Protein AF-0000000065856945 (afdb_homodimer)

Foldseek 3Di:
DDAAEEEEEAAEAAPCRVLLVQLSVVVVVLQVVDPRHDYWYWYAYHVGWIATPVGFTWDQDLQQWIGTPPNVDDIGHHQEYEHSYFAPPPQLQVVLVVCVNSVHHYAFWHSQLSNQQQFQVSVVVLCVVLVHAAFDKDKDQDQDPVQLVVLLVVCVVQQKKWKAQGRHPQCVLIDIDRDSVCSNVSVVSSCVVHSMMMITRDADFWKWKWKWFDDPNDIDIFFIKTKAQPPVDDCGNCLVDPPPRPIDIGLHDPPQDPVLRVVQSVSVVSSCVSSVIHGIKMWMWTQHPVGDIHTRGIGRNFRRHPPGNRCSRCVVRPDDPSVSVVRRSVVVSVVVD/DDAAEEEEEAAEAAPCRVLLVQLSVVVVVLQVVDPRHDYWYWYAYHVGWIATPVGFTWDQDLQQWIGTPPNVDDIGHHQEYEHSYFAPPSQLQVVLVVCVNSVRHYAFWHSQLSNQQQFQVSVVVLCVVLVHAAFDKDKDQDQDPVQLVVLLVVCVVQQKKWKAQGRHPQCVLIDIDRDSVCSNVSVVSSCVVHSMMMITRDADFWKWKWKWFDDPNDIDIFFIKTWAQPPVDDCGNCLVDPPPRPIDIGLHDPPQDPVLRVVLSVSVVSSCVSSVIHGIKMWMWTQHPVGDIHTRGIGRNFRRHPPGNRCSRCVVRPDDPSVSVVRRSVVVSVVVD

Nearest PDB structures (foldseek):
  6dgi-assembly1_A-2  TM=9.565E-01  e=1.750E-49  Vibrio cholerae O1 biovar El Tor str. N16961
  6dgi-assembly1_B  TM=9.576E-01  e=7.535E-48  Vibrio cholerae O1 biovar El Tor str. N16961
  6ll9-assembly1_A  TM=9.574E-01  e=1.199E-36  Aeromonas hydrophila
  5d8d-assembly3_D  TM=8.770E-01  e=8.735E-24  Acinetobacter baumannii ACICU
  5nri-assembly1_A  TM=8.905E-01  e=2.043E-23  Burkholderia pseudomallei 1106a

Organism: Shewanella baltica (strain OS223) (NCBI:txid407976)

Structure (mmCIF, N/CA/C/O backbone):
data_AF-0000000065856945-model_v1
#
loop_
_entity.id
_entity.type
_entity.pdbx_description
1 polymer 'D-alanine--D-alanine ligase'
#
loop_
_atom_site.group_PDB
_atom_site.id
_atom_site.type_symbol
_atom_site.label_atom_id
_atom_site.label_alt_id
_atom_site.label_comp_id
_atom_site.label_asym_id
_atom_site.label_entity_id
_atom_site.label_seq_id
_atom_site.pdbx_PDB_ins_code
_atom_site.Cartn_x
_atom_site.Cartn_y
_atom_site.Cartn_z
_atom_site.occupancy
_atom_site.B_iso_or_equiv
_atom_site.auth_seq_id
_atom_site.auth_comp_id
_atom_site.auth_asym_id
_atom_site.auth_atom_id
_atom_site.pdbx_PDB_model_num
ATOM 1 N N . MET A 1 1 ? -17.781 -33.625 8.891 1 59.69 1 MET A N 1
ATOM 2 C CA . MET A 1 1 ? -17.359 -32.281 9.266 1 59.69 1 MET A CA 1
ATOM 3 C C . MET A 1 1 ? -17.938 -31.25 8.305 1 59.69 1 MET A C 1
ATOM 5 O O . MET A 1 1 ? -18.188 -31.562 7.137 1 59.69 1 MET A O 1
ATOM 9 N N . SER A 1 2 ? -18.562 -30.25 8.758 1 84.81 2 SER A N 1
ATOM 10 C CA . SER A 1 2 ? -19.219 -29.281 7.891 1 84.81 2 SER A CA 1
ATOM 11 C C . SER A 1 2 ? -18.25 -28.719 6.855 1 84.81 2 SER A C 1
ATOM 13 O O . SER A 1 2 ? -17.062 -28.578 7.125 1 84.81 2 SER A O 1
ATOM 15 N N . LYS A 1 3 ? -18.641 -28.766 5.613 1 94.5 3 LYS A N 1
ATOM 16 C CA . LYS A 1 3 ? -17.812 -28.281 4.512 1 94.5 3 LYS A CA 1
ATOM 17 C C . LYS A 1 3 ? -17.422 -26.828 4.715 1 94.5 3 LYS A C 1
ATOM 19 O O . LYS A 1 3 ? -18.141 -26.062 5.359 1 94.5 3 LYS A O 1
ATOM 24 N N . ILE A 1 4 ? -16.266 -26.5 4.309 1 96.75 4 ILE A N 1
ATOM 25 C CA . ILE A 1 4 ? -15.797 -25.109 4.293 1 96.75 4 ILE A CA 1
ATOM 26 C C . ILE A 1 4 ? -16.469 -24.359 3.148 1 96.75 4 ILE A C 1
ATOM 28 O O . ILE A 1 4 ? -16.312 -24.719 1.981 1 96.75 4 ILE A O 1
ATOM 32 N N . ASN A 1 5 ? -17.25 -23.344 3.465 1 98.12 5 ASN A N 1
ATOM 33 C CA . ASN A 1 5 ? -17.797 -22.484 2.434 1 98.12 5 ASN A CA 1
ATOM 34 C C . ASN A 1 5 ? -16.734 -21.547 1.856 1 98.12 5 ASN A C 1
ATOM 36 O O . ASN A 1 5 ? -16.344 -20.578 2.506 1 98.12 5 ASN A O 1
ATOM 40 N N . LEU A 1 6 ? -16.344 -21.906 0.624 1 98.44 6 LEU A N 1
ATOM 41 C CA . LEU A 1 6 ? -15.25 -21.188 -0.024 1 98.44 6 LEU A CA 1
ATOM 42 C C . LEU A 1 6 ? -15.773 -20.312 -1.156 1 98.44 6 LEU A C 1
ATOM 44 O O . LEU A 1 6 ? -16.406 -20.812 -2.088 1 98.44 6 LEU A O 1
ATOM 48 N N . LEU A 1 7 ? -15.555 -19.031 -1.029 1 98.75 7 LEU A N 1
ATOM 49 C CA . LEU A 1 7 ? -15.898 -18.094 -2.088 1 98.75 7 LEU A CA 1
ATOM 50 C C . LEU A 1 7 ? -14.766 -17.984 -3.105 1 98.75 7 LEU A C 1
ATOM 52 O O . LEU A 1 7 ? -13.641 -17.609 -2.756 1 98.75 7 LEU A O 1
ATOM 56 N N . LEU A 1 8 ? -15.008 -18.359 -4.312 1 98.62 8 LEU A N 1
ATOM 57 C CA . LEU A 1 8 ? -14.07 -18.156 -5.41 1 98.62 8 LEU A CA 1
ATOM 58 C C . LEU A 1 8 ? -14.391 -16.891 -6.176 1 98.62 8 LEU A C 1
ATOM 60 O O . LEU A 1 8 ? -15.312 -16.859 -6.992 1 98.62 8 LEU A O 1
ATOM 64 N N . LEU A 1 9 ? -13.641 -15.875 -5.883 1 98.44 9 LEU A N 1
ATOM 65 C CA . LEU A 1 9 ? -13.852 -14.57 -6.488 1 98.44 9 LEU A CA 1
ATOM 66 C C . LEU A 1 9 ? -12.992 -14.398 -7.738 1 98.44 9 LEU A C 1
ATOM 68 O O . LEU A 1 9 ? -11.797 -14.711 -7.719 1 98.44 9 LEU A O 1
ATOM 72 N N . CYS A 1 10 ? -13.57 -13.961 -8.852 1 98.06 10 CYS A N 1
ATOM 73 C CA . CYS A 1 10 ? -12.836 -13.766 -10.094 1 98.06 10 CYS A CA 1
ATOM 74 C C . CYS A 1 10 ? -13.297 -12.5 -10.812 1 98.06 10 CYS A C 1
ATOM 76 O O . CYS A 1 10 ? -14.156 -11.773 -10.305 1 98.06 10 CYS A O 1
ATOM 78 N N . GLY A 1 11 ? -12.617 -12.133 -11.883 1 97.19 11 GLY A N 1
ATOM 79 C CA . GLY A 1 11 ? -12.93 -10.945 -12.656 1 97.19 11 GLY A CA 1
ATOM 80 C C . GLY A 1 11 ? -12 -9.781 -12.352 1 97.19 11 GLY A C 1
ATOM 81 O O . GLY A 1 11 ? -10.781 -9.898 -12.469 1 97.19 11 GLY A O 1
ATOM 82 N N . GLY A 1 12 ? -12.711 -8.688 -11.914 1 93.31 12 GLY A N 1
ATOM 83 C CA . GLY A 1 12 ? -11.969 -7.477 -11.617 1 93.31 12 GLY A CA 1
ATOM 84 C C . GLY A 1 12 ? -12.062 -6.434 -12.719 1 93.31 12 GLY A C 1
ATOM 85 O O . GLY A 1 12 ? -12.727 -6.656 -13.734 1 93.31 12 GLY A O 1
ATOM 86 N N . GLY A 1 13 ? -11.453 -5.273 -12.492 1 87.06 13 GLY A N 1
ATOM 87 C CA . GLY A 1 13 ? -11.602 -4.141 -13.391 1 87.06 13 GLY A CA 1
ATOM 88 C C . GLY A 1 13 ? -10.398 -3.936 -14.297 1 87.06 13 GLY A C 1
ATOM 89 O O . GLY A 1 13 ? -10.305 -2.926 -15 1 87.06 13 GLY A O 1
ATOM 90 N N . SER A 1 14 ? -9.523 -4.859 -14.328 1 86.56 14 SER A N 1
ATOM 91 C CA . SER A 1 14 ? -8.312 -4.688 -15.125 1 86.56 14 SER A CA 1
ATOM 92 C C . SER A 1 14 ? -8.484 -5.285 -16.516 1 86.56 14 SER A C 1
ATOM 94 O O . SER A 1 14 ? -9.516 -5.895 -16.812 1 86.56 14 SER A O 1
ATOM 96 N N . ALA A 1 15 ? -7.43 -5.059 -17.344 1 81 15 ALA A N 1
ATOM 97 C CA . ALA A 1 15 ? -7.391 -5.629 -18.688 1 81 15 ALA A CA 1
ATOM 98 C C . ALA A 1 15 ? -7.305 -7.152 -18.625 1 81 15 ALA A C 1
ATOM 100 O O . ALA A 1 15 ? -7.547 -7.828 -19.625 1 81 15 ALA A O 1
ATOM 101 N N . GLU A 1 16 ? -7.078 -7.746 -17.453 1 85.38 16 GLU A N 1
ATOM 102 C CA . GLU A 1 16 ? -6.855 -9.18 -17.312 1 85.38 16 GLU A CA 1
ATOM 103 C C . GLU A 1 16 ? -8.102 -9.883 -16.781 1 85.38 16 GLU A C 1
ATOM 105 O O . GLU A 1 16 ? -8.023 -10.984 -16.234 1 85.38 16 GLU A O 1
ATOM 110 N N . HIS A 1 17 ? -9.227 -9.258 -16.906 1 91.31 17 HIS A N 1
ATOM 111 C CA . HIS A 1 17 ? -10.5 -9.797 -16.453 1 91.31 17 HIS A CA 1
ATOM 112 C C . HIS A 1 17 ? -10.734 -11.195 -17.016 1 91.31 17 HIS A C 1
ATOM 114 O O . HIS A 1 17 ? -11.031 -12.133 -16.266 1 91.31 17 HIS A O 1
ATOM 120 N N . ASP A 1 18 ? -10.508 -11.359 -18.281 1 89.5 18 ASP A N 1
ATOM 121 C CA . ASP A 1 18 ? -10.805 -12.625 -18.938 1 89.5 18 ASP A CA 1
ATOM 122 C C . ASP A 1 18 ? -9.828 -13.711 -18.5 1 89.5 18 ASP A C 1
ATOM 124 O O . ASP A 1 18 ? -10.203 -14.883 -18.359 1 89.5 18 ASP A O 1
ATOM 128 N N . ILE A 1 19 ? -8.602 -13.352 -18.25 1 89.12 19 ILE A N 1
ATOM 129 C CA . ILE A 1 19 ? -7.609 -14.297 -17.766 1 89.12 19 ILE A CA 1
ATOM 130 C C . ILE A 1 19 ? -7.992 -14.766 -16.359 1 89.12 19 ILE A C 1
ATOM 132 O O . ILE A 1 19 ? -7.801 -15.938 -16.016 1 89.12 19 ILE A O 1
ATOM 136 N N . SER A 1 20 ? -8.492 -13.867 -15.602 1 94.38 20 SER A N 1
ATOM 137 C CA . SER A 1 20 ? -8.969 -14.188 -14.258 1 94.38 20 SER A CA 1
ATOM 138 C C . SER A 1 20 ? -10.055 -15.266 -14.297 1 94.38 20 SER A C 1
ATOM 140 O O . SER A 1 20 ? -10.031 -16.203 -13.5 1 94.38 20 SER A O 1
ATOM 142 N N . LEU A 1 21 ? -10.984 -15.133 -15.266 1 94.81 21 LEU A N 1
ATOM 143 C CA . LEU A 1 21 ? -12.062 -16.109 -15.383 1 94.81 21 LEU A CA 1
ATOM 144 C C . LEU A 1 21 ? -11.508 -17.484 -15.742 1 94.81 21 LEU A C 1
ATOM 146 O O . LEU A 1 21 ? -11.969 -18.5 -15.211 1 94.81 21 LEU A O 1
ATOM 150 N N . MET A 1 22 ? -10.492 -17.516 -16.562 1 92.25 22 MET A N 1
ATOM 151 C CA . MET A 1 22 ? -9.852 -18.766 -16.953 1 92.25 22 MET A CA 1
ATOM 152 C C . MET A 1 22 ? -9.133 -19.391 -15.758 1 92.25 22 MET A C 1
ATOM 154 O O . MET A 1 22 ? -9.227 -20.609 -15.531 1 92.25 22 MET A O 1
ATOM 158 N N . SER A 1 23 ? -8.422 -18.547 -15.039 1 94.5 23 SER A N 1
ATOM 159 C CA . SER A 1 23 ? -7.746 -19.031 -13.836 1 94.5 23 SER A CA 1
ATOM 160 C C . SER A 1 23 ? -8.742 -19.578 -12.828 1 94.5 23 SER A C 1
ATOM 162 O O . SER A 1 23 ? -8.492 -20.609 -12.203 1 94.5 23 SER A O 1
ATOM 164 N N . ALA A 1 24 ? -9.898 -18.938 -12.703 1 96.44 24 ALA A N 1
ATOM 165 C CA . ALA A 1 24 ? -10.93 -19.375 -11.766 1 96.44 24 ALA A CA 1
ATOM 166 C C . ALA A 1 24 ? -11.453 -20.75 -12.133 1 96.44 24 ALA A C 1
ATOM 168 O O . ALA A 1 24 ? -11.781 -21.547 -11.25 1 96.44 24 ALA A O 1
ATOM 169 N N . ASN A 1 25 ? -11.547 -21.047 -13.445 1 95.5 25 ASN A N 1
ATOM 170 C CA . ASN A 1 25 ? -11.945 -22.375 -13.883 1 95.5 25 ASN A CA 1
ATOM 171 C C . ASN A 1 25 ? -11.008 -23.453 -13.336 1 95.5 25 ASN A C 1
ATOM 173 O O . ASN A 1 25 ? -11.461 -24.5 -12.883 1 95.5 25 ASN A O 1
ATOM 177 N N . TYR A 1 26 ? -9.797 -23.141 -13.398 1 94.12 26 TYR A N 1
ATOM 178 C CA . TYR A 1 26 ? -8.789 -24.094 -12.938 1 94.12 26 TYR A CA 1
ATOM 179 C C . TYR A 1 26 ? -8.891 -24.312 -11.43 1 94.12 26 TYR A C 1
ATOM 181 O O . TYR A 1 26 ? -8.836 -25.438 -10.945 1 94.12 26 TYR A O 1
ATOM 189 N N . PHE A 1 27 ? -9.031 -23.234 -10.664 1 96.62 27 PHE A N 1
ATOM 190 C CA . PHE A 1 27 ? -9.211 -23.328 -9.219 1 96.62 27 PHE A CA 1
ATOM 191 C C . PHE A 1 27 ? -10.461 -24.125 -8.875 1 96.62 27 PHE A C 1
ATOM 193 O O . PHE A 1 27 ? -10.43 -25 -8.008 1 96.62 27 PHE A O 1
ATOM 200 N N . GLU A 1 28 ? -11.461 -23.781 -9.586 1 96.31 28 GLU A N 1
ATOM 201 C CA . GLU A 1 28 ? -12.742 -24.422 -9.32 1 96.31 28 GLU A CA 1
ATOM 202 C C . GLU A 1 28 ? -12.664 -25.938 -9.539 1 96.31 28 GLU A C 1
ATOM 204 O O . GLU A 1 28 ? -13.125 -26.719 -8.711 1 96.31 28 GLU A O 1
ATOM 209 N N . THR A 1 29 ? -12.055 -26.359 -10.625 1 94.69 29 THR A N 1
ATOM 210 C CA . THR A 1 29 ? -11.93 -27.766 -10.945 1 94.69 29 THR A CA 1
ATOM 211 C C . THR A 1 29 ? -11.023 -28.469 -9.938 1 94.69 29 THR A C 1
ATOM 213 O O . THR A 1 29 ? -11.273 -29.625 -9.562 1 94.69 29 THR A O 1
ATOM 216 N N . SER A 1 30 ? -10 -27.781 -9.516 1 94.5 30 SER A N 1
ATOM 217 C CA . SER A 1 30 ? -9.094 -28.344 -8.516 1 94.5 30 SER A CA 1
ATOM 218 C C . SER A 1 30 ? -9.797 -28.531 -7.172 1 94.5 30 SER A C 1
ATOM 220 O O . SER A 1 30 ? -9.648 -29.578 -6.527 1 94.5 30 SER A O 1
ATOM 222 N N . LEU A 1 31 ? -10.57 -27.531 -6.785 1 96 31 LEU A N 1
ATOM 223 C CA . LEU A 1 31 ? -11.258 -27.547 -5.5 1 96 31 LEU A CA 1
ATOM 224 C C . LEU A 1 31 ? -12.359 -28.609 -5.496 1 96 31 LEU A C 1
ATOM 226 O O . LEU A 1 31 ? -12.688 -29.172 -4.445 1 96 31 LEU A O 1
ATOM 230 N N . ALA A 1 32 ? -12.898 -28.891 -6.629 1 95.44 32 ALA A N 1
ATOM 231 C CA . ALA A 1 32 ? -13.992 -29.844 -6.766 1 95.44 32 ALA A CA 1
ATOM 232 C C . ALA A 1 32 ? -13.516 -31.266 -6.469 1 95.44 32 ALA A C 1
ATOM 234 O O . ALA A 1 32 ? -14.328 -32.156 -6.199 1 95.44 32 ALA A O 1
ATOM 235 N N . LYS A 1 33 ? -12.25 -31.438 -6.543 1 94.31 33 LYS A N 1
ATOM 236 C CA . LYS A 1 33 ? -11.68 -32.75 -6.281 1 94.31 33 LYS A CA 1
ATOM 237 C C . LYS A 1 33 ? -11.703 -33.094 -4.789 1 94.31 33 LYS A C 1
ATOM 239 O O . LYS A 1 33 ? -11.508 -34.219 -4.395 1 94.31 33 LYS A O 1
ATOM 244 N N . SER A 1 34 ? -11.906 -32.125 -4 1 92.19 34 SER A N 1
ATOM 245 C CA . SER A 1 34 ? -11.945 -32.281 -2.551 1 92.19 34 SER A CA 1
ATOM 246 C C . SER A 1 34 ? -13.375 -32.156 -2.023 1 92.19 34 SER A C 1
ATOM 248 O O . SER A 1 34 ? -14.125 -31.281 -2.43 1 92.19 34 SER A O 1
ATOM 250 N N . GLU A 1 35 ? -13.742 -33 -1.08 1 92.5 35 GLU A N 1
ATOM 251 C CA . GLU A 1 35 ? -15.078 -32.938 -0.48 1 92.5 35 GLU A CA 1
ATOM 252 C C . GLU A 1 35 ? -15.133 -31.938 0.665 1 92.5 35 GLU A C 1
ATOM 254 O O . GLU A 1 35 ? -16.188 -31.734 1.264 1 92.5 35 GLU A O 1
ATOM 259 N N . GLN A 1 36 ? -14.07 -31.297 0.866 1 93.75 36 GLN A N 1
ATOM 260 C CA . GLN A 1 36 ? -13.969 -30.406 2.016 1 93.75 36 GLN A CA 1
ATOM 261 C C . GLN A 1 36 ? -14.602 -29.047 1.714 1 93.75 36 GLN A C 1
ATOM 263 O O . GLN A 1 36 ? -14.891 -28.281 2.631 1 93.75 36 GLN A O 1
ATOM 268 N N . PHE A 1 37 ? -14.789 -28.844 0.442 1 96.94 37 PHE A N 1
ATOM 269 C CA . PHE A 1 37 ? -15.117 -27.469 0.082 1 96.94 37 PHE A CA 1
ATOM 270 C C . PHE A 1 37 ? -16.5 -27.391 -0.563 1 96.94 37 PHE A C 1
ATOM 272 O O . PHE A 1 37 ? -16.844 -28.234 -1.392 1 96.94 37 PHE A O 1
ATOM 279 N N . SER A 1 38 ? -17.281 -26.5 -0.134 1 97.44 38 SER A N 1
ATOM 280 C CA . SER A 1 38 ? -18.438 -25.984 -0.843 1 97.44 38 SER A CA 1
ATOM 281 C C . SER A 1 38 ? -18.141 -24.656 -1.522 1 97.44 38 SER A C 1
ATOM 283 O O . SER A 1 38 ? -17.969 -23.625 -0.854 1 97.44 38 SER A O 1
ATOM 285 N N . VAL A 1 39 ? -18.062 -24.672 -2.883 1 98 39 VAL A N 1
ATOM 286 C CA . VAL A 1 39 ? -17.5 -23.531 -3.596 1 98 39 VAL A CA 1
ATOM 287 C C . VAL A 1 39 ? -18.625 -22.688 -4.211 1 98 39 VAL A C 1
ATOM 289 O O . VAL A 1 39 ? -19.531 -23.234 -4.84 1 98 39 VAL A O 1
ATOM 292 N N . LEU A 1 40 ? -18.641 -21.438 -3.975 1 98.31 40 LEU A N 1
ATOM 293 C CA . LEU A 1 40 ? -19.469 -20.469 -4.688 1 98.31 40 LEU A CA 1
ATOM 294 C C . LEU A 1 40 ? -18.609 -19.516 -5.496 1 98.31 40 LEU A C 1
ATOM 296 O O . LEU A 1 40 ? -17.781 -18.781 -4.934 1 98.31 40 LEU A O 1
ATOM 300 N N . ARG A 1 41 ? -18.75 -19.578 -6.793 1 98.25 41 ARG A N 1
ATOM 301 C CA . ARG A 1 41 ? -18.031 -18.672 -7.664 1 98.25 41 ARG A CA 1
ATOM 302 C C . ARG A 1 41 ? -18.781 -17.359 -7.844 1 98.25 41 ARG A C 1
ATOM 304 O O . ARG A 1 41 ? -19.984 -17.359 -8.125 1 98.25 41 ARG A O 1
ATOM 311 N N . VAL A 1 42 ? -18.125 -16.25 -7.66 1 98.5 42 VAL A N 1
ATOM 312 C CA . VAL A 1 42 ? -18.719 -14.93 -7.812 1 98.5 42 VAL A CA 1
ATOM 313 C C . VAL A 1 42 ? -17.797 -14.047 -8.656 1 98.5 42 VAL A C 1
ATOM 315 O O . VAL A 1 42 ? -16.578 -14.039 -8.445 1 98.5 42 VAL A O 1
ATOM 318 N N . GLU A 1 43 ? -18.328 -13.422 -9.633 1 98.25 43 GLU A N 1
ATOM 319 C CA . GLU A 1 43 ? -17.578 -12.539 -10.516 1 98.25 43 GLU A CA 1
ATOM 320 C C . GLU A 1 43 ? -17.719 -11.078 -10.086 1 98.25 43 GLU A C 1
ATOM 322 O O . GLU A 1 43 ? -18.828 -10.602 -9.844 1 98.25 43 GLU A O 1
ATOM 327 N N . LEU A 1 44 ? -16.609 -10.453 -9.906 1 97.81 44 LEU A N 1
ATOM 328 C CA . LEU A 1 44 ? -16.531 -9.031 -9.609 1 97.81 44 LEU A CA 1
ATOM 329 C C . LEU A 1 44 ? -16.297 -8.219 -10.875 1 97.81 44 LEU A C 1
ATOM 331 O O . LEU A 1 44 ? -15.398 -8.539 -11.656 1 97.81 44 LEU A O 1
ATOM 335 N N . ASP A 1 45 ? -17.047 -7.172 -11.125 1 95.31 45 ASP A N 1
ATOM 336 C CA . ASP A 1 45 ? -16.828 -6.363 -12.32 1 95.31 45 ASP A CA 1
ATOM 337 C C . ASP A 1 45 ? -16.078 -5.07 -11.977 1 95.31 45 ASP A C 1
ATOM 339 O O . ASP A 1 45 ? -15.688 -4.863 -10.828 1 95.31 45 ASP A O 1
ATOM 343 N N . LYS A 1 46 ? -15.828 -4.266 -12.984 1 92.56 46 LYS A N 1
ATOM 344 C CA . LYS A 1 46 ? -15.008 -3.07 -12.828 1 92.56 46 LYS A CA 1
ATOM 345 C C . LYS A 1 46 ? -15.719 -2.02 -11.984 1 92.56 46 LYS A C 1
ATOM 347 O O . LYS A 1 46 ? -15.102 -1.043 -11.547 1 92.56 46 LYS A O 1
ATOM 352 N N . PHE A 1 47 ? -17 -2.174 -11.688 1 93 47 PHE A N 1
ATOM 353 C CA . PHE A 1 47 ? -17.781 -1.186 -10.938 1 93 47 PHE A CA 1
ATOM 354 C C . PHE A 1 47 ? -17.984 -1.637 -9.5 1 93 47 PHE A C 1
ATOM 356 O O . PHE A 1 47 ? -18.719 -1.002 -8.742 1 93 47 PHE A O 1
ATOM 363 N N . GLY A 1 48 ? -17.406 -2.779 -9.133 1 93.88 48 GLY A N 1
ATOM 364 C CA . GLY A 1 48 ? -17.5 -3.266 -7.766 1 93.88 48 GLY A CA 1
ATOM 365 C C . GLY A 1 48 ? -18.766 -4.07 -7.504 1 93.88 48 GLY A C 1
ATOM 366 O O . GLY A 1 48 ? -19.188 -4.223 -6.355 1 93.88 48 GLY A O 1
ATOM 367 N N . GLN A 1 49 ? -19.391 -4.508 -8.57 1 96 49 GLN A N 1
ATOM 368 C CA . GLN A 1 49 ? -20.609 -5.316 -8.43 1 96 49 GLN A CA 1
ATOM 369 C C . GLN A 1 49 ? -20.297 -6.801 -8.602 1 96 49 GLN A C 1
ATOM 371 O O . GLN A 1 49 ? -19.406 -7.172 -9.375 1 96 49 GLN A O 1
ATOM 376 N N . TYR A 1 50 ? -21.031 -7.605 -7.867 1 97.62 50 TYR A N 1
ATOM 377 C CA . TYR A 1 50 ? -20.828 -9.047 -7.824 1 97.62 50 TYR A CA 1
ATOM 378 C C . TYR A 1 50 ? -21.969 -9.789 -8.5 1 97.62 50 TYR A C 1
ATOM 380 O O . TYR A 1 50 ? -23.125 -9.414 -8.352 1 97.62 50 TYR A O 1
ATOM 388 N N . ARG A 1 51 ? -21.656 -10.82 -9.211 1 97.81 51 ARG A N 1
ATOM 389 C CA . ARG A 1 51 ? -22.656 -11.695 -9.82 1 97.81 51 ARG A CA 1
ATOM 390 C C . ARG A 1 51 ? -22.219 -13.156 -9.727 1 97.81 51 ARG A C 1
ATOM 392 O O . ARG A 1 51 ? -21.062 -13.484 -9.977 1 97.81 51 ARG A O 1
ATOM 399 N N . THR A 1 52 ? -23.141 -14 -9.344 1 97.88 52 THR A N 1
ATOM 400 C CA . THR A 1 52 ? -22.828 -15.422 -9.312 1 97.88 52 THR A CA 1
ATOM 401 C C . THR A 1 52 ? -22.812 -16 -10.719 1 97.88 52 THR A C 1
ATOM 403 O O . THR A 1 52 ? -23.25 -15.352 -11.672 1 97.88 52 THR A O 1
ATOM 406 N N . ALA A 1 53 ? -22.312 -17.203 -10.805 1 94.12 53 ALA A N 1
ATOM 407 C CA . ALA A 1 53 ? -22.297 -17.906 -12.086 1 94.12 53 ALA A CA 1
ATOM 408 C C . ALA A 1 53 ? -23.719 -18.094 -12.617 1 94.12 53 ALA A C 1
ATOM 410 O O . ALA A 1 53 ? -23.938 -18.109 -13.828 1 94.12 53 ALA A O 1
ATOM 411 N N . ALA A 1 54 ? -24.672 -18.188 -11.734 1 94.12 54 ALA A N 1
ATOM 412 C CA . ALA A 1 54 ? -26.062 -18.391 -12.102 1 94.12 54 ALA A CA 1
ATOM 413 C C . ALA A 1 54 ? -26.719 -17.078 -12.5 1 94.12 54 ALA A C 1
ATOM 415 O O . ALA A 1 54 ? -27.891 -17.047 -12.922 1 94.12 54 ALA A O 1
ATOM 416 N N . GLY A 1 55 ? -25.984 -15.992 -12.328 1 94.81 55 GLY A N 1
ATOM 417 C CA . GLY A 1 55 ? -26.484 -14.703 -12.781 1 94.81 55 GLY A CA 1
ATOM 418 C C . GLY A 1 55 ? -27.125 -13.891 -11.68 1 94.81 55 GLY A C 1
ATOM 419 O O . GLY A 1 55 ? -27.719 -12.836 -11.938 1 94.81 55 GLY A O 1
ATOM 420 N N . ASP A 1 56 ? -27.047 -14.352 -10.43 1 96.94 56 ASP A N 1
ATOM 421 C CA . ASP A 1 56 ? -27.625 -13.609 -9.312 1 96.94 56 ASP A CA 1
ATOM 422 C C . ASP A 1 56 ? -26.734 -12.43 -8.922 1 96.94 56 ASP A C 1
ATOM 424 O O . ASP A 1 56 ? -25.531 -12.586 -8.727 1 96.94 56 ASP A O 1
ATOM 428 N N . ASP A 1 57 ? -27.422 -11.312 -8.836 1 97.25 57 ASP A N 1
ATOM 429 C CA . ASP A 1 57 ? -26.734 -10.188 -8.211 1 97.25 57 ASP A CA 1
ATOM 430 C C . ASP A 1 57 ? -26.562 -10.422 -6.707 1 97.25 57 ASP A C 1
ATOM 432 O O . ASP A 1 57 ? -27.5 -10.859 -6.031 1 97.25 57 ASP A O 1
ATOM 436 N N . CYS A 1 58 ? -25.375 -10.141 -6.258 1 97.75 58 CYS A N 1
ATOM 437 C CA . CYS A 1 58 ? -25.125 -10.391 -4.844 1 97.75 58 CYS A CA 1
ATOM 438 C C . CYS A 1 58 ? -24.047 -9.453 -4.309 1 97.75 58 CYS A C 1
ATOM 440 O O . CYS A 1 58 ? -23.578 -8.57 -5.023 1 97.75 58 CYS A O 1
ATOM 442 N N . GLU A 1 59 ? -23.797 -9.609 -3.012 1 96.75 59 GLU A N 1
ATOM 443 C CA . GLU A 1 59 ? -22.766 -8.789 -2.367 1 96.75 59 GLU A CA 1
ATOM 444 C C . GLU A 1 59 ? -22.094 -9.547 -1.225 1 96.75 59 GLU A C 1
ATOM 446 O O . GLU A 1 59 ? -22.734 -10.344 -0.537 1 96.75 59 GLU A O 1
ATOM 451 N N . LEU A 1 60 ? -20.828 -9.352 -1.129 1 97.56 60 LEU A N 1
ATOM 452 C CA . LEU A 1 60 ? -20.125 -9.805 0.066 1 97.56 60 LEU A CA 1
ATOM 453 C C . LEU A 1 60 ? -20.281 -8.805 1.205 1 97.56 60 LEU A C 1
ATOM 455 O O . LEU A 1 60 ? -19.906 -7.637 1.072 1 97.56 60 LEU A O 1
ATOM 459 N N . THR A 1 61 ? -20.797 -9.227 2.328 1 95.88 61 THR A N 1
ATOM 460 C CA . THR A 1 61 ? -21.125 -8.312 3.408 1 95.88 61 THR A CA 1
ATOM 461 C C . THR A 1 61 ? -20.062 -8.336 4.496 1 95.88 61 THR A C 1
ATOM 463 O O . THR A 1 61 ? -19.203 -9.219 4.508 1 95.88 61 THR A O 1
ATOM 466 N N . ASN A 1 62 ? -20.141 -7.391 5.449 1 94.81 62 ASN A N 1
ATOM 467 C CA . ASN A 1 62 ? -19.172 -7.32 6.543 1 94.81 62 ASN A CA 1
ATOM 468 C C . ASN A 1 62 ? -19.406 -8.438 7.562 1 94.81 62 ASN A C 1
ATOM 470 O O . ASN A 1 62 ? -18.578 -8.633 8.461 1 94.81 62 ASN A O 1
ATOM 474 N N . SER A 1 63 ? -20.484 -9.188 7.395 1 94.75 63 SER A N 1
ATOM 475 C CA . SER A 1 63 ? -20.734 -10.352 8.234 1 94.75 63 SER A CA 1
ATOM 476 C C . SER A 1 63 ? -20.203 -11.625 7.598 1 94.75 63 SER A C 1
ATOM 478 O O . SER A 1 63 ? -20.578 -12.734 7.984 1 94.75 63 SER A O 1
ATOM 480 N N . ARG A 1 64 ? -19.438 -11.492 6.602 1 97.12 64 ARG A N 1
ATOM 481 C CA . ARG A 1 64 ? -18.766 -12.602 5.93 1 97.12 64 ARG A CA 1
ATOM 482 C C . ARG A 1 64 ? -19.781 -13.555 5.312 1 97.12 64 ARG A C 1
ATOM 484 O O . ARG A 1 64 ? -19.703 -14.773 5.516 1 97.12 64 ARG A O 1
ATOM 491 N N . GLU A 1 65 ? -20.672 -12.977 4.566 1 97.81 65 GLU A N 1
ATOM 492 C CA . GLU A 1 65 ? -21.656 -13.758 3.822 1 97.81 65 GLU A CA 1
ATOM 493 C C . GLU A 1 65 ? -21.969 -13.117 2.471 1 97.81 65 GLU A C 1
ATOM 495 O O . GLU A 1 65 ? -21.812 -11.906 2.303 1 97.81 65 GLU A O 1
ATOM 500 N N . ILE A 1 66 ? -22.328 -13.914 1.518 1 98.25 66 ILE A N 1
ATOM 501 C CA . ILE A 1 66 ? -22.891 -13.445 0.259 1 98.25 66 ILE A CA 1
ATOM 502 C C . ILE A 1 66 ? -24.406 -13.242 0.414 1 98.25 66 ILE A C 1
ATOM 504 O O . ILE A 1 66 ? -25.141 -14.188 0.704 1 98.25 66 ILE A O 1
ATOM 508 N N . ARG A 1 67 ? -24.797 -12.039 0.306 1 97.06 67 ARG A N 1
ATOM 509 C CA . ARG A 1 67 ? -26.219 -11.711 0.311 1 97.06 67 ARG A CA 1
ATOM 510 C C . ARG A 1 67 ? -26.734 -11.43 -1.102 1 97.06 67 ARG A C 1
ATOM 512 O O . ARG A 1 67 ? -26.125 -10.656 -1.842 1 97.06 67 ARG A O 1
ATOM 519 N N . PHE A 1 68 ? -27.828 -12.078 -1.457 1 96.88 68 PHE A N 1
ATOM 520 C CA . PHE A 1 68 ? -28.406 -11.93 -2.791 1 96.88 68 PHE A CA 1
ATOM 521 C C . PHE A 1 68 ? -29.391 -10.766 -2.832 1 96.88 68 PHE A C 1
ATOM 523 O O . PHE A 1 68 ? -30.062 -10.484 -1.844 1 96.88 68 PHE A O 1
ATOM 530 N N . ARG A 1 69 ? -29.375 -10.109 -3.959 1 93.88 69 ARG A N 1
ATOM 531 C CA . ARG A 1 69 ? -30.391 -9.07 -4.145 1 93.88 69 ARG A CA 1
ATOM 532 C C . ARG A 1 69 ? -31.797 -9.641 -4.027 1 93.88 69 ARG A C 1
ATOM 534 O O . ARG A 1 69 ? -32.688 -8.992 -3.496 1 93.88 69 ARG A O 1
ATOM 541 N N . ASP A 1 70 ? -31.922 -10.836 -4.648 1 94.75 70 ASP A N 1
ATOM 542 C CA . ASP A 1 70 ? -33.156 -11.578 -4.441 1 94.75 70 ASP A CA 1
ATOM 543 C C . ASP A 1 70 ? -33.281 -12.023 -2.984 1 94.75 70 ASP A C 1
ATOM 545 O O . ASP A 1 70 ? -32.688 -13.023 -2.578 1 94.75 70 ASP A O 1
ATOM 549 N N . GLU A 1 71 ? -34.094 -11.406 -2.234 1 89.5 71 GLU A N 1
ATOM 550 C CA . GLU A 1 71 ? -34.219 -11.602 -0.793 1 89.5 71 GLU A CA 1
ATOM 551 C C . GLU A 1 71 ? -34.844 -12.961 -0.467 1 89.5 71 GLU A C 1
ATOM 553 O O . GLU A 1 71 ? -34.781 -13.406 0.684 1 89.5 71 GLU A O 1
ATOM 558 N N . SER A 1 72 ? -35.375 -13.531 -1.391 1 94.06 72 SER A N 1
ATOM 559 C CA . SER A 1 72 ? -35.938 -14.859 -1.157 1 94.06 72 SER A CA 1
ATOM 560 C C . SER A 1 72 ? -34.812 -15.906 -1.032 1 94.06 72 SER A C 1
ATOM 562 O O . SER A 1 72 ? -35.062 -17.016 -0.555 1 94.06 72 SER A O 1
ATOM 564 N N . LYS A 1 73 ? -33.656 -15.523 -1.446 1 95.94 73 LYS A N 1
ATOM 565 C CA . LYS A 1 73 ? -32.531 -16.438 -1.356 1 95.94 73 LYS A CA 1
ATOM 566 C C . LYS A 1 73 ? -31.812 -16.281 -0.016 1 95.94 73 LYS A C 1
ATOM 568 O O . LYS A 1 73 ? -31.609 -15.172 0.469 1 95.94 73 LYS A O 1
ATOM 573 N N . THR A 1 74 ? -31.5 -17.359 0.531 1 96.12 74 THR A N 1
ATOM 574 C CA . THR A 1 74 ? -30.797 -17.375 1.809 1 96.12 74 THR A CA 1
ATOM 575 C C . THR A 1 74 ? -29.344 -16.938 1.631 1 96.12 74 THR A C 1
ATOM 577 O O . THR A 1 74 ? -28.672 -17.375 0.697 1 96.12 74 THR A O 1
ATOM 580 N N . PRO A 1 75 ? -28.906 -16.062 2.545 1 96.81 75 PRO A N 1
ATOM 581 C CA . PRO A 1 75 ? -27.484 -15.703 2.48 1 96.81 75 PRO A CA 1
ATOM 582 C C . PRO A 1 75 ? -26.547 -16.906 2.6 1 96.81 75 PRO A C 1
ATOM 584 O O . PRO A 1 75 ? -26.906 -17.891 3.254 1 96.81 75 PRO A O 1
ATOM 587 N N . TRP A 1 76 ? -25.453 -16.812 1.99 1 98.06 76 TRP A N 1
ATOM 588 C CA . TRP A 1 76 ? -24.469 -17.891 1.955 1 98.06 76 TRP A CA 1
ATOM 589 C C . TRP A 1 76 ? -23.219 -17.531 2.77 1 98.06 76 TRP A C 1
ATOM 591 O O . TRP A 1 76 ? -22.484 -16.609 2.406 1 98.06 76 TRP A O 1
ATOM 601 N N . PRO A 1 77 ? -23.031 -18.188 3.906 1 98.12 77 PRO A N 1
ATOM 602 C CA . PRO A 1 77 ? -21.859 -17.859 4.73 1 98.12 77 PRO A CA 1
ATOM 603 C C . PRO A 1 77 ? -20.547 -18.125 4.023 1 98.12 77 PRO A C 1
ATOM 605 O O . PRO A 1 77 ? -20.422 -19.109 3.287 1 98.12 77 PRO A O 1
ATOM 608 N N . VAL A 1 78 ? -19.547 -17.297 4.289 1 98.5 78 VAL A N 1
ATOM 609 C CA . VAL A 1 78 ? -18.219 -17.453 3.693 1 98.5 78 VAL A CA 1
ATOM 610 C C . VAL A 1 78 ? -17.188 -17.719 4.785 1 98.5 78 VAL A C 1
ATOM 612 O O . VAL A 1 78 ? -16.969 -16.875 5.664 1 98.5 78 VAL A O 1
ATOM 615 N N . ASP A 1 79 ? -16.516 -18.844 4.668 1 97.94 79 ASP A N 1
ATOM 616 C CA . ASP A 1 79 ? -15.461 -19.203 5.625 1 97.94 79 ASP A CA 1
ATOM 617 C C . ASP A 1 79 ? -14.086 -18.766 5.121 1 97.94 79 ASP A C 1
ATOM 619 O O . ASP A 1 79 ? -13.18 -18.5 5.918 1 97.94 79 ASP A O 1
ATOM 623 N N . TYR A 1 80 ? -13.969 -18.766 3.82 1 98.5 80 TYR A N 1
ATOM 624 C CA . TYR A 1 80 ? -12.672 -18.531 3.186 1 98.5 80 TYR A CA 1
ATOM 625 C C . TYR A 1 80 ? -12.852 -17.984 1.77 1 98.5 80 TYR A C 1
ATOM 627 O O . TYR A 1 80 ? -13.82 -18.328 1.088 1 98.5 80 TYR A O 1
ATOM 635 N N . VAL A 1 81 ? -11.938 -17.156 1.335 1 98.75 81 VAL A N 1
ATOM 636 C CA . VAL A 1 81 ? -12.078 -16.609 -0.012 1 98.75 81 VAL A CA 1
ATOM 637 C C . VAL A 1 81 ? -10.781 -16.812 -0.79 1 98.75 81 VAL A C 1
ATOM 639 O O . VAL A 1 81 ? -9.688 -16.672 -0.234 1 98.75 81 VAL A O 1
ATOM 642 N N . ILE A 1 82 ? -10.828 -17.172 -2.057 1 98.56 82 ILE A N 1
ATOM 643 C CA . ILE A 1 82 ? -9.734 -17.125 -3.027 1 98.56 82 ILE A CA 1
ATOM 644 C C . ILE A 1 82 ? -9.992 -16 -4.035 1 98.56 82 ILE A C 1
ATOM 646 O O . ILE A 1 82 ? -10.867 -16.125 -4.891 1 98.56 82 ILE A O 1
ATOM 650 N N . PRO A 1 83 ? -9.266 -14.945 -3.91 1 98.44 83 PRO A N 1
ATOM 651 C CA . PRO A 1 83 ? -9.414 -13.844 -4.871 1 98.44 83 PRO A CA 1
ATOM 652 C C . PRO A 1 83 ? -8.609 -14.07 -6.148 1 98.44 83 PRO A C 1
ATOM 654 O O . PRO A 1 83 ? -7.559 -13.438 -6.336 1 98.44 83 PRO A O 1
ATOM 657 N N . CYS A 1 84 ? -9.133 -14.891 -7.004 1 97.69 84 CYS A N 1
ATOM 658 C CA . CYS A 1 84 ? -8.477 -15.203 -8.266 1 97.69 84 CYS A CA 1
ATOM 659 C C . CYS A 1 84 ? -8.633 -14.062 -9.266 1 97.69 84 CYS A C 1
ATOM 661 O O . CYS A 1 84 ? -9.328 -14.203 -10.266 1 97.69 84 CYS A O 1
ATOM 663 N N . ILE A 1 85 ? -8.008 -12.977 -9.016 1 96.75 85 ILE A N 1
ATOM 664 C CA . ILE A 1 85 ? -8.102 -11.75 -9.797 1 96.75 85 ILE A CA 1
ATOM 665 C C . ILE A 1 85 ? -6.703 -11.258 -10.164 1 96.75 85 ILE A C 1
ATOM 667 O O . ILE A 1 85 ? -5.836 -11.125 -9.297 1 96.75 85 ILE A O 1
ATOM 671 N N . HIS A 1 86 ? -6.457 -11.008 -11.398 1 94 86 HIS A N 1
ATOM 672 C CA . HIS A 1 86 ? -5.184 -10.484 -11.883 1 94 86 HIS A CA 1
ATOM 673 C C . HIS A 1 86 ? -5.258 -8.977 -12.094 1 94 86 HIS A C 1
ATOM 675 O O . HIS A 1 86 ? -6.266 -8.461 -12.594 1 94 86 HIS A O 1
ATOM 681 N N . GLY A 1 87 ? -4.172 -8.312 -11.703 1 93.56 87 GLY A N 1
ATOM 682 C CA . GLY A 1 87 ? -4.246 -6.859 -11.695 1 93.56 87 GLY A CA 1
ATOM 683 C C . GLY A 1 87 ? -5.172 -6.316 -10.625 1 93.56 87 GLY A C 1
ATOM 684 O O . GLY A 1 87 ? -5.211 -6.84 -9.508 1 93.56 87 GLY A O 1
ATOM 685 N N . TYR A 1 88 ? -5.84 -5.23 -10.914 1 94.12 88 TYR A N 1
ATOM 686 C CA . TYR A 1 88 ? -6.781 -4.621 -9.977 1 94.12 88 TYR A CA 1
ATOM 687 C C . TYR A 1 88 ? -8.078 -5.418 -9.922 1 94.12 88 TYR A C 1
ATOM 689 O O . TYR A 1 88 ? -8.648 -5.773 -10.953 1 94.12 88 TYR A O 1
ATOM 697 N N . PRO A 1 89 ? -8.594 -5.699 -8.75 1 96.75 89 PRO A N 1
ATOM 698 C CA . PRO A 1 89 ? -8.07 -5.289 -7.445 1 96.75 89 PRO A CA 1
ATOM 699 C C . PRO A 1 89 ? -7.324 -6.414 -6.73 1 96.75 89 PRO A C 1
ATOM 701 O O . PRO A 1 89 ? -7.035 -6.305 -5.535 1 96.75 89 PRO A O 1
ATOM 704 N N . GLY A 1 90 ? -7.008 -7.445 -7.414 1 96.56 90 GLY A N 1
ATOM 705 C CA . GLY A 1 90 ? -6.457 -8.633 -6.785 1 96.56 90 GLY A CA 1
ATOM 706 C C . GLY A 1 90 ? -4.969 -8.531 -6.516 1 96.56 90 GLY A C 1
ATOM 707 O O . GLY A 1 90 ? -4.457 -9.148 -5.578 1 96.56 90 GLY A O 1
ATOM 708 N N . GLU A 1 91 ? -4.262 -7.801 -7.32 1 96.69 91 GLU A N 1
ATOM 709 C CA . GLU A 1 91 ? -2.814 -7.68 -7.172 1 96.69 91 GLU A CA 1
ATOM 710 C C . GLU A 1 91 ? -2.424 -6.297 -6.66 1 96.69 91 GLU A C 1
ATOM 712 O O . GLU A 1 91 ? -1.246 -6.031 -6.414 1 96.69 91 GLU A O 1
ATOM 717 N N . THR A 1 92 ? -3.43 -5.469 -6.422 1 96.38 92 THR A N 1
ATOM 718 C CA . THR A 1 92 ? -3.158 -4.117 -5.949 1 96.38 92 THR A CA 1
ATOM 719 C C . THR A 1 92 ? -3.387 -4.016 -4.441 1 96.38 92 THR A C 1
ATOM 721 O O . THR A 1 92 ? -3.16 -2.963 -3.844 1 96.38 92 THR A O 1
ATOM 724 N N . GLY A 1 93 ? -3.859 -5.086 -3.83 1 97.31 93 GLY A N 1
ATOM 725 C CA . GLY A 1 93 ? -4.059 -5.121 -2.391 1 97.31 93 GLY A CA 1
ATOM 726 C C . GLY A 1 93 ? -5.418 -4.609 -1.963 1 97.31 93 GLY A C 1
ATOM 727 O O . GLY A 1 93 ? -5.785 -4.711 -0.79 1 97.31 93 GLY A O 1
ATOM 728 N N . ASP A 1 94 ? -6.25 -4.121 -2.881 1 97.69 94 ASP A N 1
ATOM 729 C CA . ASP A 1 94 ? -7.512 -3.465 -2.549 1 97.69 94 ASP A CA 1
ATOM 730 C C . ASP A 1 94 ? -8.531 -4.473 -2.027 1 97.69 94 ASP A C 1
ATOM 732 O O . ASP A 1 94 ? -9.18 -4.234 -1.004 1 97.69 94 ASP A O 1
ATOM 736 N N . ILE A 1 95 ? -8.648 -5.605 -2.668 1 98 95 ILE A N 1
ATOM 737 C CA . ILE A 1 95 ? -9.656 -6.566 -2.238 1 98 95 ILE A CA 1
ATOM 738 C C . ILE A 1 95 ? -9.219 -7.227 -0.933 1 98 95 ILE A C 1
ATOM 740 O O . ILE A 1 95 ? -10.055 -7.527 -0.075 1 98 95 ILE A O 1
ATOM 744 N N . GLN A 1 96 ? -7.922 -7.457 -0.777 1 98.5 96 GLN A N 1
ATOM 745 C CA . GLN A 1 96 ? -7.391 -7.996 0.47 1 98.5 96 GLN A CA 1
ATOM 746 C C . GLN A 1 96 ? -7.684 -7.062 1.641 1 98.5 96 GLN A C 1
ATOM 748 O O . GLN A 1 96 ? -7.992 -7.516 2.744 1 98.5 96 GLN A O 1
ATOM 753 N N . SER A 1 97 ? -7.523 -5.758 1.379 1 97.94 97 SER A N 1
ATOM 754 C CA . SER A 1 97 ? -7.852 -4.766 2.398 1 97.94 97 SER A CA 1
ATOM 755 C C . SER A 1 97 ? -9.281 -4.949 2.91 1 97.94 97 SER A C 1
ATOM 757 O O . SER A 1 97 ? -9.523 -4.867 4.113 1 97.94 97 SER A O 1
ATOM 759 N N . TYR A 1 98 ? -10.219 -5.195 1.995 1 97.62 98 TYR A N 1
ATOM 760 C CA . TYR A 1 98 ? -11.602 -5.414 2.404 1 97.62 98 TYR A CA 1
ATOM 761 C C . TYR A 1 98 ? -11.734 -6.691 3.227 1 97.62 98 TYR A C 1
ATOM 763 O O . TYR A 1 98 ? -12.414 -6.707 4.254 1 97.62 98 TYR A O 1
ATOM 771 N N . PHE A 1 99 ? -11.07 -7.77 2.791 1 98.38 99 PHE A N 1
ATOM 772 C CA . PHE A 1 99 ? -11.102 -9.016 3.551 1 98.38 99 PHE A CA 1
ATOM 773 C C . PHE A 1 99 ? -10.578 -8.797 4.965 1 98.38 99 PHE A C 1
ATOM 775 O O . PHE A 1 99 ? -11.148 -9.312 5.93 1 98.38 99 PHE A O 1
ATOM 782 N N . ASN A 1 100 ? -9.5 -8.039 5.055 1 97.25 100 ASN A N 1
ATOM 783 C CA . ASN A 1 100 ? -8.93 -7.746 6.363 1 97.25 100 ASN A CA 1
ATOM 784 C C . ASN A 1 100 ? -9.914 -6.98 7.246 1 97.25 100 ASN A C 1
ATOM 786 O O . ASN A 1 100 ? -10.047 -7.277 8.43 1 97.25 100 ASN A O 1
ATOM 790 N N . LEU A 1 101 ? -10.547 -6.027 6.648 1 96.62 101 LEU A N 1
ATOM 791 C CA . LEU A 1 101 ? -11.5 -5.203 7.387 1 96.62 101 LEU A CA 1
ATOM 792 C C . LEU A 1 101 ? -12.578 -6.07 8.031 1 96.62 101 LEU A C 1
ATOM 794 O O . LEU A 1 101 ? -12.992 -5.816 9.164 1 96.62 101 LEU A O 1
ATOM 798 N N . ILE A 1 102 ? -13.039 -7.082 7.352 1 96.62 102 ILE A N 1
ATOM 799 C CA . ILE A 1 102 ? -14.172 -7.859 7.852 1 96.62 102 ILE A CA 1
ATOM 800 C C . ILE A 1 102 ? -13.672 -9.164 8.461 1 96.62 102 ILE A C 1
ATOM 802 O O . ILE A 1 102 ? -14.461 -10.062 8.766 1 96.62 102 ILE A O 1
ATOM 806 N N . GLN A 1 103 ? -12.312 -9.328 8.539 1 96.44 103 GLN A N 1
ATOM 807 C CA . GLN A 1 103 ? -11.648 -10.461 9.172 1 96.44 103 GLN A CA 1
ATOM 808 C C . GLN A 1 103 ? -12 -11.766 8.461 1 96.44 103 GLN A C 1
ATOM 810 O O . GLN A 1 103 ? -12.297 -12.773 9.109 1 96.44 103 GLN A O 1
ATOM 815 N N . LEU A 1 104 ? -12.086 -11.695 7.184 1 97.81 104 LEU A N 1
ATOM 816 C CA . LEU A 1 104 ? -12.305 -12.859 6.332 1 97.81 104 LEU A CA 1
ATOM 817 C C . LEU A 1 104 ? -10.977 -13.43 5.84 1 97.81 104 LEU A C 1
ATOM 819 O O . LEU A 1 104 ? -10.227 -12.75 5.141 1 97.81 104 LEU A O 1
ATOM 823 N N . PRO A 1 105 ? -10.641 -14.719 6.234 1 98 105 PRO A N 1
ATOM 824 C CA . PRO A 1 105 ? -9.383 -15.305 5.75 1 98 105 PRO A CA 1
ATOM 825 C C . PRO A 1 105 ? -9.375 -15.523 4.242 1 98 105 PRO A C 1
ATOM 827 O O . PRO A 1 105 ? -10.422 -15.805 3.65 1 98 105 PRO A O 1
ATOM 830 N N . TYR A 1 106 ? -8.25 -15.445 3.631 1 98.56 106 TYR A N 1
ATOM 831 C CA . TYR A 1 106 ? -8.195 -15.539 2.178 1 98.56 106 TYR A CA 1
ATOM 832 C C . TYR A 1 106 ? -6.867 -16.125 1.711 1 98.56 106 TYR A C 1
ATOM 834 O O . TYR A 1 106 ? -5.891 -16.141 2.465 1 98.56 106 TYR A O 1
ATOM 842 N N . PHE A 1 107 ? -6.875 -16.609 0.473 1 98.31 107 PHE A N 1
ATOM 843 C CA . PHE A 1 107 ? -5.707 -17.172 -0.201 1 98.31 107 PHE A CA 1
ATOM 844 C C . PHE A 1 107 ? -4.887 -16.062 -0.854 1 98.31 107 PHE A C 1
ATOM 846 O O . PHE A 1 107 ? -5.441 -15.133 -1.439 1 98.31 107 PHE A O 1
ATOM 853 N N . GLY A 1 108 ? -3.523 -16.141 -0.714 1 98.06 108 GLY A N 1
ATOM 854 C CA . GLY A 1 108 ? -2.643 -15.242 -1.444 1 98.06 108 GLY A CA 1
ATOM 855 C C . GLY A 1 108 ? -1.989 -14.203 -0.559 1 98.06 108 GLY A C 1
ATOM 856 O O . GLY A 1 108 ? -2.125 -14.242 0.666 1 98.06 108 GLY A O 1
ATOM 857 N N . CYS A 1 109 ? -1.304 -13.281 -1.162 1 98.19 109 CYS A N 1
ATOM 858 C CA . CYS A 1 109 ? -0.516 -12.258 -0.478 1 98.19 109 CYS A CA 1
ATOM 859 C C . CYS A 1 109 ? -1.418 -11.242 0.206 1 98.19 109 CYS A C 1
ATOM 861 O O . CYS A 1 109 ? -2.547 -11.016 -0.231 1 98.19 109 CYS A O 1
ATOM 863 N N . GLU A 1 110 ? -0.918 -10.609 1.22 1 97.12 110 GLU A N 1
ATOM 864 C CA . GLU A 1 110 ? -1.651 -9.586 1.964 1 97.12 110 GLU A CA 1
ATOM 865 C C . GLU A 1 110 ? -1.664 -8.258 1.213 1 97.12 110 GLU A C 1
ATOM 867 O O . GLU A 1 110 ? -0.938 -8.086 0.231 1 97.12 110 GLU A O 1
ATOM 872 N N . SER A 1 111 ? -2.449 -7.344 1.716 1 97.56 111 SER A N 1
ATOM 873 C CA . SER A 1 111 ? -2.723 -6.078 1.043 1 97.56 111 SER A CA 1
ATOM 874 C C . SER A 1 111 ? -1.442 -5.277 0.83 1 97.56 111 SER A C 1
ATOM 876 O O . SER A 1 111 ? -1.161 -4.832 -0.284 1 97.56 111 SER A O 1
ATOM 878 N N . GLU A 1 112 ? -0.628 -5.102 1.82 1 96.62 112 GLU A N 1
ATOM 879 C CA . GLU A 1 112 ? 0.562 -4.262 1.724 1 96.62 112 GLU A CA 1
ATOM 880 C C . GLU A 1 112 ? 1.585 -4.863 0.764 1 96.62 112 GLU A C 1
ATOM 882 O O . GLU A 1 112 ? 2.139 -4.16 -0.083 1 96.62 112 GLU A O 1
ATOM 887 N N . ALA A 1 113 ? 1.859 -6.164 0.919 1 97.5 113 ALA A N 1
ATOM 888 C CA . ALA A 1 113 ? 2.801 -6.828 0.02 1 97.5 113 ALA A CA 1
ATOM 889 C C . ALA A 1 113 ? 2.338 -6.727 -1.431 1 97.5 113 ALA A C 1
ATOM 891 O O . ALA A 1 113 ? 3.148 -6.496 -2.332 1 97.5 113 ALA A O 1
ATOM 892 N N . SER A 1 114 ? 1.021 -6.895 -1.639 1 97.88 114 SER A N 1
ATOM 893 C CA . SER A 1 114 ? 0.452 -6.777 -2.977 1 97.88 114 SER A CA 1
ATOM 894 C C . SER A 1 114 ? 0.656 -5.375 -3.545 1 97.88 114 SER A C 1
ATOM 896 O O . SER A 1 114 ? 1.147 -5.219 -4.664 1 97.88 114 SER A O 1
ATOM 898 N N . SER A 1 115 ? 0.349 -4.398 -2.756 1 96.88 115 SER A N 1
ATOM 899 C CA . SER A 1 115 ? 0.49 -3.016 -3.197 1 96.88 115 SER A CA 1
ATOM 900 C C . SER A 1 115 ? 1.949 -2.67 -3.475 1 96.88 115 SER A C 1
ATOM 902 O O . SER A 1 115 ? 2.26 -2.035 -4.484 1 96.88 115 SER A O 1
ATOM 904 N N . ASN A 1 116 ? 2.867 -3.096 -2.619 1 97.12 116 ASN A N 1
ATOM 905 C CA . ASN A 1 116 ? 4.293 -2.83 -2.783 1 97.12 116 ASN A CA 1
ATOM 906 C C . ASN A 1 116 ? 4.84 -3.471 -4.055 1 97.12 116 ASN A C 1
ATOM 908 O O . ASN A 1 116 ? 5.664 -2.875 -4.75 1 97.12 116 ASN A O 1
ATOM 912 N N . CYS A 1 117 ? 4.344 -4.645 -4.32 1 97.69 117 CYS A N 1
ATOM 913 C CA . CYS A 1 117 ? 4.859 -5.367 -5.48 1 97.69 117 CYS A CA 1
ATOM 914 C C . CYS A 1 117 ? 4.25 -4.828 -6.77 1 97.69 117 CYS A C 1
ATOM 916 O O . CYS A 1 117 ? 4.879 -4.883 -7.828 1 97.69 117 CYS A O 1
ATOM 918 N N . PHE A 1 118 ? 3.039 -4.312 -6.66 1 96.62 118 PHE A N 1
ATOM 919 C CA . PHE A 1 118 ? 2.338 -3.887 -7.867 1 96.62 118 PHE A CA 1
ATOM 920 C C . PHE A 1 118 ? 2.924 -2.588 -8.406 1 96.62 118 PHE A C 1
ATOM 922 O O . PHE A 1 118 ? 2.963 -2.373 -9.617 1 96.62 118 PHE A O 1
ATOM 929 N N . ASN A 1 119 ? 3.34 -1.682 -7.543 1 96.75 119 ASN A N 1
ATOM 930 C CA . ASN A 1 119 ? 4.031 -0.464 -7.953 1 96.75 119 ASN A CA 1
ATOM 931 C C . ASN A 1 119 ? 5.5 -0.731 -8.273 1 96.75 119 ASN A C 1
ATOM 933 O O . ASN A 1 119 ? 6.297 -0.983 -7.367 1 96.75 119 ASN A O 1
ATOM 937 N N . LYS A 1 120 ? 5.887 -0.563 -9.539 1 96.75 120 LYS A N 1
ATOM 938 C CA . LYS A 1 120 ? 7.207 -0.96 -10.031 1 96.75 120 LYS A CA 1
ATOM 939 C C . LYS A 1 120 ? 8.312 -0.195 -9.305 1 96.75 120 LYS A C 1
ATOM 941 O O . LYS A 1 120 ? 9.391 -0.74 -9.055 1 96.75 120 LYS A O 1
ATOM 946 N N . ILE A 1 121 ? 8.047 0.998 -8.914 1 96.88 121 ILE A N 1
ATOM 947 C CA . ILE A 1 121 ? 9.039 1.825 -8.234 1 96.88 121 ILE A CA 1
ATOM 948 C C . ILE A 1 121 ? 9.219 1.351 -6.797 1 96.88 121 ILE A C 1
ATOM 950 O O . ILE A 1 121 ? 10.336 1.056 -6.363 1 96.88 121 ILE A O 1
ATOM 954 N N . THR A 1 122 ? 8.109 1.208 -6.086 1 97.69 122 THR A N 1
ATOM 955 C CA . THR A 1 122 ? 8.164 0.723 -4.711 1 97.69 122 THR A CA 1
ATOM 956 C C . THR A 1 122 ? 8.805 -0.661 -4.652 1 97.69 122 THR A C 1
ATOM 958 O O . THR A 1 122 ? 9.641 -0.927 -3.783 1 97.69 122 THR A O 1
ATOM 961 N N . ALA A 1 123 ? 8.43 -1.493 -5.566 1 98 123 ALA A N 1
ATOM 962 C CA . ALA A 1 123 ? 8.992 -2.838 -5.613 1 98 123 ALA A CA 1
ATOM 963 C C . ALA A 1 123 ? 10.516 -2.789 -5.738 1 98 123 ALA A C 1
ATOM 965 O O . ALA A 1 123 ? 11.227 -3.438 -4.969 1 98 123 ALA A O 1
ATOM 966 N N . LYS A 1 124 ? 11 -2.012 -6.641 1 97.81 124 LYS A N 1
ATOM 967 C CA . LYS A 1 124 ? 12.438 -1.954 -6.898 1 97.81 124 LYS A CA 1
ATOM 968 C C . LYS A 1 124 ? 13.18 -1.346 -5.711 1 97.81 124 LYS A C 1
ATOM 970 O O . LYS A 1 124 ? 14.312 -1.74 -5.414 1 97.81 124 LYS A O 1
ATOM 975 N N . MET A 1 125 ? 12.547 -0.36 -5.039 1 97.56 125 MET A N 1
ATOM 976 C CA . MET A 1 125 ? 13.141 0.17 -3.818 1 97.56 125 MET A CA 1
ATOM 977 C C . MET A 1 125 ? 13.32 -0.931 -2.777 1 97.56 125 MET A C 1
ATOM 979 O O . MET A 1 125 ? 14.367 -1.012 -2.125 1 97.56 125 MET A O 1
ATOM 983 N N . TRP A 1 126 ? 12.344 -1.774 -2.703 1 98.06 126 TRP A N 1
ATOM 984 C CA . TRP A 1 126 ? 12.406 -2.873 -1.746 1 98.06 126 TRP A CA 1
ATOM 985 C C . TRP A 1 126 ? 13.438 -3.91 -2.174 1 98.06 126 TRP A C 1
ATOM 987 O O . TRP A 1 126 ? 14.164 -4.457 -1.339 1 98.06 126 TRP A O 1
ATOM 997 N N . PHE A 1 127 ? 13.516 -4.215 -3.553 1 98.5 127 PHE A N 1
ATOM 998 C CA . PHE A 1 127 ? 14.547 -5.125 -4.031 1 98.5 127 PHE A CA 1
ATOM 999 C C . PHE A 1 127 ? 15.93 -4.656 -3.594 1 98.5 127 PHE A C 1
ATOM 1001 O O . PHE A 1 127 ? 16.719 -5.441 -3.062 1 98.5 127 PHE A O 1
ATOM 1008 N N . SER A 1 128 ? 16.141 -3.381 -3.764 1 97.56 128 SER A N 1
ATOM 1009 C CA . SER A 1 128 ? 17.422 -2.797 -3.412 1 97.56 128 SER A CA 1
ATOM 1010 C C . SER A 1 128 ? 17.656 -2.85 -1.906 1 97.56 128 SER A C 1
ATOM 1012 O O . SER A 1 128 ? 18.766 -3.176 -1.458 1 97.56 128 SER A O 1
ATOM 1014 N N . ALA A 1 129 ? 16.641 -2.549 -1.159 1 96.31 129 ALA A N 1
ATOM 1015 C CA . ALA A 1 129 ? 16.766 -2.574 0.296 1 96.31 129 ALA A CA 1
ATOM 1016 C C . ALA A 1 129 ? 17.094 -3.977 0.795 1 96.31 129 ALA A C 1
ATOM 1018 O O . ALA A 1 129 ? 17.797 -4.133 1.797 1 96.31 129 ALA A O 1
ATOM 1019 N N . LEU A 1 130 ? 16.656 -4.969 0.095 1 97.31 130 LEU A N 1
ATOM 1020 C CA . LEU A 1 130 ? 16.875 -6.359 0.477 1 97.31 130 LEU A CA 1
ATOM 1021 C C . LEU A 1 130 ? 18.203 -6.875 -0.069 1 97.31 130 LEU A C 1
ATOM 1023 O O . LEU A 1 130 ? 18.578 -8.023 0.181 1 97.31 130 LEU A O 1
ATOM 1027 N N . GLY A 1 131 ? 18.922 -6.039 -0.838 1 96.94 131 GLY A N 1
ATOM 1028 C CA . GLY A 1 131 ? 20.203 -6.426 -1.406 1 96.94 131 GLY A CA 1
ATOM 1029 C C . GLY A 1 131 ? 20.062 -7.375 -2.582 1 96.94 131 GLY A C 1
ATOM 1030 O O . GLY A 1 131 ? 20.953 -8.203 -2.822 1 96.94 131 GLY A O 1
ATOM 1031 N N . ILE A 1 132 ? 18.984 -7.383 -3.266 1 98.5 132 ILE A N 1
ATOM 1032 C CA . ILE A 1 132 ? 18.781 -8.219 -4.445 1 98.5 132 ILE A CA 1
ATOM 1033 C C . ILE A 1 132 ? 19.031 -7.395 -5.707 1 98.5 132 ILE A C 1
ATOM 1035 O O . ILE A 1 132 ? 18.359 -6.383 -5.938 1 98.5 132 ILE A O 1
ATOM 1039 N N . PRO A 1 133 ? 19.953 -7.789 -6.555 1 98.56 133 PRO A N 1
ATOM 1040 C CA . PRO A 1 133 ? 20.234 -7.031 -7.781 1 98.56 133 PRO A CA 1
ATOM 1041 C C . PRO A 1 133 ? 19 -6.895 -8.672 1 98.56 133 PRO A C 1
ATOM 1043 O O . PRO A 1 133 ? 18.219 -7.844 -8.812 1 98.56 133 PRO A O 1
ATOM 1046 N N . ASN A 1 134 ? 18.781 -5.711 -9.188 1 98.06 134 ASN A N 1
ATOM 1047 C CA . ASN A 1 134 ? 17.688 -5.434 -10.117 1 98.06 134 ASN A CA 1
ATOM 1048 C C . ASN A 1 134 ? 18.109 -4.414 -11.18 1 98.06 134 ASN A C 1
ATOM 1050 O O . ASN A 1 134 ? 19.234 -3.928 -11.172 1 98.06 134 ASN A O 1
ATOM 1054 N N . THR A 1 135 ? 17.297 -4.148 -12.109 1 96.62 135 THR A N 1
ATOM 1055 C CA . THR A 1 135 ? 17.641 -3.326 -13.266 1 96.62 135 THR A CA 1
ATOM 1056 C C . THR A 1 135 ? 17.875 -1.875 -12.844 1 96.62 135 THR A C 1
ATOM 1058 O O . THR A 1 135 ? 17.078 -1.316 -12.078 1 96.62 135 THR A O 1
ATOM 1061 N N . PRO A 1 136 ? 18.938 -1.276 -13.367 1 96.88 136 PRO A N 1
ATOM 1062 C CA . PRO A 1 136 ? 19.109 0.157 -13.117 1 96.88 136 PRO A CA 1
ATOM 1063 C C . PRO A 1 136 ? 17.922 0.985 -13.609 1 96.88 136 PRO A C 1
ATOM 1065 O O . PRO A 1 136 ? 17.359 0.696 -14.672 1 96.88 136 PRO A O 1
ATOM 1068 N N . TYR A 1 137 ? 17.578 1.996 -12.797 1 97.88 137 TYR A N 1
ATOM 1069 C CA . TYR A 1 137 ? 16.391 2.746 -13.18 1 97.88 137 TYR A CA 1
ATOM 1070 C C . TYR A 1 137 ? 16.438 4.168 -12.641 1 97.88 137 TYR A C 1
ATOM 1072 O O . TYR A 1 137 ? 17.266 4.48 -11.766 1 97.88 137 TYR A O 1
ATOM 1080 N N . ILE A 1 138 ? 15.633 5.035 -13.234 1 97.31 138 ILE A N 1
ATOM 1081 C CA . ILE A 1 138 ? 15.312 6.324 -12.633 1 97.31 138 ILE A CA 1
ATOM 1082 C C . ILE A 1 138 ? 13.812 6.426 -12.391 1 97.31 138 ILE A C 1
ATOM 1084 O O . ILE A 1 138 ? 13.023 5.77 -13.078 1 97.31 138 ILE A O 1
ATOM 1088 N N . PHE A 1 139 ? 13.492 7.262 -11.367 1 95.38 139 PHE A N 1
ATOM 1089 C CA . PHE A 1 139 ? 12.133 7.504 -10.891 1 95.38 139 PHE A CA 1
ATOM 1090 C C . PHE A 1 139 ? 11.648 8.891 -11.305 1 95.38 139 PHE A C 1
ATOM 1092 O O . PHE A 1 139 ? 12.352 9.883 -11.109 1 95.38 139 PHE A O 1
ATOM 1099 N N . LEU A 1 140 ? 10.477 8.906 -11.977 1 97.5 140 LEU A N 1
ATOM 1100 C CA . LEU A 1 140 ? 9.859 10.172 -12.367 1 97.5 140 LEU A CA 1
ATOM 1101 C C . LEU A 1 140 ? 8.484 10.328 -11.727 1 97.5 140 LEU A C 1
ATOM 1103 O O . LEU A 1 140 ? 7.625 9.453 -11.867 1 97.5 140 LEU A O 1
ATOM 1107 N N . ASN A 1 141 ? 8.273 11.5 -11.055 1 96.38 141 ASN A N 1
ATOM 1108 C CA . ASN A 1 141 ? 7.016 11.688 -10.336 1 96.38 141 ASN A CA 1
ATOM 1109 C C . ASN A 1 141 ? 6.125 12.719 -11.023 1 96.38 141 ASN A C 1
ATOM 1111 O O . ASN A 1 141 ? 5.047 13.039 -10.523 1 96.38 141 ASN A O 1
ATOM 1115 N N . GLN A 1 142 ? 6.574 13.297 -12.102 1 96.31 142 GLN A N 1
ATOM 1116 C CA . GLN A 1 142 ? 5.75 14.203 -12.898 1 96.31 142 GLN A CA 1
ATOM 1117 C C . GLN A 1 142 ? 6.309 14.359 -14.312 1 96.31 142 GLN A C 1
ATOM 1119 O O . GLN A 1 142 ? 7.504 14.148 -14.539 1 96.31 142 GLN A O 1
ATOM 1124 N N . PHE A 1 143 ? 5.398 14.727 -15.188 1 97.38 143 PHE A N 1
ATOM 1125 C CA . PHE A 1 143 ? 5.797 15 -16.562 1 97.38 143 PHE A CA 1
ATOM 1126 C C . PHE A 1 143 ? 6.156 16.469 -16.75 1 97.38 143 PHE A C 1
ATOM 1128 O O . PHE A 1 143 ? 5.273 17.328 -16.766 1 97.38 143 PHE A O 1
ATOM 1135 N N . ASP A 1 144 ? 7.383 16.75 -16.844 1 97.56 144 ASP A N 1
ATOM 1136 C CA . ASP A 1 144 ? 7.875 18.109 -17.094 1 97.56 144 ASP A CA 1
ATOM 1137 C C . ASP A 1 144 ? 9.227 18.078 -17.812 1 97.56 144 ASP A C 1
ATOM 1139 O O . ASP A 1 144 ? 9.703 17.016 -18.203 1 97.56 144 ASP A O 1
ATOM 1143 N N . ASP A 1 145 ? 9.82 19.219 -17.953 1 98.12 145 ASP A N 1
ATOM 1144 C CA . ASP A 1 145 ? 11.07 19.328 -18.688 1 98.12 145 ASP A CA 1
ATOM 1145 C C . ASP A 1 145 ? 12.203 18.594 -17.969 1 98.12 145 ASP A C 1
ATOM 1147 O O . ASP A 1 145 ? 13.078 18.016 -18.625 1 98.12 145 ASP A O 1
ATOM 1151 N N . ALA A 1 146 ? 12.18 18.656 -16.719 1 97.19 146 ALA A N 1
ATOM 1152 C CA . ALA A 1 146 ? 13.211 17.969 -15.953 1 97.19 146 ALA A CA 1
ATOM 1153 C C . ALA A 1 146 ? 13.148 16.453 -16.188 1 97.19 146 ALA A C 1
ATOM 1155 O O . ALA A 1 146 ? 14.18 15.797 -16.312 1 97.19 146 ALA A O 1
ATOM 1156 N N . ALA A 1 147 ? 11.953 15.938 -16.172 1 97.88 147 ALA A N 1
ATOM 1157 C CA . ALA A 1 147 ? 11.766 14.516 -16.438 1 97.88 147 ALA A CA 1
ATOM 1158 C C . ALA A 1 147 ? 12.281 14.133 -17.828 1 97.88 147 ALA A C 1
ATOM 1160 O O . ALA A 1 147 ? 12.922 13.094 -17.984 1 97.88 147 ALA A O 1
ATOM 1161 N N . ILE A 1 148 ? 11.945 14.953 -18.781 1 98.44 148 ILE A N 1
ATOM 1162 C CA . ILE A 1 148 ? 12.391 14.719 -20.156 1 98.44 148 ILE A CA 1
ATOM 1163 C C . ILE A 1 148 ? 13.922 14.711 -20.203 1 98.44 148 ILE A C 1
ATOM 1165 O O . ILE A 1 148 ? 14.523 13.797 -20.75 1 98.44 148 ILE A O 1
ATOM 1169 N N . GLU A 1 149 ? 14.523 15.656 -19.578 1 98.5 149 GLU A N 1
ATOM 1170 C CA . GLU A 1 149 ? 15.984 15.773 -19.562 1 98.5 149 GLU A CA 1
ATOM 1171 C C . GLU A 1 149 ? 16.625 14.578 -18.859 1 98.5 149 GLU A C 1
ATOM 1173 O O . GLU A 1 149 ? 17.625 14.031 -19.328 1 98.5 149 GLU A O 1
ATOM 1178 N N . GLN A 1 150 ? 16.125 14.219 -17.734 1 98.31 150 GLN A N 1
ATOM 1179 C CA . GLN A 1 150 ? 16.641 13.07 -17 1 98.31 150 GLN A CA 1
ATOM 1180 C C . GLN A 1 150 ? 16.562 11.797 -17.844 1 98.31 150 GLN A C 1
ATOM 1182 O O . GLN A 1 150 ? 17.484 10.984 -17.844 1 98.31 150 GLN A O 1
ATOM 1187 N N . THR A 1 151 ? 15.461 11.664 -18.5 1 98.69 151 THR A N 1
ATOM 1188 C CA . THR A 1 151 ? 15.258 10.469 -19.312 1 98.69 151 THR A CA 1
ATOM 1189 C C . THR A 1 151 ? 16.219 10.461 -20.5 1 98.69 151 THR A C 1
ATOM 1191 O O . THR A 1 151 ? 16.781 9.414 -20.844 1 98.69 151 THR A O 1
ATOM 1194 N N . GLN A 1 152 ? 16.328 11.562 -21.109 1 98.69 152 GLN A N 1
ATOM 1195 C CA . GLN A 1 152 ? 17.266 11.672 -22.234 1 98.69 152 GLN A CA 1
ATOM 1196 C C . GLN A 1 152 ? 18.688 11.383 -21.766 1 98.69 152 GLN A C 1
ATOM 1198 O O . GLN A 1 152 ? 19.469 10.75 -22.484 1 98.69 152 GLN A O 1
ATOM 1203 N N . THR A 1 153 ? 19.062 11.875 -20.625 1 98.56 153 THR A N 1
ATOM 1204 C CA . THR A 1 153 ? 20.375 11.594 -20.047 1 98.56 153 THR A CA 1
ATOM 1205 C C . THR A 1 153 ? 20.547 10.102 -19.812 1 98.56 153 THR A C 1
ATOM 1207 O O . THR A 1 153 ? 21.594 9.531 -20.125 1 98.56 153 THR A O 1
ATOM 1210 N N . ALA A 1 154 ? 19.531 9.5 -19.234 1 98.38 154 ALA A N 1
ATOM 1211 C CA . ALA A 1 154 ? 19.562 8.055 -19 1 98.38 154 ALA A CA 1
ATOM 1212 C C . ALA A 1 154 ? 19.719 7.293 -20.312 1 98.38 154 ALA A C 1
ATOM 1214 O O . ALA A 1 154 ? 20.5 6.34 -20.391 1 98.38 154 ALA A O 1
ATOM 1215 N N . LEU A 1 155 ? 18.938 7.699 -21.297 1 98.5 155 LEU A N 1
ATOM 1216 C CA . LEU A 1 155 ? 19.016 7.07 -22.609 1 98.5 155 LEU A CA 1
ATOM 1217 C C . LEU A 1 155 ? 20.438 7.184 -23.188 1 98.5 155 LEU A C 1
ATOM 1219 O O . LEU A 1 155 ? 20.969 6.215 -23.734 1 98.5 155 LEU A O 1
ATOM 1223 N N . ALA A 1 156 ? 20.984 8.32 -23.078 1 98.31 156 ALA A N 1
ATOM 1224 C CA . ALA A 1 156 ? 22.344 8.539 -23.578 1 98.31 156 ALA A CA 1
ATOM 1225 C C . ALA A 1 156 ? 23.328 7.645 -22.844 1 98.31 156 ALA A C 1
ATOM 1227 O O . ALA A 1 156 ? 24.266 7.113 -23.453 1 98.31 156 ALA A O 1
ATOM 1228 N N . GLN A 1 157 ? 23.172 7.516 -21.609 1 98.19 157 GLN A N 1
ATOM 1229 C CA . GLN A 1 157 ? 24.078 6.738 -20.781 1 98.19 157 GLN A CA 1
ATOM 1230 C C . GLN A 1 157 ? 23.922 5.242 -21.031 1 98.19 157 GLN A C 1
ATOM 1232 O O . GLN A 1 157 ? 24.906 4.508 -21.094 1 98.19 157 GLN A O 1
ATOM 1237 N N . TRP A 1 158 ? 22.656 4.785 -21.188 1 97.5 158 TRP A N 1
ATOM 1238 C CA . TRP A 1 158 ? 22.391 3.352 -21.203 1 97.5 158 TRP A CA 1
ATOM 1239 C C . TRP A 1 158 ? 22.219 2.84 -22.625 1 97.5 158 TRP A C 1
ATOM 1241 O O . TRP A 1 158 ? 22.25 1.631 -22.875 1 97.5 158 TRP A O 1
ATOM 1251 N N . GLY A 1 159 ? 22 3.732 -23.609 1 97 159 GLY A N 1
ATOM 1252 C CA . GLY A 1 159 ? 21.875 3.371 -25.016 1 97 159 GLY A CA 1
ATOM 1253 C C . GLY A 1 159 ? 20.453 3.012 -25.406 1 97 159 GLY A C 1
ATOM 1254 O O . GLY A 1 159 ? 20.016 3.312 -26.516 1 97 159 GLY A O 1
ATOM 1255 N N . SER A 1 160 ? 19.781 2.326 -24.547 1 97.12 160 SER A N 1
ATOM 1256 C CA . SER A 1 160 ? 18.391 1.924 -24.719 1 97.12 160 SER A CA 1
ATOM 1257 C C . SER A 1 160 ? 17.656 1.861 -23.375 1 97.12 160 SER A C 1
ATOM 1259 O O . SER A 1 160 ? 18.25 1.479 -22.359 1 97.12 160 SER A O 1
ATOM 1261 N N . ILE A 1 161 ? 16.359 2.309 -23.438 1 97.81 161 ILE A N 1
ATOM 1262 C CA . ILE A 1 161 ? 15.633 2.342 -22.172 1 97.81 161 ILE A CA 1
ATOM 1263 C C . ILE A 1 161 ? 14.211 1.812 -22.359 1 97.81 161 ILE A C 1
ATOM 1265 O O . ILE A 1 161 ? 13.703 1.795 -23.484 1 97.81 161 ILE A O 1
ATOM 1269 N N . PHE A 1 162 ? 13.664 1.329 -21.297 1 96.19 162 PHE A N 1
ATOM 1270 C CA . PHE A 1 162 ? 12.227 1.082 -21.188 1 96.19 162 PHE A CA 1
ATOM 1271 C C . PHE A 1 162 ? 11.562 2.133 -20.312 1 96.19 162 PHE A C 1
ATOM 1273 O O . PHE A 1 162 ? 12.047 2.436 -19.219 1 96.19 162 PHE A O 1
ATOM 1280 N N . VAL A 1 163 ? 10.539 2.686 -20.828 1 97.38 163 VAL A N 1
ATOM 1281 C CA . VAL A 1 163 ? 9.68 3.584 -20.062 1 97.38 163 VAL A CA 1
ATOM 1282 C C . VAL A 1 163 ? 8.398 2.857 -19.672 1 97.38 163 VAL A C 1
ATOM 1284 O O . VAL A 1 163 ? 7.672 2.35 -20.516 1 97.38 163 VAL A O 1
ATOM 1287 N N . LYS A 1 164 ? 8.156 2.797 -18.375 1 95.88 164 LYS A N 1
ATOM 1288 C CA . LYS A 1 164 ? 7.031 2.006 -17.891 1 95.88 164 LYS A CA 1
ATOM 1289 C C . LYS A 1 164 ? 6.164 2.818 -16.922 1 95.88 164 LYS A C 1
ATOM 1291 O O . LYS A 1 164 ? 6.68 3.471 -16.016 1 95.88 164 LYS A O 1
ATOM 1296 N N . ALA A 1 165 ? 4.812 2.756 -17.172 1 94.88 165 ALA A N 1
ATOM 1297 C CA . ALA A 1 165 ? 3.896 3.225 -16.141 1 94.88 165 ALA A CA 1
ATOM 1298 C C . ALA A 1 165 ? 4.035 2.391 -14.867 1 94.88 165 ALA A C 1
ATOM 1300 O O . ALA A 1 165 ? 4.051 1.158 -14.93 1 94.88 165 ALA A O 1
ATOM 1301 N N . ALA A 1 166 ? 4.117 2.994 -13.703 1 93.5 166 ALA A N 1
ATOM 1302 C CA . ALA A 1 166 ? 4.566 2.336 -12.484 1 93.5 166 ALA A CA 1
ATOM 1303 C C . ALA A 1 166 ? 3.529 1.334 -11.984 1 93.5 166 ALA A C 1
ATOM 1305 O O . ALA A 1 166 ? 3.877 0.329 -11.359 1 93.5 166 ALA A O 1
ATOM 1306 N N . SER A 1 167 ? 2.24 1.631 -12.172 1 89.75 167 SER A N 1
ATOM 1307 C CA . SER A 1 167 ? 1.201 0.805 -11.562 1 89.75 167 SER A CA 1
ATOM 1308 C C . SER A 1 167 ? 0.254 0.246 -12.617 1 89.75 167 SER A C 1
ATOM 1310 O O . SER A 1 167 ? -0.964 0.406 -12.516 1 89.75 167 SER A O 1
ATOM 1312 N N . GLN A 1 168 ? 0.767 -0.394 -13.547 1 83.44 168 GLN A N 1
ATOM 1313 C CA . GLN A 1 168 ? -0 -1.099 -14.57 1 83.44 168 GLN A CA 1
ATOM 1314 C C . GLN A 1 168 ? 0.478 -2.541 -14.719 1 83.44 168 GLN A C 1
ATOM 1316 O O . GLN A 1 168 ? 1.609 -2.865 -14.359 1 83.44 168 GLN A O 1
ATOM 1321 N N . GLY A 1 169 ? -0.417 -3.369 -15.086 1 77.69 169 GLY A N 1
ATOM 1322 C CA . GLY A 1 169 ? -0.086 -4.758 -15.367 1 77.69 169 GLY A CA 1
ATOM 1323 C C . GLY A 1 169 ? -0.076 -5.074 -16.859 1 77.69 169 GLY A C 1
ATOM 1324 O O . GLY A 1 169 ? -0.412 -4.223 -17.672 1 77.69 169 GLY A O 1
ATOM 1325 N N . SER A 1 170 ? 0.539 -6.129 -17.156 1 72.19 170 SER A N 1
ATOM 1326 C CA . SER A 1 170 ? 0.472 -6.746 -18.469 1 72.19 170 SER A CA 1
ATOM 1327 C C . SER A 1 170 ? 1.092 -5.844 -19.531 1 72.19 170 SER A C 1
ATOM 1329 O O . SER A 1 170 ? 0.568 -5.734 -20.641 1 72.19 170 SER A O 1
ATOM 1331 N N . SER A 1 171 ? 2.055 -5.191 -19.234 1 75.06 171 SER A N 1
ATOM 1332 C CA . SER A 1 171 ? 2.869 -4.398 -20.141 1 75.06 171 SER A CA 1
ATOM 1333 C C . SER A 1 171 ? 2.076 -3.227 -20.719 1 75.06 171 SER A C 1
ATOM 1335 O O . SER A 1 171 ? 2.451 -2.662 -21.75 1 75.06 171 SER A O 1
ATOM 1337 N N . VAL A 1 172 ? 0.99 -2.955 -20.094 1 77.56 172 VAL A N 1
ATOM 1338 C CA . VAL A 1 172 ? 0.272 -1.738 -20.453 1 77.56 172 VAL A CA 1
ATOM 1339 C C . VAL A 1 172 ? 1.073 -0.514 -20.016 1 77.56 172 VAL A C 1
ATOM 1341 O O . VAL A 1 172 ? 1.596 -0.472 -18.906 1 77.56 172 VAL A O 1
ATOM 1344 N N . GLY A 1 173 ? 1.317 0.398 -20.938 1 86.19 173 GLY A N 1
ATOM 1345 C CA . GLY A 1 173 ? 2.09 1.589 -20.625 1 86.19 173 GLY A CA 1
ATOM 1346 C C . GLY A 1 173 ? 3.586 1.334 -20.578 1 86.19 173 GLY A C 1
ATOM 1347 O O . GLY A 1 173 ? 4.293 1.912 -19.75 1 86.19 173 GLY A O 1
ATOM 1348 N N . CYS A 1 174 ? 3.998 0.359 -21.219 1 90.31 174 CYS A N 1
ATOM 1349 C CA . CYS A 1 174 ? 5.41 0.005 -21.328 1 90.31 174 CYS A CA 1
ATOM 1350 C C . CYS A 1 174 ? 5.941 0.277 -22.719 1 90.31 174 CYS A C 1
ATOM 1352 O O . CYS A 1 174 ? 5.379 -0.201 -23.703 1 90.31 174 CYS A O 1
ATOM 1354 N N . TYR A 1 175 ? 7.082 1.012 -22.844 1 93.31 175 TYR A N 1
ATOM 1355 C CA . TYR A 1 175 ? 7.613 1.436 -24.125 1 93.31 175 TYR A CA 1
ATOM 1356 C C . TYR A 1 175 ? 9.125 1.264 -24.188 1 93.31 175 TYR A C 1
ATOM 1358 O O . TYR A 1 175 ? 9.836 1.713 -23.281 1 93.31 175 TYR A O 1
ATOM 1366 N N . LYS A 1 176 ? 9.562 0.624 -25.203 1 94 176 LYS A N 1
ATOM 1367 C CA . LYS A 1 176 ? 10.992 0.661 -25.484 1 94 176 LYS A CA 1
ATOM 1368 C C . LYS A 1 176 ? 11.367 1.922 -26.25 1 94 176 LYS A C 1
ATOM 1370 O O . LYS A 1 176 ? 10.664 2.318 -27.188 1 94 176 LYS A O 1
ATOM 1375 N N . VAL A 1 177 ? 12.414 2.596 -25.844 1 96.62 177 VAL A N 1
ATOM 1376 C CA . VAL A 1 177 ? 12.82 3.84 -26.484 1 96.62 177 VAL A CA 1
ATOM 1377 C C . VAL A 1 177 ? 14.312 3.787 -26.812 1 96.62 177 VAL A C 1
ATOM 1379 O O . VAL A 1 177 ? 15.141 3.564 -25.938 1 96.62 177 VAL A O 1
ATOM 1382 N N . ASP A 1 178 ? 14.602 4.047 -28.094 1 96.75 178 ASP A N 1
ATOM 1383 C CA . ASP A 1 178 ? 15.984 4.039 -28.547 1 96.75 178 ASP A CA 1
ATOM 1384 C C . ASP A 1 178 ? 16.344 5.371 -29.203 1 96.75 178 ASP A C 1
ATOM 1386 O O . ASP A 1 178 ? 17.469 5.543 -29.688 1 96.75 178 ASP A O 1
ATOM 1390 N N . ASP A 1 179 ? 15.398 6.234 -29.266 1 96.94 179 ASP A N 1
ATOM 1391 C CA . ASP A 1 179 ? 15.555 7.527 -29.922 1 96.94 179 ASP A CA 1
ATOM 1392 C C . ASP A 1 179 ? 15.164 8.672 -28.984 1 96.94 179 ASP A C 1
ATOM 1394 O O . ASP A 1 179 ? 14.008 8.773 -28.578 1 96.94 179 ASP A O 1
ATOM 1398 N N . SER A 1 180 ? 16.078 9.555 -28.844 1 97.44 180 SER A N 1
ATOM 1399 C CA . SER A 1 180 ? 15.883 10.664 -27.906 1 97.44 180 SER A CA 1
ATOM 1400 C C . SER A 1 180 ? 14.703 11.539 -28.328 1 97.44 180 SER A C 1
ATOM 1402 O O . SER A 1 180 ? 14.016 12.109 -27.469 1 97.44 180 SER A O 1
ATOM 1404 N N . ALA A 1 181 ? 14.383 11.602 -29.516 1 97.56 181 ALA A N 1
ATOM 1405 C CA . ALA A 1 181 ? 13.305 12.438 -30.031 1 97.56 181 ALA A CA 1
ATOM 1406 C C . ALA A 1 181 ? 11.945 11.906 -29.594 1 97.56 181 ALA A C 1
ATOM 1408 O O . ALA A 1 181 ? 10.953 12.641 -29.594 1 97.56 181 ALA A O 1
ATOM 1409 N N . LYS A 1 182 ? 11.914 10.68 -29.219 1 97.88 182 LYS A N 1
ATOM 1410 C CA . LYS A 1 182 ? 10.648 10.047 -28.859 1 97.88 182 LYS A CA 1
ATOM 1411 C C . LYS A 1 182 ? 10.383 10.164 -27.359 1 97.88 182 LYS A C 1
ATOM 1413 O O . LYS A 1 182 ? 9.273 9.875 -26.906 1 97.88 182 LYS A O 1
ATOM 1418 N N . VAL A 1 183 ? 11.328 10.625 -26.641 1 98.38 183 VAL A N 1
ATOM 1419 C CA . VAL A 1 183 ? 11.289 10.578 -25.188 1 98.38 183 VAL A CA 1
ATOM 1420 C C . VAL A 1 183 ? 10.086 11.375 -24.672 1 98.38 183 VAL A C 1
ATOM 1422 O O . VAL A 1 183 ? 9.281 10.867 -23.891 1 98.38 183 VAL A O 1
ATOM 1425 N N . ALA A 1 184 ? 9.93 12.547 -25.109 1 98.38 184 ALA A N 1
ATOM 1426 C CA . ALA A 1 184 ? 8.859 13.406 -24.609 1 98.38 184 ALA A CA 1
ATOM 1427 C C . ALA A 1 184 ? 7.492 12.781 -24.859 1 98.38 184 ALA A C 1
ATOM 1429 O O . ALA A 1 184 ? 6.641 12.75 -23.969 1 98.38 184 ALA A O 1
ATOM 1430 N N . GLY A 1 185 ? 7.297 12.336 -26.078 1 98.12 185 GLY A N 1
ATOM 1431 C CA . GLY A 1 185 ? 6.027 11.719 -26.422 1 98.12 185 GLY A CA 1
ATOM 1432 C C . GLY A 1 185 ? 5.723 10.469 -25.609 1 98.12 185 GLY A C 1
ATOM 1433 O O . GLY A 1 185 ? 4.598 10.289 -25.141 1 98.12 185 GLY A O 1
ATOM 1434 N N . VAL A 1 186 ? 6.695 9.648 -25.422 1 97.69 186 VAL A N 1
ATOM 1435 C CA . VAL A 1 186 ? 6.543 8.398 -24.688 1 97.69 186 VAL A CA 1
ATOM 1436 C C . VAL A 1 186 ? 6.258 8.688 -23.219 1 97.69 186 VAL A C 1
ATOM 1438 O O . VAL A 1 186 ? 5.422 8.023 -22.594 1 97.69 186 VAL A O 1
ATOM 1441 N N . LEU A 1 187 ? 6.98 9.641 -22.672 1 98.19 187 LEU A N 1
ATOM 1442 C CA . LEU A 1 187 ? 6.727 10.023 -21.281 1 98.19 187 LEU A CA 1
ATOM 1443 C C . LEU A 1 187 ? 5.297 10.523 -21.109 1 98.19 187 LEU A C 1
ATOM 1445 O O . LEU A 1 187 ? 4.633 10.18 -20.125 1 98.19 187 LEU A O 1
ATOM 1449 N N . LYS A 1 188 ? 4.902 11.305 -22.047 1 97.94 188 LYS A N 1
ATOM 1450 C CA . LYS A 1 188 ? 3.527 11.797 -22 1 97.94 188 LYS A CA 1
ATOM 1451 C C . LYS A 1 188 ? 2.529 10.641 -21.969 1 97.94 188 LYS A C 1
ATOM 1453 O O . LYS A 1 188 ? 1.6 10.633 -21.172 1 97.94 188 LYS A O 1
ATOM 1458 N N . ASP A 1 189 ? 2.76 9.68 -22.828 1 96.62 189 ASP A N 1
ATOM 1459 C CA . ASP A 1 189 ? 1.89 8.508 -22.891 1 96.62 189 ASP A CA 1
ATOM 1460 C C . ASP A 1 189 ? 1.929 7.719 -21.578 1 96.62 189 ASP A C 1
ATOM 1462 O O . ASP A 1 189 ? 0.883 7.352 -21.047 1 96.62 189 ASP A O 1
ATOM 1466 N N . ALA A 1 190 ? 3.107 7.469 -21.078 1 96.06 190 ALA A N 1
ATOM 1467 C CA . ALA A 1 190 ? 3.268 6.672 -19.859 1 96.06 190 ALA A CA 1
ATOM 1468 C C . ALA A 1 190 ? 2.58 7.34 -18.672 1 96.06 190 ALA A C 1
ATOM 1470 O O . ALA A 1 190 ? 1.886 6.68 -17.891 1 96.06 190 ALA A O 1
ATOM 1471 N N . PHE A 1 191 ? 2.73 8.648 -18.578 1 96.56 191 PHE A N 1
ATOM 1472 C CA . PHE A 1 191 ? 2.117 9.391 -17.469 1 96.56 191 PHE A CA 1
ATOM 1473 C C . PHE A 1 191 ? 0.601 9.43 -17.625 1 96.56 191 PHE A C 1
ATOM 1475 O O . PHE A 1 191 ? -0.119 9.711 -16.672 1 96.56 191 PHE A O 1
ATOM 1482 N N . GLY A 1 192 ? 0.115 9.156 -18.812 1 94.75 192 GLY A N 1
ATOM 1483 C CA . GLY A 1 192 ? -1.316 9.016 -19.031 1 94.75 192 GLY A CA 1
ATOM 1484 C C . GLY A 1 192 ? -1.904 7.785 -18.359 1 94.75 192 GLY A C 1
ATOM 1485 O O . GLY A 1 192 ? -3.109 7.727 -18.109 1 94.75 192 GLY A O 1
ATOM 1486 N N . TYR A 1 193 ? -1.024 6.836 -18.031 1 91.62 193 TYR A N 1
ATOM 1487 C CA . TYR A 1 193 ? -1.491 5.562 -17.5 1 91.62 193 TYR A CA 1
ATOM 1488 C C . TYR A 1 193 ? -1.286 5.492 -15.992 1 91.62 193 TYR A C 1
ATOM 1490 O O . TYR A 1 193 ? -1.934 4.695 -15.305 1 91.62 193 TYR A O 1
ATOM 1498 N N . ALA A 1 194 ? -0.38 6.27 -15.469 1 92.81 194 ALA A N 1
ATOM 1499 C CA . ALA A 1 194 ? -0.045 6.207 -14.047 1 92.81 194 ALA A CA 1
ATOM 1500 C C . ALA A 1 194 ? 0.555 7.527 -13.57 1 92.81 194 ALA A C 1
ATOM 1502 O O . ALA A 1 194 ? 1.156 8.266 -14.352 1 92.81 194 ALA A O 1
ATOM 1503 N N . PRO A 1 195 ? 0.425 7.723 -12.289 1 94 195 PRO A N 1
ATOM 1504 C CA . PRO A 1 195 ? 0.966 8.984 -11.766 1 94 195 PRO A CA 1
ATOM 1505 C C . PRO A 1 195 ? 2.488 8.961 -11.641 1 94 195 PRO A C 1
ATOM 1507 O O . PRO A 1 195 ? 3.107 10.008 -11.445 1 94 195 PRO A O 1
ATOM 1510 N N . TYR A 1 196 ? 3.105 7.793 -11.68 1 95.94 196 TYR A N 1
ATOM 1511 C CA . TYR A 1 196 ? 4.555 7.621 -11.648 1 95.94 196 TYR A CA 1
ATOM 1512 C C . TYR A 1 196 ? 5.031 6.852 -12.875 1 95.94 196 TYR A C 1
ATOM 1514 O O . TYR A 1 196 ? 4.305 6.008 -13.406 1 95.94 196 TYR A O 1
ATOM 1522 N N . VAL A 1 197 ? 6.215 7.242 -13.266 1 97.56 197 VAL A N 1
ATOM 1523 C CA . VAL A 1 197 ? 6.844 6.539 -14.375 1 97.56 197 VAL A CA 1
ATOM 1524 C C . VAL A 1 197 ? 8.25 6.09 -13.977 1 97.56 197 VAL A C 1
ATOM 1526 O O . VAL A 1 197 ? 8.969 6.82 -13.289 1 97.56 197 VAL A O 1
ATOM 1529 N N . ILE A 1 198 ? 8.578 4.887 -14.359 1 97.62 198 ILE A N 1
ATOM 1530 C CA . ILE A 1 1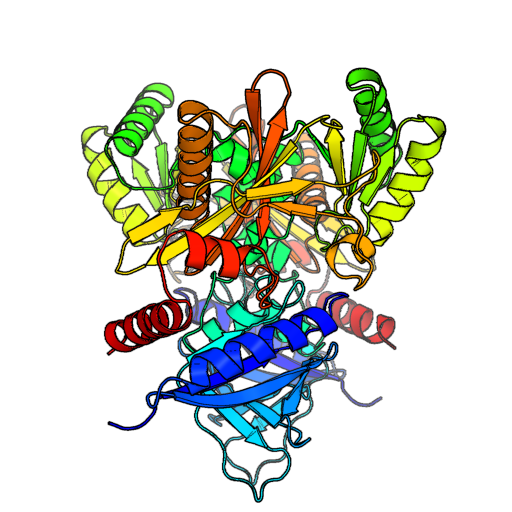98 ? 9.93 4.367 -14.156 1 97.62 198 ILE A CA 1
ATOM 1531 C C . ILE A 1 198 ? 10.633 4.211 -15.5 1 97.62 198 ILE A C 1
ATOM 1533 O O . ILE A 1 198 ? 10.016 3.791 -16.484 1 97.62 198 ILE A O 1
ATOM 1537 N N . VAL A 1 199 ? 11.859 4.664 -15.57 1 98.19 199 VAL A N 1
ATOM 1538 C CA . VAL A 1 199 ? 12.719 4.492 -16.734 1 98.19 199 VAL A CA 1
ATOM 1539 C C . VAL A 1 199 ? 13.852 3.518 -16.406 1 98.19 199 VAL A C 1
ATOM 1541 O O . VAL A 1 199 ? 14.633 3.754 -15.469 1 98.19 199 VAL A O 1
ATOM 1544 N N . GLU A 1 200 ? 13.906 2.416 -17.172 1 97.5 200 GLU A N 1
ATOM 1545 C CA . GLU A 1 200 ? 14.875 1.369 -16.875 1 97.5 200 GLU A CA 1
ATOM 1546 C C . GLU A 1 200 ? 15.828 1.149 -18.047 1 97.5 200 GLU A C 1
ATOM 1548 O O . GLU A 1 200 ? 15.438 1.293 -19.203 1 97.5 200 GLU A O 1
ATOM 1553 N N . LYS A 1 201 ? 17.016 0.766 -17.656 1 97.12 201 LYS A N 1
ATOM 1554 C CA . LYS A 1 201 ? 17.953 0.303 -18.672 1 97.12 201 LYS A CA 1
ATOM 1555 C C . LYS A 1 201 ? 17.422 -0.945 -19.375 1 97.12 201 LYS A C 1
ATOM 1557 O O . LYS A 1 201 ? 16.938 -1.867 -18.734 1 97.12 201 LYS A O 1
ATOM 1562 N N . THR A 1 202 ? 17.5 -0.911 -20.703 1 94.94 202 THR A N 1
ATOM 1563 C CA . THR A 1 202 ? 17.172 -2.133 -21.422 1 94.94 202 THR A CA 1
ATOM 1564 C C . THR A 1 202 ? 18.234 -3.205 -21.188 1 94.94 202 THR A C 1
ATOM 1566 O O . THR A 1 202 ? 19.422 -2.955 -21.375 1 94.94 202 THR A O 1
ATOM 1569 N N . ILE A 1 203 ? 17.734 -4.328 -20.828 1 92.62 203 ILE A N 1
ATOM 1570 C CA . ILE A 1 203 ? 18.641 -5.438 -20.562 1 92.62 203 ILE A CA 1
ATOM 1571 C C . ILE A 1 203 ? 18.453 -6.527 -21.609 1 92.62 203 ILE A C 1
ATOM 1573 O O . ILE A 1 203 ? 17.328 -6.988 -21.844 1 92.62 203 ILE A O 1
ATOM 1577 N N . LYS A 1 204 ? 19.484 -6.844 -22.297 1 91.5 204 LYS A N 1
ATOM 1578 C CA . LYS A 1 204 ? 19.453 -8.047 -23.109 1 91.5 204 LYS A CA 1
ATOM 1579 C C . LYS A 1 204 ? 19.703 -9.297 -22.266 1 91.5 204 LYS A C 1
ATOM 1581 O O . LYS A 1 204 ? 20.828 -9.523 -21.812 1 91.5 204 LYS A O 1
ATOM 1586 N N . ALA A 1 205 ? 18.625 -10.023 -22.109 1 93.69 205 ALA A N 1
ATOM 1587 C CA . ALA A 1 205 ? 18.75 -11.125 -21.156 1 93.69 205 ALA A CA 1
ATOM 1588 C C . ALA A 1 205 ? 17.672 -12.18 -21.391 1 93.69 205 ALA A C 1
ATOM 1590 O O . ALA A 1 205 ? 16.703 -11.93 -22.109 1 93.69 205 ALA A O 1
ATOM 1591 N N . ARG A 1 206 ? 17.922 -13.344 -20.875 1 94.25 206 ARG A N 1
ATOM 1592 C CA . ARG A 1 206 ? 16.875 -14.367 -20.75 1 94.25 206 ARG A CA 1
ATOM 1593 C C . ARG A 1 206 ? 15.875 -14 -19.672 1 94.25 206 ARG A C 1
ATOM 1595 O O . ARG A 1 206 ? 16.234 -13.438 -18.641 1 94.25 206 ARG A O 1
ATOM 1602 N N . GLU A 1 207 ? 14.656 -14.281 -19.922 1 94.31 207 GLU A N 1
ATOM 1603 C CA . GLU A 1 207 ? 13.617 -14.086 -18.922 1 94.31 207 GLU A CA 1
ATOM 1604 C C . GLU A 1 207 ? 13.289 -15.398 -18.203 1 94.31 207 GLU A C 1
ATOM 1606 O O . GLU A 1 207 ? 12.773 -16.328 -18.812 1 94.31 207 GLU A O 1
ATOM 1611 N N . LEU A 1 208 ? 13.602 -15.391 -16.953 1 97.25 208 LEU A N 1
ATOM 1612 C CA . LEU A 1 208 ? 13.391 -16.594 -16.141 1 97.25 208 LEU A CA 1
ATOM 1613 C C . LEU A 1 208 ? 12.32 -16.359 -15.086 1 97.25 208 LEU A C 1
ATOM 1615 O O . LEU A 1 208 ? 12.211 -15.258 -14.531 1 97.25 208 LEU A O 1
ATOM 1619 N N . GLU A 1 209 ? 11.57 -17.375 -14.805 1 97.44 209 GLU A N 1
ATOM 1620 C CA . GLU A 1 209 ? 10.484 -17.297 -13.828 1 97.44 209 GLU A CA 1
ATOM 1621 C C . GLU A 1 209 ? 10.664 -18.359 -12.734 1 97.44 209 GLU A C 1
ATOM 1623 O O . GLU A 1 209 ? 11.094 -19.469 -13.008 1 97.44 209 GLU A O 1
ATOM 1628 N N . VAL A 1 210 ? 10.391 -18 -11.547 1 98.62 210 VAL A N 1
ATOM 1629 C CA . VAL A 1 210 ? 10.43 -18.922 -10.414 1 98.62 210 VAL A CA 1
ATOM 1630 C C . VAL A 1 210 ? 9.094 -18.891 -9.672 1 98.62 210 VAL A C 1
ATOM 1632 O O . VAL A 1 210 ? 8.602 -17.812 -9.32 1 98.62 210 VAL A O 1
ATOM 1635 N N . ALA A 1 211 ? 8.453 -20.047 -9.516 1 98.38 211 ALA A N 1
ATOM 1636 C CA . ALA A 1 211 ? 7.316 -20.156 -8.602 1 98.38 211 ALA A CA 1
ATOM 1637 C C . ALA A 1 211 ? 7.777 -20.266 -7.156 1 98.38 211 ALA A C 1
ATOM 1639 O O . ALA A 1 211 ? 8.609 -21.125 -6.832 1 98.38 211 ALA A O 1
ATOM 1640 N N . VAL A 1 212 ? 7.348 -19.438 -6.363 1 98.81 212 VAL A N 1
ATOM 1641 C CA . VAL A 1 212 ? 7.625 -19.5 -4.93 1 98.81 212 VAL A CA 1
ATOM 1642 C C . VAL A 1 212 ? 6.316 -19.625 -4.156 1 98.81 212 VAL A C 1
ATOM 1644 O O . VAL A 1 212 ? 5.375 -18.859 -4.387 1 98.81 212 VAL A O 1
ATOM 1647 N N . TYR A 1 213 ? 6.199 -20.547 -3.234 1 98.56 213 TYR A N 1
ATOM 1648 C CA . TYR A 1 213 ? 4.957 -20.797 -2.514 1 98.56 213 TYR A CA 1
ATOM 1649 C C . TYR A 1 213 ? 5.227 -21.469 -1.172 1 98.56 213 TYR A C 1
ATOM 1651 O O . TYR A 1 213 ? 6.34 -21.938 -0.92 1 98.56 213 TYR A O 1
ATOM 1659 N N . GLU A 1 214 ? 4.27 -21.344 -0.314 1 97.69 214 GLU A N 1
ATOM 1660 C CA . GLU A 1 214 ? 4.348 -22 0.988 1 97.69 214 GLU A CA 1
ATOM 1661 C C . GLU A 1 214 ? 3.74 -23.391 0.938 1 97.69 214 GLU A C 1
ATOM 1663 O O . GLU A 1 214 ? 2.633 -23.578 0.432 1 97.69 214 GLU A O 1
ATOM 1668 N N . TYR A 1 215 ? 4.469 -24.344 1.406 1 96.31 215 TYR A N 1
ATOM 1669 C CA . TYR A 1 215 ? 4.047 -25.734 1.417 1 96.31 215 TYR A CA 1
ATOM 1670 C C . TYR A 1 215 ? 4.473 -26.438 2.707 1 96.31 215 TYR A C 1
ATOM 1672 O O . TYR A 1 215 ? 5.668 -26.562 2.98 1 96.31 215 TYR A O 1
ATOM 1680 N N . ASN A 1 216 ? 3.494 -26.844 3.531 1 91.81 216 ASN A N 1
ATOM 1681 C CA . ASN A 1 216 ? 3.734 -27.531 4.797 1 91.81 216 ASN A CA 1
ATOM 1682 C C . ASN A 1 216 ? 4.656 -26.719 5.707 1 91.81 216 ASN A C 1
ATOM 1684 O O . ASN A 1 216 ? 5.645 -27.25 6.219 1 91.81 216 ASN A O 1
ATOM 1688 N N . GLY A 1 217 ? 4.469 -25.484 5.723 1 88.94 217 GLY A N 1
ATOM 1689 C CA . GLY A 1 217 ? 5.152 -24.594 6.656 1 88.94 217 GLY A CA 1
ATOM 1690 C C . GLY A 1 217 ? 6.496 -24.109 6.141 1 88.94 217 GLY A C 1
ATOM 1691 O O . GLY A 1 217 ? 7.195 -23.359 6.824 1 88.94 217 GLY A O 1
ATOM 1692 N N . GLU A 1 218 ? 6.797 -24.484 4.93 1 95.44 218 GLU A N 1
ATOM 1693 C CA . GLU A 1 218 ? 8.07 -24.078 4.336 1 95.44 218 GLU A CA 1
ATOM 1694 C C . GLU A 1 218 ? 7.844 -23.234 3.084 1 95.44 218 GLU A C 1
ATOM 1696 O O . GLU A 1 218 ? 6.828 -23.375 2.4 1 95.44 218 GLU A O 1
ATOM 1701 N N . VAL A 1 219 ? 8.836 -22.391 2.816 1 98.12 219 VAL A N 1
ATOM 1702 C CA . VAL A 1 219 ? 8.828 -21.641 1.563 1 98.12 219 VAL A CA 1
ATOM 1703 C C . VAL A 1 219 ? 9.602 -22.406 0.496 1 98.12 219 VAL A C 1
ATOM 1705 O O . VAL A 1 219 ? 10.781 -22.719 0.678 1 98.12 219 VAL A O 1
ATOM 1708 N N . VAL A 1 220 ? 8.945 -22.703 -0.578 1 98.44 220 VAL A N 1
ATOM 1709 C CA . VAL A 1 220 ? 9.516 -23.484 -1.677 1 98.44 220 VAL A CA 1
ATOM 1710 C C . VAL A 1 220 ? 9.766 -22.562 -2.875 1 98.44 220 VAL A C 1
ATOM 1712 O O . VAL A 1 220 ? 8.93 -21.719 -3.201 1 98.44 220 VAL A O 1
ATOM 1715 N N . ALA A 1 221 ? 10.906 -22.672 -3.494 1 98.75 221 ALA A N 1
ATOM 1716 C CA . ALA A 1 221 ? 11.211 -22.062 -4.785 1 98.75 221 ALA A CA 1
ATOM 1717 C C . ALA A 1 221 ? 11.523 -23.125 -5.836 1 98.75 221 ALA A C 1
ATOM 1719 O O . ALA A 1 221 ? 12.43 -23.938 -5.652 1 98.75 221 ALA A O 1
ATOM 1720 N N . THR A 1 222 ? 10.82 -23.125 -6.895 1 98.62 222 THR A N 1
ATOM 1721 C CA . THR A 1 222 ? 11.078 -24.078 -7.965 1 98.62 222 THR A CA 1
ATOM 1722 C C . THR A 1 222 ? 12.352 -23.719 -8.727 1 98.62 222 THR A C 1
ATOM 1724 O O . THR A 1 222 ? 12.859 -22.594 -8.586 1 98.62 222 THR A O 1
ATOM 1727 N N . VAL A 1 223 ? 12.844 -24.688 -9.531 1 98.19 223 VAL A N 1
ATOM 1728 C CA . VAL A 1 223 ? 13.883 -24.312 -10.484 1 98.19 223 VAL A CA 1
ATOM 1729 C C . VAL A 1 223 ? 13.328 -23.328 -11.5 1 98.19 223 VAL A C 1
ATOM 1731 O O . VAL A 1 223 ? 12.125 -23.312 -11.773 1 98.19 223 VAL A O 1
ATOM 1734 N N . PRO A 1 224 ? 14.219 -22.453 -11.992 1 98.56 224 PRO A N 1
ATOM 1735 C CA . PRO A 1 224 ? 13.727 -21.438 -12.914 1 98.56 224 PRO A CA 1
ATOM 1736 C C . PRO A 1 224 ? 13.148 -22.031 -14.203 1 98.56 224 PRO A C 1
ATOM 1738 O O . PRO A 1 224 ? 13.711 -22.969 -14.75 1 98.56 224 PRO A O 1
ATOM 1741 N N . GLY A 1 225 ? 11.945 -21.531 -14.547 1 97.56 225 GLY A N 1
ATOM 1742 C CA . GLY A 1 225 ? 11.445 -21.688 -15.906 1 97.56 225 GLY A CA 1
ATOM 1743 C C . GLY A 1 225 ? 11.828 -20.531 -16.812 1 97.56 225 GLY A C 1
ATOM 1744 O O . GLY A 1 225 ? 12.445 -19.562 -16.359 1 97.56 225 GLY A O 1
ATOM 1745 N N . GLU A 1 226 ? 11.492 -20.688 -18.109 1 95.56 226 GLU A N 1
ATOM 1746 C CA . GLU A 1 226 ? 11.914 -19.641 -19.031 1 95.56 226 GLU A CA 1
ATOM 1747 C C . GLU A 1 226 ? 10.812 -19.312 -20.047 1 95.56 226 GLU A C 1
ATOM 1749 O O . GLU A 1 226 ? 10.141 -20.219 -20.547 1 95.56 226 GLU A O 1
ATOM 1754 N N . ILE A 1 227 ? 10.602 -18.031 -20.203 1 87.12 227 ILE A N 1
ATOM 1755 C CA . ILE A 1 227 ? 9.781 -17.531 -21.297 1 87.12 227 ILE A CA 1
ATOM 1756 C C . ILE A 1 227 ? 10.664 -17.188 -22.5 1 87.12 227 ILE A C 1
ATOM 1758 O O . ILE A 1 227 ? 11.578 -16.375 -22.391 1 87.12 227 ILE A O 1
ATOM 1762 N N . ILE A 1 228 ? 10.469 -17.859 -23.578 1 85.38 228 ILE A N 1
ATOM 1763 C CA . ILE A 1 228 ? 11.266 -17.641 -24.781 1 85.38 228 ILE A CA 1
ATOM 1764 C C . ILE A 1 228 ? 10.43 -16.938 -25.844 1 85.38 228 ILE A C 1
ATOM 1766 O O . ILE A 1 228 ? 9.422 -17.484 -26.312 1 85.38 228 ILE A O 1
ATOM 1770 N N . CYS A 1 229 ? 10.711 -15.766 -25.953 1 73.5 229 CYS A N 1
ATOM 1771 C CA . CYS A 1 229 ? 9.992 -15.008 -26.953 1 73.5 229 CYS A CA 1
ATOM 1772 C C . CYS A 1 229 ? 10.742 -15.016 -28.281 1 73.5 229 CYS A C 1
ATOM 1774 O O . CYS A 1 229 ? 11.977 -15.086 -28.312 1 73.5 229 CYS A O 1
ATOM 1776 N N . ASP A 1 230 ? 10.055 -15.578 -29.344 1 65.69 230 ASP A N 1
ATOM 1777 C CA . ASP A 1 230 ? 10.734 -15.57 -30.625 1 65.69 230 ASP A CA 1
ATOM 1778 C C . ASP A 1 230 ? 11.547 -14.289 -30.812 1 65.69 230 ASP A C 1
ATOM 1780 O O . ASP A 1 230 ? 11.773 -13.547 -29.859 1 65.69 230 ASP A O 1
ATOM 1784 N N . THR A 1 231 ? 11.203 -13.508 -31.875 1 57.09 231 THR A N 1
ATOM 1785 C CA . THR A 1 231 ? 12.008 -12.359 -32.281 1 57.09 231 THR A CA 1
ATOM 1786 C C . THR A 1 231 ? 12.031 -11.312 -31.156 1 57.09 231 THR A C 1
ATOM 1788 O O . THR A 1 231 ? 11.18 -11.32 -30.266 1 57.09 231 THR A O 1
ATOM 1791 N N . ASN A 1 232 ? 13.117 -10.469 -31 1 54.81 232 ASN A N 1
ATOM 1792 C CA . ASN A 1 232 ? 13.477 -9.352 -30.125 1 54.81 232 ASN A CA 1
ATOM 1793 C C . ASN A 1 232 ? 12.242 -8.586 -29.672 1 54.81 232 ASN A C 1
ATOM 1795 O O . ASN A 1 232 ? 12.258 -7.352 -29.609 1 54.81 232 ASN A O 1
ATOM 1799 N N . THR A 1 233 ? 11.148 -9.516 -29.516 1 55.81 233 THR A N 1
ATOM 1800 C CA . THR A 1 233 ? 9.961 -8.719 -29.266 1 55.81 233 THR A CA 1
ATOM 1801 C C . THR A 1 233 ? 9.594 -8.742 -27.797 1 55.81 233 THR A C 1
ATOM 1803 O O . THR A 1 233 ? 9.922 -9.695 -27.078 1 55.81 233 THR A O 1
ATOM 1806 N N . PHE A 1 234 ? 9.188 -7.656 -27.297 1 62.22 234 PHE A N 1
ATOM 1807 C CA . PHE A 1 234 ? 8.633 -7.414 -25.984 1 62.22 234 PHE A CA 1
ATOM 1808 C C . PHE A 1 234 ? 7.438 -8.328 -25.719 1 62.22 234 PHE A C 1
ATOM 1810 O O . PHE A 1 234 ? 6.664 -8.625 -26.641 1 62.22 234 PHE A O 1
ATOM 1817 N N . TYR A 1 235 ? 7.488 -9.102 -24.578 1 65.94 235 TYR A N 1
ATOM 1818 C CA . TYR A 1 235 ? 6.426 -9.984 -24.125 1 65.94 235 TYR A CA 1
ATOM 1819 C C . TYR A 1 235 ? 5.156 -9.203 -23.812 1 65.94 235 TYR A C 1
ATOM 1821 O O . TYR A 1 235 ? 4.883 -8.891 -22.656 1 65.94 235 TYR A O 1
ATOM 1829 N N . THR A 1 236 ? 4.332 -8.875 -24.797 1 69.25 236 THR A N 1
ATOM 1830 C CA . THR A 1 236 ? 3.135 -8.055 -24.688 1 69.25 236 THR A CA 1
ATOM 1831 C C . THR A 1 236 ? 1.968 -8.859 -24.125 1 69.25 236 THR A C 1
ATOM 1833 O O . THR A 1 236 ? 2.061 -10.086 -24 1 69.25 236 THR A O 1
ATOM 1836 N N . PHE A 1 237 ? 0.973 -8.195 -23.812 1 72.81 237 PHE A N 1
ATOM 1837 C CA . PHE A 1 237 ? -0.251 -8.82 -23.328 1 72.81 237 PHE A CA 1
ATOM 1838 C C . PHE A 1 237 ? -0.768 -9.852 -24.328 1 72.81 237 PHE A C 1
ATOM 1840 O O . PHE A 1 237 ? -1.132 -10.969 -23.938 1 72.81 237 PHE A O 1
ATOM 1847 N N . ASP A 1 238 ? -0.752 -9.453 -25.469 1 68.94 238 ASP A N 1
ATOM 1848 C CA . ASP A 1 238 ? -1.233 -10.352 -26.516 1 68.94 238 ASP A CA 1
ATOM 1849 C C . ASP A 1 238 ? -0.352 -11.594 -26.625 1 68.94 238 ASP A C 1
ATOM 1851 O O . ASP A 1 238 ? -0.857 -12.711 -26.766 1 68.94 238 ASP A O 1
ATOM 1855 N N . GLU A 1 239 ? 0.92 -11.453 -26.453 1 70.75 239 GLU A N 1
ATOM 1856 C CA . GLU A 1 239 ? 1.839 -12.586 -26.516 1 70.75 239 GLU A CA 1
ATOM 1857 C C . GLU A 1 239 ? 1.664 -13.508 -25.312 1 70.75 239 GLU A C 1
ATOM 1859 O O . GLU A 1 239 ? 1.815 -14.719 -25.438 1 70.75 239 GLU A O 1
ATOM 1864 N N . LYS A 1 240 ? 1.309 -12.914 -24.266 1 67.25 240 LYS A N 1
ATOM 1865 C CA . LYS A 1 240 ? 1.159 -13.664 -23.016 1 67.25 240 LYS A CA 1
ATOM 1866 C C . LYS A 1 240 ? -0.081 -14.555 -23.062 1 67.25 240 LYS A C 1
ATOM 1868 O O . LYS A 1 240 ? -0.056 -15.688 -22.578 1 67.25 240 LYS A O 1
ATOM 1873 N N . TYR A 1 241 ? -1.11 -14.102 -23.766 1 67.88 241 TYR A N 1
ATOM 1874 C CA . TYR A 1 241 ? -2.383 -14.758 -23.484 1 67.88 241 TYR A CA 1
ATOM 1875 C C . TYR A 1 241 ? -3.119 -15.078 -24.781 1 67.88 241 TYR A C 1
ATOM 1877 O O . TYR A 1 241 ? -4.16 -15.734 -24.766 1 67.88 241 TYR A O 1
ATOM 1885 N N . ALA A 1 242 ? -2.525 -14.664 -25.859 1 65.62 242 ALA A N 1
ATOM 1886 C CA . ALA A 1 242 ? -3.188 -14.961 -27.125 1 65.62 242 ALA A CA 1
ATOM 1887 C C . ALA A 1 242 ? -3.045 -16.438 -27.484 1 65.62 242 ALA A C 1
ATOM 1889 O O . ALA A 1 242 ? -2.006 -17.047 -27.219 1 65.62 242 ALA A O 1
ATOM 1890 N N . LYS A 1 243 ? -4.051 -17.141 -27.953 1 63.19 243 LYS A N 1
ATOM 1891 C CA . LYS A 1 243 ? -4.074 -18.531 -28.391 1 63.19 243 LYS A CA 1
ATOM 1892 C C . LYS A 1 243 ? -2.973 -18.812 -29.406 1 63.19 243 LYS A C 1
ATOM 1894 O O . LYS A 1 243 ? -2.42 -19.922 -29.438 1 63.19 243 LYS A O 1
ATOM 1899 N N . ASN A 1 244 ? -2.631 -17.719 -30.078 1 64.06 244 ASN A N 1
ATOM 1900 C CA . ASN A 1 244 ? -1.63 -17.859 -31.125 1 64.06 244 ASN A CA 1
ATOM 1901 C C . ASN A 1 244 ? -0.281 -17.281 -30.703 1 64.06 244 ASN A C 1
ATOM 1903 O O . ASN A 1 244 ? 0.52 -16.875 -31.547 1 64.06 244 ASN A O 1
ATOM 1907 N N . SER A 1 245 ? -0.228 -17.312 -29.328 1 64.19 245 SER A N 1
ATOM 1908 C CA . SER A 1 245 ? 1.03 -16.781 -28.812 1 64.19 245 SER A CA 1
ATOM 1909 C C . SER A 1 245 ? 2.225 -17.547 -29.375 1 64.19 245 SER A C 1
ATOM 1911 O O . SER A 1 245 ? 2.162 -18.766 -29.562 1 64.19 245 SER A O 1
ATOM 1913 N N . LYS A 1 246 ? 3.311 -16.828 -29.938 1 67.44 246 LYS A N 1
ATOM 1914 C CA . LYS A 1 246 ? 4.539 -17.422 -30.453 1 67.44 246 LYS A CA 1
ATOM 1915 C C . LYS A 1 246 ? 5.555 -17.641 -29.328 1 67.44 246 LYS A C 1
ATOM 1917 O O . LYS A 1 246 ? 6.641 -18.172 -29.578 1 67.44 246 LYS A O 1
ATOM 1922 N N . ALA A 1 247 ? 5.16 -17.219 -28.141 1 70.44 247 ALA A N 1
ATOM 1923 C CA . ALA A 1 247 ? 6.082 -17.406 -27.031 1 70.44 247 ALA A CA 1
ATOM 1924 C C . ALA A 1 247 ? 6.07 -18.859 -26.547 1 70.44 247 ALA A C 1
ATOM 1926 O O . ALA A 1 247 ? 5.008 -19.484 -26.469 1 70.44 247 ALA A O 1
ATOM 1927 N N . ARG A 1 248 ? 7.305 -19.375 -26.516 1 79.69 248 ARG A N 1
ATOM 1928 C CA . ARG A 1 248 ? 7.465 -20.703 -25.938 1 79.69 248 ARG A CA 1
ATOM 1929 C C . ARG A 1 248 ? 7.871 -20.641 -24.484 1 79.69 248 ARG A C 1
ATOM 1931 O O . ARG A 1 248 ? 8.633 -19.75 -24.078 1 79.69 248 ARG A O 1
ATOM 1938 N N . THR A 1 249 ? 7.246 -21.516 -23.672 1 84.06 249 THR A N 1
ATOM 1939 C CA . THR A 1 249 ? 7.594 -21.547 -22.266 1 84.06 249 THR A CA 1
ATOM 1940 C C . THR A 1 249 ? 8.195 -22.891 -21.891 1 84.06 249 THR A C 1
ATOM 1942 O O . THR A 1 249 ? 7.727 -23.938 -22.344 1 84.06 249 THR A O 1
ATOM 1945 N N . ASP A 1 250 ? 9.344 -22.828 -21.266 1 92.44 250 ASP A N 1
ATOM 1946 C CA . ASP A 1 250 ? 9.961 -24 -20.672 1 92.44 250 ASP A CA 1
ATOM 1947 C C . ASP A 1 250 ? 9.75 -24.031 -19.156 1 92.44 250 ASP A C 1
ATOM 1949 O O . ASP A 1 250 ? 10.125 -23.094 -18.453 1 92.44 250 ASP A O 1
ATOM 1953 N N . VAL A 1 251 ? 9.234 -25.109 -18.688 1 94.44 251 VAL A N 1
ATOM 1954 C CA . VAL A 1 251 ? 8.977 -25.25 -17.25 1 94.44 251 VAL A CA 1
ATOM 1955 C C . VAL A 1 251 ? 10.297 -25.281 -16.5 1 94.44 251 VAL A C 1
ATOM 1957 O O . VAL A 1 251 ? 10.383 -24.812 -15.359 1 94.44 251 VAL A O 1
ATOM 1960 N N . VAL A 1 252 ? 11.266 -25.844 -17.203 1 96.5 252 VAL A N 1
ATOM 1961 C CA . VAL A 1 252 ? 12.633 -25.812 -16.703 1 96.5 252 VAL A CA 1
ATOM 1962 C C . VAL A 1 252 ? 13.547 -25.141 -17.719 1 96.5 252 VAL A C 1
ATOM 1964 O O . VAL A 1 252 ? 13.688 -25.625 -18.844 1 96.5 252 VAL A O 1
ATOM 1967 N N . ALA A 1 253 ? 14.117 -24.094 -17.281 1 96.88 253 ALA A N 1
ATOM 1968 C CA . ALA A 1 253 ? 15.016 -23.375 -18.188 1 96.88 253 ALA A CA 1
ATOM 1969 C C . ALA A 1 253 ? 16.188 -24.266 -18.609 1 96.88 253 ALA A C 1
ATOM 1971 O O . ALA A 1 253 ? 16.812 -24.922 -17.766 1 96.88 253 ALA A O 1
ATOM 1972 N N . GLN A 1 254 ? 16.484 -24.203 -19.859 1 95.62 254 GLN A N 1
ATOM 1973 C CA . GLN A 1 254 ? 17.594 -24.984 -20.375 1 95.62 254 GLN A CA 1
ATOM 1974 C C . GLN A 1 254 ? 18.906 -24.203 -20.281 1 95.62 254 GLN A C 1
ATOM 1976 O O . GLN A 1 254 ? 18.906 -22.969 -20.281 1 95.62 254 GLN A O 1
ATOM 1981 N N . HIS A 1 255 ? 20.016 -24.922 -20.109 1 95.25 255 HIS A N 1
ATOM 1982 C CA . HIS A 1 255 ? 21.359 -24.375 -20.141 1 95.25 255 HIS A CA 1
ATOM 1983 C C . HIS A 1 255 ? 21.562 -23.344 -19.031 1 95.25 255 HIS A C 1
ATOM 1985 O O . HIS A 1 255 ? 22.156 -22.297 -19.25 1 95.25 255 HIS A O 1
ATOM 1991 N N . VAL A 1 256 ? 20.906 -23.484 -17.922 1 97.12 256 VAL A N 1
ATOM 1992 C CA . VAL A 1 256 ? 21.188 -22.75 -16.703 1 97.12 256 VAL A CA 1
ATOM 1993 C C . VAL A 1 256 ? 21.953 -23.656 -15.719 1 97.12 256 VAL A C 1
ATOM 1995 O O . VAL A 1 256 ? 21.469 -24.734 -15.359 1 97.12 256 VAL A O 1
ATOM 1998 N N . SER A 1 257 ? 23.156 -23.25 -15.352 1 97.56 257 SER A N 1
ATOM 1999 C CA . SER A 1 257 ? 23.953 -24.078 -14.453 1 97.56 257 SER A CA 1
ATOM 2000 C C . SER A 1 257 ? 23.266 -24.25 -13.102 1 97.56 257 SER A C 1
ATOM 2002 O O . SER A 1 257 ? 22.438 -23.422 -12.711 1 97.56 257 SER A O 1
ATOM 2004 N N . ALA A 1 258 ? 23.609 -25.281 -12.391 1 97.69 258 ALA A N 1
ATOM 2005 C CA . ALA A 1 258 ? 23.062 -25.562 -11.07 1 97.69 258 ALA A CA 1
ATOM 2006 C C . ALA A 1 258 ? 23.359 -24.406 -10.109 1 97.69 258 ALA A C 1
ATOM 2008 O O . ALA A 1 258 ? 22.516 -24.047 -9.289 1 97.69 258 ALA A O 1
ATOM 2009 N N . GLU A 1 259 ? 24.531 -23.875 -10.297 1 98.12 259 GLU A N 1
ATOM 2010 C CA . GLU A 1 259 ? 24.953 -22.781 -9.422 1 98.12 259 GLU A CA 1
ATOM 2011 C C . GLU A 1 259 ? 24.078 -21.547 -9.633 1 98.12 259 GLU A C 1
ATOM 2013 O O . GLU A 1 259 ? 23.609 -20.938 -8.672 1 98.12 259 GLU A O 1
ATOM 2018 N N . ILE A 1 260 ? 23.844 -21.188 -10.859 1 98.31 260 ILE A N 1
ATOM 2019 C CA . ILE A 1 260 ? 23.031 -20.031 -11.195 1 98.31 260 ILE A CA 1
ATOM 2020 C C . ILE A 1 260 ? 21.578 -20.266 -10.773 1 98.31 260 ILE A C 1
ATOM 2022 O O . ILE A 1 260 ? 20.938 -19.375 -10.211 1 98.31 260 ILE A O 1
ATOM 2026 N N . SER A 1 261 ? 21.125 -21.453 -11.047 1 98.5 261 SER A N 1
ATOM 2027 C CA . SER A 1 261 ? 19.766 -21.812 -10.656 1 98.5 261 SER A CA 1
ATOM 2028 C C . SER A 1 261 ? 19.578 -21.672 -9.148 1 98.5 261 SER A C 1
ATOM 2030 O O . SER A 1 261 ? 18.578 -21.109 -8.695 1 98.5 261 SER A O 1
ATOM 2032 N N . GLU A 1 262 ? 20.531 -22.156 -8.406 1 98.56 262 GLU A N 1
ATOM 2033 C CA . GLU A 1 262 ? 20.453 -22.078 -6.953 1 98.56 262 GLU A CA 1
ATOM 2034 C C . GLU A 1 262 ? 20.484 -20.641 -6.473 1 98.56 262 GLU A C 1
ATOM 2036 O O . GLU A 1 262 ? 19.781 -20.281 -5.52 1 98.56 262 GLU A O 1
ATOM 2041 N N . GLN A 1 263 ? 21.281 -19.859 -7.113 1 98.62 263 GLN A N 1
ATOM 2042 C CA . GLN A 1 263 ? 21.359 -18.453 -6.742 1 98.62 263 GLN A CA 1
ATOM 2043 C C . GLN A 1 263 ? 20.047 -17.734 -7.031 1 98.62 263 GLN A C 1
ATOM 2045 O O . GLN A 1 263 ? 19.594 -16.906 -6.23 1 98.62 263 GLN A O 1
ATOM 2050 N N . ILE A 1 264 ? 19.453 -18.016 -8.148 1 98.81 264 ILE A N 1
ATOM 2051 C CA . ILE A 1 264 ? 18.172 -17.422 -8.508 1 98.81 264 ILE A CA 1
ATOM 2052 C C . ILE A 1 264 ? 17.109 -17.844 -7.496 1 98.81 264 ILE A C 1
ATOM 2054 O O . ILE A 1 264 ? 16.328 -17 -7.039 1 98.81 264 ILE A O 1
ATOM 2058 N N . ARG A 1 265 ? 17.109 -19.078 -7.125 1 98.81 265 ARG A N 1
ATOM 2059 C CA . ARG A 1 265 ? 16.156 -19.594 -6.137 1 98.81 265 ARG A CA 1
ATOM 2060 C C . ARG A 1 265 ? 16.359 -18.906 -4.789 1 98.81 265 ARG A C 1
ATOM 2062 O O . ARG A 1 265 ? 15.391 -18.578 -4.102 1 98.81 265 ARG A O 1
ATOM 2069 N N . ALA A 1 266 ? 17.594 -18.703 -4.445 1 98.75 266 ALA A N 1
ATOM 2070 C CA . ALA A 1 266 ? 17.906 -18.016 -3.188 1 98.75 266 ALA A CA 1
ATOM 2071 C C . ALA A 1 266 ? 17.375 -16.578 -3.195 1 98.75 266 ALA A C 1
ATOM 2073 O O . ALA A 1 266 ? 16.812 -16.125 -2.203 1 98.75 266 ALA A O 1
ATOM 2074 N N . TYR A 1 267 ? 17.547 -15.867 -4.32 1 98.81 267 TYR A N 1
ATOM 2075 C CA . TYR A 1 267 ? 17.016 -14.516 -4.457 1 98.81 267 TYR A CA 1
ATOM 2076 C C . TYR A 1 267 ? 15.5 -14.516 -4.387 1 98.81 267 TYR A C 1
ATOM 2078 O O . TYR A 1 267 ? 14.898 -13.625 -3.783 1 98.81 267 TYR A O 1
ATOM 2086 N N . ALA A 1 268 ? 14.922 -15.516 -5.004 1 98.88 268 ALA A N 1
ATOM 2087 C CA . ALA A 1 268 ? 13.469 -15.617 -5.012 1 98.88 268 ALA A CA 1
ATOM 2088 C C . ALA A 1 268 ? 12.922 -15.789 -3.6 1 98.88 268 ALA A C 1
ATOM 2090 O O . ALA A 1 268 ? 11.961 -15.125 -3.211 1 98.88 268 ALA A O 1
ATOM 2091 N N . ILE A 1 269 ? 13.531 -16.672 -2.832 1 98.75 269 ILE A N 1
ATOM 2092 C CA . ILE A 1 269 ? 13.109 -16.906 -1.455 1 98.75 269 ILE A CA 1
ATOM 2093 C C . ILE A 1 269 ? 13.344 -15.656 -0.618 1 98.75 269 ILE A C 1
ATOM 2095 O O . ILE A 1 269 ? 12.484 -15.273 0.183 1 98.75 269 ILE A O 1
ATOM 2099 N N . LYS A 1 270 ? 14.508 -15.023 -0.84 1 98.38 270 LYS A N 1
ATOM 2100 C CA . LYS A 1 270 ? 14.82 -13.789 -0.128 1 98.38 270 LYS A CA 1
ATOM 2101 C C . LYS A 1 270 ? 13.773 -12.711 -0.406 1 98.38 270 LYS A C 1
ATOM 2103 O O . LYS A 1 270 ? 13.312 -12.031 0.513 1 98.38 270 LYS A O 1
ATOM 2108 N N . ALA A 1 271 ? 13.391 -12.578 -1.645 1 98.69 271 ALA A N 1
ATOM 2109 C CA . ALA A 1 271 ? 12.367 -11.602 -2.018 1 98.69 271 ALA A CA 1
ATOM 2110 C C . ALA A 1 271 ? 11.016 -11.969 -1.404 1 98.69 271 ALA A C 1
ATOM 2112 O O . ALA A 1 271 ? 10.32 -11.102 -0.863 1 98.69 271 ALA A O 1
ATOM 2113 N N . PHE A 1 272 ? 10.656 -13.25 -1.48 1 98.75 272 PHE A N 1
ATOM 2114 C CA . PHE A 1 272 ? 9.383 -13.734 -0.947 1 98.75 272 PHE A CA 1
ATOM 2115 C C . PHE A 1 272 ? 9.273 -13.438 0.543 1 98.75 272 PHE A C 1
ATOM 2117 O O . PHE A 1 272 ? 8.289 -12.844 0.992 1 98.75 272 PHE A O 1
ATOM 2124 N N . LYS A 1 273 ? 10.305 -13.773 1.276 1 98 273 LYS A N 1
ATOM 2125 C CA . LYS A 1 273 ? 10.312 -13.555 2.721 1 98 273 LYS A CA 1
ATOM 2126 C C . LYS A 1 273 ? 10.477 -12.078 3.053 1 98 273 LYS A C 1
ATOM 2128 O O . LYS A 1 273 ? 9.773 -11.547 3.922 1 98 273 LYS A O 1
ATOM 2133 N N . GLY A 1 274 ? 11.344 -11.445 2.318 1 97.56 274 GLY A N 1
ATOM 2134 C CA . GLY A 1 274 ? 11.672 -10.055 2.6 1 97.56 274 GLY A CA 1
ATOM 2135 C C . GLY A 1 274 ? 10.516 -9.109 2.34 1 97.56 274 GLY A C 1
ATOM 2136 O O . GLY A 1 274 ? 10.359 -8.109 3.045 1 97.56 274 GLY A O 1
ATOM 2137 N N . MET A 1 275 ? 9.773 -9.398 1.331 1 97.75 275 MET A N 1
ATOM 2138 C CA . MET A 1 275 ? 8.641 -8.547 0.987 1 97.75 275 MET A CA 1
ATOM 2139 C C . MET A 1 275 ? 7.371 -9.023 1.681 1 97.75 275 MET A C 1
ATOM 2141 O O . MET A 1 275 ? 6.297 -8.445 1.481 1 97.75 275 MET A O 1
ATOM 2145 N N . LYS A 1 276 ? 7.492 -10.023 2.535 1 97.5 276 LYS A N 1
ATOM 2146 C CA . LYS A 1 276 ? 6.418 -10.594 3.34 1 97.5 276 LYS A CA 1
ATOM 2147 C C . LYS A 1 276 ? 5.277 -11.094 2.457 1 97.5 276 LYS A C 1
ATOM 2149 O O . LYS A 1 276 ? 4.105 -10.828 2.738 1 97.5 276 LYS A O 1
ATOM 2154 N N . LEU A 1 277 ? 5.633 -11.727 1.344 1 98.31 277 LEU A N 1
ATOM 2155 C CA . LEU A 1 277 ? 4.621 -12.414 0.55 1 98.31 277 LEU A CA 1
ATOM 2156 C C . LEU A 1 277 ? 4.055 -13.609 1.31 1 98.31 277 LEU A C 1
ATOM 2158 O O . LEU A 1 277 ? 4.531 -13.938 2.398 1 98.31 277 LEU A O 1
ATOM 2162 N N . ARG A 1 278 ? 2.936 -14.109 0.734 1 96.88 278 ARG A N 1
ATOM 2163 C CA . ARG A 1 278 ? 2.232 -15.18 1.431 1 96.88 278 ARG A CA 1
ATOM 2164 C C . ARG A 1 278 ? 1.53 -16.109 0.443 1 96.88 278 ARG A C 1
ATOM 2166 O O . ARG A 1 278 ? 0.868 -15.648 -0.487 1 96.88 278 ARG A O 1
ATOM 2173 N N . HIS A 1 279 ? 1.667 -17.438 0.569 1 97.94 279 HIS A N 1
ATOM 2174 C CA . HIS A 1 279 ? 0.957 -18.531 -0.09 1 97.94 279 HIS A CA 1
ATOM 2175 C C . HIS A 1 279 ? 1.496 -18.766 -1.497 1 97.94 279 HIS A C 1
ATOM 2177 O O . HIS A 1 279 ? 1.882 -19.891 -1.836 1 97.94 279 HIS A O 1
ATOM 2183 N N . LEU A 1 280 ? 1.569 -17.781 -2.371 1 97.75 280 LEU A N 1
ATOM 2184 C CA . LEU A 1 280 ? 2.029 -18.016 -3.734 1 97.75 280 LEU A CA 1
ATOM 2185 C C . LEU A 1 280 ? 2.582 -16.734 -4.348 1 97.75 280 LEU A C 1
ATOM 2187 O O . LEU A 1 280 ? 2.154 -15.641 -3.988 1 97.75 280 LEU A O 1
ATOM 2191 N N . SER A 1 281 ? 3.48 -16.875 -5.254 1 98.44 281 SER A N 1
ATOM 2192 C CA . SER A 1 281 ? 3.992 -15.805 -6.102 1 98.44 281 SER A CA 1
ATOM 2193 C C . SER A 1 281 ? 4.793 -16.359 -7.273 1 98.44 281 SER A C 1
ATOM 2195 O O . SER A 1 281 ? 5.234 -17.516 -7.238 1 98.44 281 SER A O 1
ATOM 2197 N N . ARG A 1 282 ? 4.828 -15.68 -8.273 1 98 282 ARG A N 1
ATOM 2198 C CA . ARG A 1 282 ? 5.805 -15.898 -9.336 1 98 282 ARG A CA 1
ATOM 2199 C C . ARG A 1 282 ? 6.801 -14.75 -9.414 1 98 282 ARG A C 1
ATOM 2201 O O . ARG A 1 282 ? 6.406 -13.586 -9.547 1 98 282 ARG A O 1
ATOM 2208 N N . ILE A 1 283 ? 8.031 -15.039 -9.328 1 98.56 283 ILE A N 1
ATOM 2209 C CA . ILE A 1 283 ? 9.102 -14.047 -9.281 1 98.56 283 ILE A CA 1
ATOM 2210 C C . ILE A 1 283 ? 9.961 -14.156 -10.539 1 98.56 283 ILE A C 1
ATOM 2212 O O . ILE A 1 283 ? 10.578 -15.195 -10.789 1 98.56 283 ILE A O 1
ATOM 2216 N N . ASP A 1 284 ? 9.984 -13.086 -11.281 1 97.06 284 ASP A N 1
ATOM 2217 C CA . ASP A 1 284 ? 10.609 -13.078 -12.602 1 97.06 284 ASP A CA 1
ATOM 2218 C C . ASP A 1 284 ? 11.984 -12.422 -12.547 1 97.06 284 ASP A C 1
ATOM 2220 O O . ASP A 1 284 ? 12.156 -11.367 -11.93 1 97.06 284 ASP A O 1
ATOM 2224 N N . PHE A 1 285 ? 12.898 -13.078 -13.297 1 98.12 285 PHE A N 1
ATOM 2225 C CA . PHE A 1 285 ? 14.281 -12.609 -13.32 1 98.12 285 PHE A CA 1
ATOM 2226 C C . PHE A 1 285 ? 14.766 -12.414 -14.75 1 98.12 285 PHE A C 1
ATOM 2228 O O . PHE A 1 285 ? 14.227 -13.023 -15.68 1 98.12 285 PHE A O 1
ATOM 2235 N N . PHE A 1 286 ? 15.781 -11.602 -14.844 1 97.06 286 PHE A N 1
ATOM 2236 C CA . PHE A 1 286 ? 16.625 -11.555 -16.031 1 97.06 286 PHE A CA 1
ATOM 2237 C C . PHE A 1 286 ? 17.969 -12.234 -15.766 1 97.06 286 PHE A C 1
ATOM 2239 O O . PHE A 1 286 ? 18.562 -12.07 -14.703 1 97.06 286 PHE A O 1
ATOM 2246 N N . LEU A 1 287 ? 18.359 -13.008 -16.672 1 97.94 287 LEU A N 1
ATOM 2247 C CA . LEU A 1 287 ? 19.703 -13.586 -16.672 1 97.94 287 LEU A CA 1
ATOM 2248 C C . LEU A 1 287 ? 20.484 -13.125 -17.906 1 97.94 287 LEU A C 1
ATOM 2250 O O . LEU A 1 287 ? 20.172 -13.516 -19.031 1 97.94 287 LEU A O 1
ATOM 2254 N N . THR A 1 288 ? 21.531 -12.359 -17.641 1 96.94 288 THR A N 1
ATOM 2255 C CA . THR A 1 288 ? 22.297 -11.805 -18.75 1 96.94 288 THR A CA 1
ATOM 2256 C C . THR A 1 288 ? 23.312 -12.828 -19.266 1 96.94 288 THR A C 1
ATOM 2258 O O . THR A 1 288 ? 23.531 -13.867 -18.641 1 96.94 288 THR A O 1
ATOM 2261 N N . ALA A 1 289 ? 23.953 -12.477 -20.359 1 95.75 289 ALA A N 1
ATOM 2262 C CA . ALA A 1 289 ? 24.953 -13.359 -20.969 1 95.75 289 ALA A CA 1
ATOM 2263 C C . ALA A 1 289 ? 26.156 -13.547 -20.047 1 95.75 289 ALA A C 1
ATOM 2265 O O . ALA A 1 289 ? 26.797 -14.594 -20.062 1 95.75 289 ALA A O 1
ATOM 2266 N N . ASP A 1 290 ? 26.453 -12.594 -19.234 1 96.06 290 ASP A N 1
ATOM 2267 C CA . ASP A 1 290 ? 27.578 -12.664 -18.297 1 96.06 290 ASP A CA 1
ATOM 2268 C C . ASP A 1 290 ? 27.141 -13.227 -16.953 1 96.06 290 ASP A C 1
ATOM 2270 O O . ASP A 1 290 ? 27.828 -13.062 -15.945 1 96.06 290 ASP A O 1
ATOM 2274 N N . ASN A 1 291 ? 25.906 -13.758 -16.859 1 96.75 291 ASN A N 1
ATOM 2275 C CA . ASN A 1 291 ? 25.344 -14.469 -15.719 1 96.75 291 ASN A CA 1
ATOM 2276 C C . ASN A 1 291 ? 25 -13.516 -14.578 1 96.75 291 ASN A C 1
ATOM 2278 O O . ASN A 1 291 ? 25.094 -13.883 -13.406 1 96.75 291 ASN A O 1
ATOM 2282 N N . GLU A 1 292 ? 24.75 -12.312 -15.008 1 97.5 292 GLU A N 1
ATOM 2283 C CA . GLU A 1 292 ? 24.156 -11.43 -14.008 1 97.5 292 GLU A CA 1
ATOM 2284 C C . GLU A 1 292 ? 22.672 -11.742 -13.797 1 97.5 292 GLU A C 1
ATOM 2286 O O . GLU A 1 292 ? 21.922 -11.883 -14.766 1 97.5 292 GLU A O 1
ATOM 2291 N N . ILE A 1 293 ? 22.297 -11.906 -12.555 1 98.62 293 ILE A N 1
ATOM 2292 C CA . ILE A 1 293 ? 20.922 -12.172 -12.18 1 98.62 293 ILE A CA 1
ATOM 2293 C C . ILE A 1 293 ? 20.25 -10.883 -11.695 1 98.62 293 ILE A C 1
ATOM 2295 O O . ILE A 1 293 ? 20.734 -10.242 -10.758 1 98.62 293 ILE A O 1
ATOM 2299 N N . LEU A 1 294 ? 19.156 -10.445 -12.352 1 98.62 294 LEU A N 1
ATOM 2300 C CA . LEU A 1 294 ? 18.422 -9.234 -11.984 1 98.62 294 LEU A CA 1
ATOM 2301 C C . LEU A 1 294 ? 16.953 -9.547 -11.719 1 98.62 294 LEU A C 1
ATOM 2303 O O . LEU A 1 294 ? 16.281 -10.125 -12.57 1 98.62 294 LEU A O 1
ATOM 2307 N N . LEU A 1 295 ? 16.484 -9.25 -10.508 1 98.62 295 LEU A N 1
ATOM 2308 C CA . LEU A 1 295 ? 15.062 -9.375 -10.234 1 98.62 295 LEU A CA 1
ATOM 2309 C C . LEU A 1 295 ? 14.258 -8.375 -11.055 1 98.62 295 LEU A C 1
ATOM 2311 O O . LEU A 1 295 ? 14.555 -7.176 -11.039 1 98.62 295 LEU A O 1
ATOM 2315 N N . ASN A 1 296 ? 13.281 -8.836 -11.773 1 95.75 296 ASN A N 1
ATOM 2316 C CA . ASN A 1 296 ? 12.5 -7.992 -12.672 1 95.75 296 ASN A CA 1
ATOM 2317 C C . ASN A 1 296 ? 11.172 -7.582 -12.047 1 95.75 296 ASN A C 1
ATOM 2319 O O . ASN A 1 296 ? 10.906 -6.395 -11.859 1 95.75 296 ASN A O 1
ATOM 2323 N N . GLU A 1 297 ? 10.414 -8.547 -11.672 1 95.38 297 GLU A N 1
ATOM 2324 C CA . GLU A 1 297 ? 9.086 -8.258 -11.141 1 95.38 297 GLU A CA 1
ATOM 2325 C C . GLU A 1 297 ? 8.562 -9.414 -10.297 1 95.38 297 GLU A C 1
ATOM 2327 O O . GLU A 1 297 ? 9.047 -10.547 -10.414 1 95.38 297 GLU A O 1
ATOM 2332 N N . ILE A 1 298 ? 7.68 -9.133 -9.414 1 97.75 298 ILE A N 1
ATOM 2333 C CA . ILE A 1 298 ? 6.992 -10.133 -8.602 1 97.75 298 ILE A CA 1
ATOM 2334 C C . ILE A 1 298 ? 5.496 -10.102 -8.906 1 97.75 298 ILE A C 1
ATOM 2336 O O . ILE A 1 298 ? 4.867 -9.039 -8.859 1 97.75 298 ILE A O 1
ATOM 2340 N N . ASN A 1 299 ? 4.941 -11.18 -9.281 1 96.56 299 ASN A N 1
ATOM 2341 C CA . ASN A 1 299 ? 3.502 -11.359 -9.43 1 96.56 299 ASN A CA 1
ATOM 2342 C C . ASN A 1 299 ? 2.895 -12.047 -8.203 1 96.56 299 ASN A C 1
ATOM 2344 O O . ASN A 1 299 ? 3.152 -13.219 -7.953 1 96.56 299 ASN A O 1
ATOM 2348 N N . THR A 1 300 ? 2.051 -11.305 -7.492 1 98.06 300 THR A N 1
ATOM 2349 C CA . THR A 1 300 ? 1.583 -11.766 -6.188 1 98.06 300 THR A CA 1
ATOM 2350 C C . THR A 1 300 ? 0.406 -12.727 -6.344 1 98.06 300 THR A C 1
ATOM 2352 O O . THR A 1 300 ? 0.043 -13.43 -5.398 1 98.06 300 THR A O 1
ATOM 2355 N N . PHE A 1 301 ? -0.229 -12.734 -7.465 1 97.12 301 PHE A N 1
ATOM 2356 C CA . PHE A 1 301 ? -1.239 -1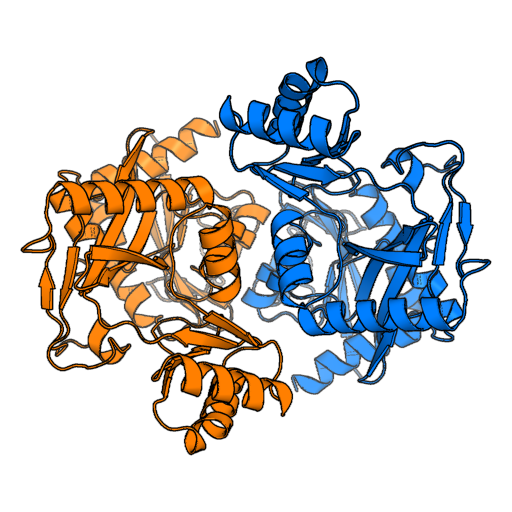3.719 -7.836 1 97.12 301 PHE A CA 1
ATOM 2357 C C . PHE A 1 301 ? -1.109 -14.102 -9.305 1 97.12 301 PHE A C 1
ATOM 2359 O O . PHE A 1 301 ? -1.94 -13.711 -10.133 1 97.12 301 PHE A O 1
ATOM 2366 N N . PRO A 1 302 ? -0.109 -14.875 -9.625 1 94.06 302 PRO A N 1
ATOM 2367 C CA . PRO A 1 302 ? 0.193 -15.18 -11.023 1 94.06 302 PRO A CA 1
ATOM 2368 C C . PRO A 1 302 ? -0.932 -15.953 -11.711 1 94.06 302 PRO A C 1
ATOM 2370 O O . PRO A 1 302 ? -1.729 -16.609 -11.047 1 94.06 302 PRO A O 1
ATOM 2373 N N . GLY A 1 303 ? -0.933 -15.773 -13 1 87.38 303 GLY A N 1
ATOM 2374 C CA . GLY A 1 303 ? -1.873 -16.562 -13.773 1 87.38 303 GLY A CA 1
ATOM 2375 C C . GLY A 1 303 ? -1.844 -18.047 -13.414 1 87.38 303 GLY A C 1
ATOM 2376 O O . GLY A 1 303 ? -0.773 -18.609 -13.188 1 87.38 303 GLY A O 1
ATOM 2377 N N . SER A 1 304 ? -3.027 -18.547 -13.281 1 86.38 304 SER A N 1
ATOM 2378 C CA . SER A 1 304 ? -3.166 -19.922 -12.836 1 86.38 304 SER A CA 1
ATOM 2379 C C . SER A 1 304 ? -4.121 -20.703 -13.734 1 86.38 304 SER A C 1
ATOM 2381 O O . SER A 1 304 ? -5.133 -21.234 -13.266 1 86.38 304 SER A O 1
ATOM 2383 N N . THR A 1 305 ? -3.75 -20.688 -14.953 1 81.5 305 THR A N 1
ATOM 2384 C CA . THR A 1 305 ? -4.398 -21.594 -15.898 1 81.5 305 THR A CA 1
ATOM 2385 C C . THR A 1 305 ? -3.6 -22.875 -16.047 1 81.5 305 THR A C 1
ATOM 2387 O O . THR A 1 305 ? -2.461 -22.969 -15.578 1 81.5 305 THR A O 1
ATOM 2390 N N . PRO A 1 306 ? -4.258 -23.844 -16.625 1 73.88 306 PRO A N 1
ATOM 2391 C CA . PRO A 1 306 ? -3.514 -25.094 -16.766 1 73.88 306 PRO A CA 1
ATOM 2392 C C . PRO A 1 306 ? -2.219 -24.938 -17.562 1 73.88 306 PRO A C 1
ATOM 2394 O O . PRO A 1 306 ? -1.293 -25.734 -17.406 1 73.88 306 PRO A O 1
ATOM 2397 N N . ILE A 1 307 ? -2.115 -23.875 -18.344 1 77.88 307 ILE A N 1
ATOM 2398 C CA . ILE A 1 307 ? -0.934 -23.703 -19.188 1 77.88 307 ILE A CA 1
ATOM 2399 C C . ILE A 1 307 ? -0.055 -22.594 -18.609 1 77.88 307 ILE A C 1
ATOM 2401 O O . ILE A 1 307 ? 0.993 -22.266 -19.172 1 77.88 307 ILE A O 1
ATOM 2405 N N . SER A 1 308 ? -0.5 -22.109 -17.453 1 85.81 308 SER A N 1
ATOM 2406 C CA . SER A 1 308 ? 0.286 -21.047 -16.828 1 85.81 308 SER A CA 1
ATOM 2407 C C . SER A 1 308 ? 1.54 -21.609 -16.172 1 85.81 308 SER A C 1
ATOM 2409 O O . SER A 1 308 ? 1.57 -22.781 -15.773 1 85.81 308 SER A O 1
ATOM 2411 N N . MET A 1 309 ? 2.449 -20.797 -16.062 1 89.75 309 MET A N 1
ATOM 2412 C CA . MET A 1 309 ? 3.762 -21.188 -15.562 1 89.75 309 MET A CA 1
ATOM 2413 C C . MET A 1 309 ? 3.676 -21.625 -14.109 1 89.75 309 MET A C 1
ATOM 2415 O O . MET A 1 309 ? 4.246 -22.656 -13.734 1 89.75 309 MET A O 1
ATOM 2419 N N . PHE A 1 310 ? 2.906 -21.031 -13.273 1 94.94 310 PHE A N 1
ATOM 2420 C CA . PHE A 1 310 ? 2.951 -21.297 -11.844 1 94.94 310 PHE A CA 1
ATOM 2421 C C . PHE A 1 310 ? 2.48 -22.719 -11.547 1 94.94 310 PHE A C 1
ATOM 2423 O O . PHE A 1 310 ? 3.219 -23.516 -10.961 1 94.94 310 PHE A O 1
ATOM 2430 N N . PRO A 1 311 ? 1.27 -23.109 -11.984 1 93.69 311 PRO A N 1
ATOM 2431 C CA . PRO A 1 311 ? 0.846 -24.484 -11.711 1 93.69 311 PRO A CA 1
ATOM 2432 C C . PRO A 1 311 ? 1.783 -25.516 -12.32 1 93.69 311 PRO A C 1
ATOM 2434 O O . PRO A 1 311 ? 2.035 -26.562 -11.719 1 93.69 311 PRO A O 1
ATOM 2437 N N . LYS A 1 312 ? 2.326 -25.219 -13.508 1 94.06 312 LYS A N 1
ATOM 2438 C CA . LYS A 1 312 ? 3.229 -26.156 -14.172 1 94.06 312 LYS A CA 1
ATOM 2439 C C . LYS A 1 312 ? 4.527 -26.328 -13.391 1 94.06 312 LYS A C 1
ATOM 2441 O O . LYS A 1 312 ? 5.039 -27.438 -13.25 1 94.06 312 LYS A O 1
ATOM 2446 N N . MET A 1 313 ? 4.996 -25.234 -12.898 1 97 313 MET A N 1
ATOM 2447 C CA . MET A 1 313 ? 6.238 -25.266 -12.133 1 97 313 MET A CA 1
ATOM 2448 C C . MET A 1 313 ? 6.035 -25.969 -10.789 1 97 313 MET A C 1
ATOM 2450 O O . MET A 1 313 ? 6.898 -26.719 -10.336 1 97 313 MET A O 1
ATOM 2454 N N . LEU A 1 314 ? 4.922 -25.719 -10.141 1 96.44 314 LEU A N 1
ATOM 2455 C CA . LEU A 1 314 ? 4.574 -26.391 -8.891 1 96.44 314 LEU A CA 1
ATOM 2456 C C . LEU A 1 314 ? 4.496 -27.906 -9.094 1 96.44 314 LEU A C 1
ATOM 2458 O O . LEU A 1 314 ? 5.078 -28.656 -8.32 1 96.44 314 LEU A O 1
ATOM 2462 N N . GLN A 1 315 ? 3.82 -28.328 -10.18 1 95.12 315 GLN A N 1
ATOM 2463 C CA . GLN A 1 315 ? 3.693 -29.734 -10.508 1 95.12 315 GLN A CA 1
ATOM 2464 C C . GLN A 1 315 ? 5.055 -30.359 -10.812 1 95.12 315 GLN A C 1
ATOM 2466 O O . GLN A 1 315 ? 5.367 -31.453 -10.344 1 95.12 315 GLN A O 1
ATOM 2471 N N . ASN A 1 316 ? 5.809 -29.656 -11.586 1 96.56 316 ASN A N 1
ATOM 2472 C CA . ASN A 1 316 ? 7.137 -30.156 -11.938 1 96.56 316 ASN A CA 1
ATOM 2473 C C . ASN A 1 316 ? 8.016 -30.312 -10.703 1 96.56 316 ASN A C 1
ATOM 2475 O O . ASN A 1 316 ? 8.914 -31.156 -10.688 1 96.56 316 ASN A O 1
ATOM 2479 N N . HIS A 1 317 ? 7.82 -29.438 -9.719 1 97.31 317 HIS A N 1
ATOM 2480 C CA . HIS A 1 317 ? 8.57 -29.531 -8.469 1 97.31 317 HIS A CA 1
ATOM 2481 C C . HIS A 1 317 ? 8.148 -30.75 -7.66 1 97.31 317 HIS A C 1
ATOM 2483 O O . HIS A 1 317 ? 8.844 -31.141 -6.723 1 97.31 317 HIS A O 1
ATOM 2489 N N . GLY A 1 318 ? 6.965 -31.328 -8.016 1 97.06 318 GLY A N 1
ATOM 2490 C CA . GLY A 1 318 ? 6.535 -32.562 -7.379 1 97.06 318 GLY A CA 1
ATOM 2491 C C . GLY A 1 318 ? 5.34 -32.375 -6.465 1 97.06 318 GLY A C 1
ATOM 2492 O O . GLY A 1 318 ? 4.996 -33.281 -5.699 1 97.06 318 GLY A O 1
ATOM 2493 N N . HIS A 1 319 ? 4.727 -31.219 -6.504 1 96.62 319 HIS A N 1
ATOM 2494 C CA . HIS A 1 319 ? 3.584 -30.953 -5.641 1 96.62 319 HIS A CA 1
ATOM 2495 C C . HIS A 1 319 ? 2.281 -30.938 -6.434 1 96.62 319 HIS A C 1
ATOM 2497 O O . HIS A 1 319 ? 2.283 -30.609 -7.625 1 96.62 319 HIS A O 1
ATOM 2503 N N . ASP A 1 320 ? 1.252 -31.344 -5.82 1 94.5 320 ASP A N 1
ATOM 2504 C CA . ASP A 1 320 ? -0.08 -31.344 -6.418 1 94.5 320 ASP A CA 1
ATOM 2505 C C . ASP A 1 320 ? -0.835 -30.062 -6.062 1 94.5 320 ASP A C 1
ATOM 2507 O O . ASP A 1 320 ? -0.925 -29.688 -4.891 1 94.5 320 ASP A O 1
ATOM 2511 N N . PHE A 1 321 ? -1.374 -29.453 -7.043 1 93.81 321 PHE A N 1
ATOM 2512 C CA . PHE A 1 321 ? -2.002 -28.156 -6.855 1 93.81 321 PHE A CA 1
ATOM 2513 C C . PHE A 1 321 ? -3.201 -28.266 -5.926 1 93.81 321 PHE A C 1
ATOM 2515 O O . PHE A 1 321 ? -3.41 -27.391 -5.07 1 93.81 321 PHE A O 1
ATOM 2522 N N . THR A 1 322 ? -3.988 -29.297 -6.09 1 93.81 322 THR A N 1
ATOM 2523 C CA . THR A 1 322 ? -5.152 -29.5 -5.234 1 93.81 322 THR A CA 1
ATOM 2524 C C . THR A 1 322 ? -4.73 -29.688 -3.781 1 93.81 322 THR A C 1
ATOM 2526 O O . THR A 1 322 ? -5.316 -29.094 -2.879 1 93.81 322 THR A O 1
ATOM 2529 N N . GLU A 1 323 ? -3.809 -30.516 -3.648 1 95 323 GLU A N 1
ATOM 2530 C CA . GLU A 1 323 ? -3.275 -30.75 -2.309 1 95 323 GLU A CA 1
ATOM 2531 C C . GLU A 1 323 ? -2.709 -29.469 -1.714 1 95 323 GLU A C 1
ATOM 2533 O O . GLU A 1 323 ? -2.945 -29.156 -0.543 1 95 323 GLU A O 1
ATOM 2538 N N . TYR A 1 324 ? -1.973 -28.797 -2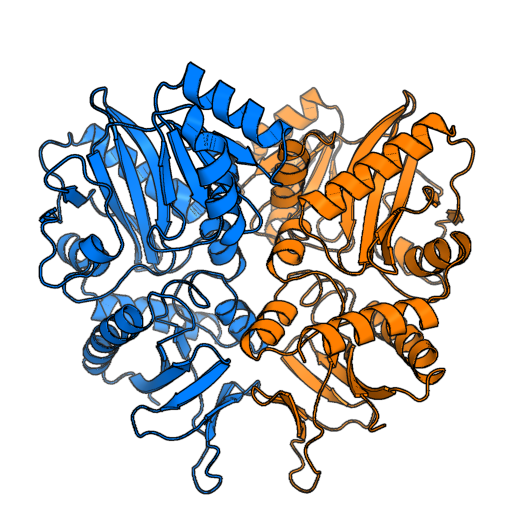.531 1 96.12 324 TYR A N 1
ATOM 2539 C CA . TYR A 1 324 ? -1.388 -27.516 -2.135 1 96.12 324 TYR A CA 1
ATOM 2540 C C . TYR A 1 324 ? -2.459 -26.562 -1.624 1 96.12 324 TYR A C 1
ATOM 2542 O O . TYR A 1 324 ? -2.33 -26 -0.536 1 96.12 324 TYR A O 1
ATOM 2550 N N . LEU A 1 325 ? -3.545 -26.375 -2.312 1 95.5 325 LEU A N 1
ATOM 2551 C CA . LEU A 1 325 ? -4.645 -25.484 -1.927 1 95.5 325 LEU A CA 1
ATOM 2552 C C . LEU A 1 325 ? -5.238 -25.906 -0.59 1 95.5 325 LEU A C 1
ATOM 2554 O O . LEU A 1 325 ? -5.449 -25.078 0.295 1 95.5 325 LEU A O 1
ATOM 2558 N N . SER A 1 326 ? -5.465 -27.188 -0.469 1 94.75 326 SER A N 1
ATOM 2559 C CA . SER A 1 326 ? -6.059 -27.719 0.752 1 94.75 326 SER A CA 1
ATOM 2560 C C . SER A 1 326 ? -5.172 -27.438 1.963 1 94.75 326 SER A C 1
ATOM 2562 O O . SER A 1 326 ? -5.664 -27.062 3.025 1 94.75 326 SER A O 1
ATOM 2564 N N . LEU A 1 327 ? -3.9 -27.672 1.758 1 94.81 327 LEU A N 1
ATOM 2565 C CA . LEU A 1 327 ? -2.947 -27.453 2.842 1 94.81 327 LEU A CA 1
ATOM 2566 C C . LEU A 1 327 ? -2.959 -26 3.301 1 94.81 327 LEU A C 1
ATOM 2568 O O . LEU A 1 327 ? -3.002 -25.719 4.5 1 94.81 327 LEU A O 1
ATOM 2572 N N . VAL A 1 328 ? -2.939 -25.078 2.361 1 96.12 328 VAL A N 1
ATOM 2573 C CA . VAL A 1 328 ? -2.885 -23.656 2.68 1 96.12 328 VAL A CA 1
ATOM 2574 C C . VAL A 1 328 ? -4.176 -23.234 3.375 1 96.12 328 VAL A C 1
ATOM 2576 O O . VAL A 1 328 ? -4.141 -22.578 4.418 1 96.12 328 VAL A O 1
ATOM 2579 N N . ILE A 1 329 ? -5.316 -23.625 2.846 1 95.81 329 ILE A N 1
ATOM 2580 C CA . ILE A 1 329 ? -6.621 -23.219 3.357 1 95.81 329 ILE A CA 1
ATOM 2581 C C . ILE A 1 329 ? -6.816 -23.781 4.766 1 95.81 329 ILE A C 1
ATOM 2583 O O . ILE A 1 329 ? -7.164 -23.031 5.691 1 95.81 329 ILE A O 1
ATOM 2587 N N . ASN A 1 330 ? -6.531 -25.016 4.945 1 94.5 330 ASN A N 1
ATOM 2588 C CA . ASN A 1 330 ? -6.699 -25.656 6.25 1 94.5 330 ASN A CA 1
ATOM 2589 C C . ASN A 1 330 ? -5.738 -25.062 7.281 1 94.5 330 ASN A C 1
ATOM 2591 O O . ASN A 1 330 ? -6.082 -24.938 8.461 1 94.5 330 ASN A O 1
ATOM 2595 N N . GLY A 1 331 ? -4.57 -24.828 6.836 1 93.12 331 GLY A N 1
ATOM 2596 C CA . GLY A 1 331 ? -3.604 -24.219 7.734 1 93.12 331 GLY A CA 1
ATOM 2597 C C . GLY A 1 331 ? -4.078 -22.891 8.312 1 93.12 331 GLY A C 1
ATOM 2598 O O . GLY A 1 331 ? -3.854 -22.609 9.492 1 93.12 331 GLY A O 1
ATOM 2599 N N . GLN A 1 332 ? -4.727 -22.047 7.551 1 92.5 332 GLN A N 1
ATOM 2600 C CA . GLN A 1 332 ? -5.211 -20.75 7.992 1 92.5 332 GLN A CA 1
ATOM 2601 C C . GLN A 1 332 ? -6.434 -20.891 8.891 1 92.5 332 GLN A C 1
ATOM 2603 O O . GLN A 1 332 ? -6.637 -20.078 9.805 1 92.5 332 GLN A O 1
ATOM 2608 N N . LEU A 1 333 ? -7.273 -21.844 8.586 1 92.19 333 LEU A N 1
ATOM 2609 C CA . LEU A 1 333 ? -8.523 -22 9.32 1 92.19 333 LEU A CA 1
ATOM 2610 C C . LEU A 1 333 ? -8.289 -22.703 10.648 1 92.19 333 LEU A C 1
ATOM 2612 O O . LEU A 1 333 ? -9.055 -22.516 11.602 1 92.19 333 LEU A O 1
ATOM 2616 N N . THR A 1 334 ? -7.312 -23.562 10.766 1 81.5 334 THR A N 1
ATOM 2617 C CA . THR A 1 334 ? -6.973 -24.188 12.039 1 81.5 334 THR A CA 1
ATOM 2618 C C . THR A 1 334 ? -6.234 -23.219 12.945 1 81.5 334 THR A C 1
ATOM 2620 O O . THR A 1 334 ? -6.398 -23.25 14.172 1 81.5 334 THR A O 1
ATOM 2623 N N . ALA A 1 335 ? -5.43 -22.438 12.414 1 63.03 335 ALA A N 1
ATOM 2624 C CA . ALA A 1 335 ? -4.672 -21.453 13.195 1 63.03 335 ALA A CA 1
ATOM 2625 C C . ALA A 1 335 ? -5.602 -20.438 13.859 1 63.03 335 ALA A C 1
ATOM 2627 O O . ALA A 1 335 ? -5.312 -19.938 14.945 1 63.03 335 ALA A O 1
ATOM 2628 N N . LYS A 1 336 ? -6.555 -19.984 13.289 1 58.78 336 LYS A N 1
ATOM 2629 C CA . LYS A 1 336 ? -7.469 -19 13.852 1 58.78 336 LYS A CA 1
ATOM 2630 C C . LYS A 1 336 ? -8.406 -19.641 14.875 1 58.78 336 LYS A C 1
ATOM 2632 O O . LYS A 1 336 ? -9.094 -18.938 15.617 1 58.78 336 LYS A O 1
ATOM 2637 N N . SER A 1 337 ? -8.656 -20.906 14.984 1 41.25 337 SER A N 1
ATOM 2638 C CA . SER A 1 337 ? -9.484 -21.531 16.016 1 41.25 337 SER A CA 1
ATOM 2639 C C . SER A 1 337 ? -8.703 -21.734 17.312 1 41.25 337 SER A C 1
ATOM 2641 O O . SER A 1 337 ? -7.504 -22.016 17.281 1 41.25 337 SER A O 1
ATOM 2643 N N . MET B 1 1 ? -31.734 22.188 -3.936 1 59.75 1 MET B N 1
ATOM 2644 C CA . MET B 1 1 ? -30.859 21.141 -4.441 1 59.75 1 MET B CA 1
ATOM 2645 C C . MET B 1 1 ? -30.75 20 -3.43 1 59.75 1 MET B C 1
ATOM 2647 O O . MET B 1 1 ? -30.859 20.219 -2.223 1 59.75 1 MET B O 1
ATOM 2651 N N . SER B 1 2 ? -30.969 18.812 -3.795 1 84.75 2 SER B N 1
ATOM 2652 C CA . SER B 1 2 ? -30.969 17.688 -2.857 1 84.75 2 SER B CA 1
ATOM 2653 C C . SER B 1 2 ? -29.656 17.641 -2.059 1 84.75 2 SER B C 1
ATOM 2655 O O . SER B 1 2 ? -28.609 18.016 -2.566 1 84.75 2 SER B O 1
ATOM 2657 N N . LYS B 1 3 ? -29.781 17.578 -0.766 1 94.38 3 LYS B N 1
ATOM 2658 C CA . LYS B 1 3 ? -28.625 17.531 0.128 1 94.38 3 LYS B CA 1
ATOM 2659 C C . LYS B 1 3 ? -27.688 16.375 -0.223 1 94.38 3 LYS B C 1
ATOM 2661 O O . LYS B 1 3 ? -28.141 15.352 -0.745 1 94.38 3 LYS B O 1
ATOM 2666 N N . ILE B 1 4 ? -26.453 16.594 -0.072 1 96.75 4 ILE B N 1
ATOM 2667 C CA . ILE B 1 4 ? -25.453 15.539 -0.215 1 96.75 4 ILE B CA 1
ATOM 2668 C C . ILE B 1 4 ? -25.484 14.625 1.006 1 96.75 4 ILE B C 1
ATOM 2670 O O . ILE B 1 4 ? -25.266 15.07 2.133 1 96.75 4 ILE B O 1
ATOM 2674 N N . ASN B 1 5 ? -25.812 13.375 0.814 1 98.12 5 ASN B N 1
ATOM 2675 C CA . ASN B 1 5 ? -25.719 12.398 1.895 1 98.12 5 ASN B CA 1
ATOM 2676 C C . ASN B 1 5 ? -24.266 12.031 2.199 1 98.12 5 ASN B C 1
ATOM 2678 O O . ASN B 1 5 ? -23.641 11.297 1.44 1 98.12 5 ASN B O 1
ATOM 2682 N N . LEU B 1 6 ? -23.812 12.594 3.33 1 98.44 6 LEU B N 1
ATOM 2683 C CA . LEU B 1 6 ? -22.422 12.438 3.707 1 98.44 6 LEU B CA 1
ATOM 2684 C C . LEU B 1 6 ? -22.266 11.469 4.879 1 98.44 6 LEU B C 1
ATOM 2686 O O . LEU B 1 6 ? -22.844 11.695 5.945 1 98.44 6 LEU B O 1
ATOM 2690 N N . LEU B 1 7 ? -21.562 10.398 4.652 1 98.75 7 LEU B N 1
ATOM 2691 C CA . LEU B 1 7 ? -21.25 9.445 5.711 1 98.75 7 LEU B CA 1
ATOM 2692 C C . LEU B 1 7 ? -20 9.875 6.473 1 98.75 7 LEU B C 1
ATOM 2694 O O . LEU B 1 7 ? -18.922 10.008 5.883 1 98.75 7 LEU B O 1
ATOM 2698 N N . LEU B 1 8 ? -20.125 10.18 7.715 1 98.62 8 LEU B N 1
ATOM 2699 C CA . LEU B 1 8 ? -18.984 10.445 8.586 1 98.62 8 LEU B CA 1
ATOM 2700 C C . LEU B 1 8 ? -18.578 9.188 9.344 1 98.62 8 LEU B C 1
ATOM 2702 O O . LEU B 1 8 ? -19.219 8.812 10.328 1 98.62 8 LEU B O 1
ATOM 2706 N N . LEU B 1 9 ? -17.547 8.578 8.859 1 98.44 9 LEU B N 1
ATOM 2707 C CA . LEU B 1 9 ? -17.047 7.336 9.438 1 98.44 9 LEU B CA 1
ATOM 2708 C C . LEU B 1 9 ? -15.969 7.613 10.477 1 98.44 9 LEU B C 1
ATOM 2710 O O . LEU B 1 9 ? -15.055 8.406 10.234 1 98.44 9 LEU B O 1
ATOM 2714 N N . CYS B 1 10 ? -16.062 7.023 11.664 1 98.06 10 CYS B N 1
ATOM 2715 C CA . CYS B 1 10 ? -15.078 7.219 12.727 1 98.06 10 CYS B CA 1
ATOM 2716 C C . CYS B 1 10 ? -14.797 5.91 13.461 1 98.06 10 CYS B C 1
ATOM 2718 O O . CYS B 1 10 ? -15.344 4.867 13.102 1 98.06 10 CYS B O 1
ATOM 2720 N N . GLY B 1 11 ? -13.82 5.914 14.352 1 97.19 11 GLY B N 1
ATOM 2721 C CA . GLY B 1 11 ? -13.43 4.742 15.117 1 97.19 11 GLY B CA 1
ATOM 2722 C C . GLY B 1 11 ? -12.18 4.07 14.586 1 97.19 11 GLY B C 1
ATOM 2723 O O . GLY B 1 11 ? -11.133 4.703 14.477 1 97.19 11 GLY B O 1
ATOM 2724 N N . GLY B 1 12 ? -12.422 2.762 14.234 1 93.31 12 GLY B N 1
ATOM 2725 C CA . GLY B 1 12 ? -11.297 1.973 13.75 1 93.31 12 GLY B CA 1
ATOM 2726 C C . GLY B 1 12 ? -10.719 1.057 14.805 1 93.31 12 GLY B C 1
ATOM 2727 O O . GLY B 1 12 ? -11.156 1.069 15.961 1 93.31 12 GLY B O 1
ATOM 2728 N N . GLY B 1 13 ? -9.766 0.229 14.398 1 87.5 13 GLY B N 1
ATOM 2729 C CA . GLY B 1 13 ? -9.227 -0.808 15.273 1 87.5 13 GLY B CA 1
ATOM 2730 C C . GLY B 1 13 ? -7.898 -0.436 15.891 1 87.5 13 GLY B C 1
ATOM 2731 O O . GLY B 1 13 ? -7.246 -1.273 16.516 1 87.5 13 GLY B O 1
ATOM 2732 N N . SER B 1 14 ? -7.496 0.759 15.766 1 86.69 14 SER B N 1
ATOM 2733 C CA . SER B 1 14 ? -6.191 1.16 16.281 1 86.69 14 SER B CA 1
ATOM 2734 C C . SER B 1 14 ? -6.309 1.691 17.719 1 86.69 14 SER B C 1
ATOM 2736 O O . SER B 1 14 ? -7.414 1.823 18.25 1 86.69 14 SER B O 1
ATOM 2738 N N . ALA B 1 15 ? -5.113 1.977 18.281 1 81.25 15 ALA B N 1
ATOM 2739 C CA . ALA B 1 15 ? -5.047 2.572 19.625 1 81.25 15 ALA B CA 1
ATOM 2740 C C . ALA B 1 15 ? -5.633 3.982 19.625 1 81.25 15 ALA B C 1
ATOM 2742 O O . ALA B 1 15 ? -5.93 4.535 20.688 1 81.25 15 ALA B O 1
ATOM 2743 N N . GLU B 1 16 ? -5.93 4.559 18.453 1 85.44 16 GLU B N 1
ATOM 2744 C CA . GLU B 1 16 ? -6.375 5.945 18.344 1 85.44 16 GLU B CA 1
ATOM 2745 C C . GLU B 1 16 ? -7.883 6.023 18.109 1 85.44 16 GLU B C 1
ATOM 2747 O O . GLU B 1 16 ? -8.391 7.031 17.625 1 85.44 16 GLU B O 1
ATOM 2752 N N . HIS B 1 17 ? -8.578 4.984 18.438 1 91.38 17 HIS B N 1
ATOM 2753 C CA . HIS B 1 17 ? -10.023 4.91 18.266 1 91.38 17 HIS B CA 1
ATOM 2754 C C . HIS B 1 17 ? -10.711 6.102 18.938 1 91.38 17 HIS B C 1
ATOM 2756 O O . HIS B 1 17 ? -11.523 6.785 18.297 1 91.38 17 HIS B O 1
ATOM 2762 N N . ASP B 1 18 ? -10.328 6.402 20.141 1 89.5 18 ASP B N 1
ATOM 2763 C CA . ASP B 1 18 ? -11 7.457 20.891 1 89.5 18 ASP B CA 1
ATOM 2764 C C . ASP B 1 18 ? -10.68 8.836 20.312 1 89.5 18 ASP B C 1
ATOM 2766 O O . ASP B 1 18 ? -11.539 9.727 20.312 1 89.5 18 ASP B O 1
ATOM 2770 N N . ILE B 1 19 ? -9.492 9.016 19.797 1 89.06 19 ILE B N 1
ATOM 2771 C CA . ILE B 1 19 ? -9.117 10.266 19.156 1 89.06 19 ILE B CA 1
ATOM 2772 C C . ILE B 1 19 ? -9.938 10.469 17.891 1 89.06 19 ILE B C 1
ATOM 2774 O O . ILE B 1 19 ? -10.344 11.594 17.578 1 89.06 19 ILE B O 1
ATOM 2778 N N . SER B 1 20 ? -10.156 9.391 17.219 1 94.38 20 SER B N 1
ATOM 2779 C CA . SER B 1 20 ? -10.984 9.422 16.016 1 94.38 20 SER B CA 1
ATOM 2780 C C . SER B 1 20 ? -12.391 9.938 16.328 1 94.38 20 SER B C 1
ATOM 2782 O O . SER B 1 20 ? -12.93 10.758 15.578 1 94.38 20 SER B O 1
ATOM 2784 N N . LEU B 1 21 ? -12.961 9.484 17.453 1 94.81 21 LEU B N 1
ATOM 2785 C CA . LEU B 1 21 ? -14.297 9.914 17.828 1 94.81 21 LEU B CA 1
ATOM 2786 C C . LEU B 1 21 ? -14.32 11.414 18.125 1 94.81 21 LEU B C 1
ATOM 2788 O O . LEU B 1 21 ? -15.266 12.109 17.75 1 94.81 21 LEU B O 1
ATOM 2792 N N . MET B 1 22 ? -13.266 11.898 18.734 1 92.12 22 MET B N 1
ATOM 2793 C CA . MET B 1 22 ? -13.164 13.328 19.031 1 92.12 22 MET B CA 1
ATOM 2794 C C . MET B 1 22 ? -13.031 14.141 17.75 1 92.12 22 MET B C 1
ATOM 2796 O O . MET B 1 22 ? -13.672 15.188 17.609 1 92.12 22 MET B O 1
ATOM 2800 N N . SER B 1 23 ? -12.195 13.656 16.859 1 94.44 23 SER B N 1
ATOM 2801 C CA . SER B 1 23 ? -12.047 14.312 15.57 1 94.44 23 SER B CA 1
ATOM 2802 C C . SER B 1 23 ? -13.375 14.352 14.82 1 94.44 23 SER B C 1
ATOM 2804 O O . SER B 1 23 ? -13.719 15.359 14.203 1 94.44 23 SER B O 1
ATOM 2806 N N . ALA B 1 24 ? -14.141 13.258 14.898 1 96.38 24 ALA B N 1
ATOM 2807 C CA . ALA B 1 24 ? -15.422 13.172 14.211 1 96.38 24 ALA B CA 1
ATOM 2808 C C . ALA B 1 24 ? -16.406 14.219 14.734 1 96.38 24 ALA B C 1
ATOM 2810 O O . ALA B 1 24 ? -17.203 14.758 13.977 1 96.38 24 ALA B O 1
ATOM 2811 N N . ASN B 1 25 ? -16.344 14.5 16.047 1 95.38 25 ASN B N 1
ATOM 2812 C CA . ASN B 1 25 ? -17.172 15.555 16.625 1 95.38 25 ASN B CA 1
ATOM 2813 C C . ASN B 1 25 ? -16.906 16.906 15.953 1 95.38 25 ASN B C 1
ATOM 2815 O O . ASN B 1 25 ? -17.844 17.641 15.648 1 95.38 25 ASN B O 1
ATOM 2819 N N . TYR B 1 26 ? -15.695 17.156 15.75 1 94 26 TYR B N 1
ATOM 2820 C CA . TYR B 1 26 ? -15.312 18.422 15.141 1 94 26 TYR B CA 1
ATOM 2821 C C . TYR B 1 26 ? -15.797 18.5 13.695 1 94 26 TYR B C 1
ATOM 2823 O O . TYR B 1 26 ? -16.328 19.516 13.266 1 94 26 TYR B O 1
ATOM 2831 N N . PHE B 1 27 ? -15.625 17.422 12.93 1 96.56 27 PHE B N 1
ATOM 2832 C CA . PHE B 1 27 ? -16.109 17.359 11.555 1 96.56 27 PHE B CA 1
ATOM 2833 C C . PHE B 1 27 ? -17.625 17.531 11.516 1 96.56 27 PHE B C 1
ATOM 2835 O O . PHE B 1 27 ? -18.156 18.297 10.695 1 96.56 27 PHE B O 1
ATOM 2842 N N . GLU B 1 28 ? -18.219 16.828 12.391 1 96.25 28 GLU B N 1
ATOM 2843 C CA . GLU B 1 28 ? -19.672 16.859 12.422 1 96.25 28 GLU B CA 1
ATOM 2844 C C . GLU B 1 28 ? -20.203 18.266 12.695 1 96.25 28 GLU B C 1
ATOM 2846 O O . GLU B 1 28 ? -21.109 18.734 12.016 1 96.25 28 GLU B O 1
ATOM 2851 N N . THR B 1 29 ? -19.609 18.953 13.648 1 94.62 29 THR B N 1
ATOM 2852 C CA . THR B 1 29 ? -20.031 20.297 14.008 1 94.62 29 THR B CA 1
ATOM 2853 C C . THR B 1 29 ? -19.75 21.266 12.867 1 94.62 29 THR B C 1
ATOM 2855 O O . THR B 1 29 ? -20.531 22.188 12.609 1 94.62 29 THR B O 1
ATOM 2858 N N . SER B 1 30 ? -18.656 21.062 12.219 1 94.44 30 SER B N 1
ATOM 2859 C CA . SER B 1 30 ? -18.297 21.906 11.078 1 94.44 30 SER B CA 1
ATOM 2860 C C . SER B 1 30 ? -19.266 21.719 9.922 1 94.44 30 SER B C 1
ATOM 2862 O O . SER B 1 30 ? -19.719 22.688 9.312 1 94.44 30 SER B O 1
ATOM 2864 N N . LEU B 1 31 ? -19.594 20.469 9.656 1 95.94 31 LEU B N 1
ATOM 2865 C CA . LEU B 1 31 ? -20.484 20.141 8.547 1 95.94 31 LEU B CA 1
ATOM 2866 C C . LEU B 1 31 ? -21.906 20.625 8.82 1 95.94 31 LEU B C 1
ATOM 2868 O O . LEU B 1 31 ? -22.656 20.938 7.891 1 95.94 31 LEU B O 1
ATOM 2872 N N . ALA B 1 32 ? -22.266 20.688 10.062 1 95.31 32 ALA B N 1
ATOM 2873 C CA . ALA B 1 32 ? -23.609 21.094 10.469 1 95.31 32 ALA B CA 1
ATOM 2874 C C . ALA B 1 32 ? -23.844 22.578 10.148 1 95.31 32 ALA B C 1
ATOM 2876 O O . ALA B 1 32 ? -25 23.016 10.094 1 95.31 32 ALA B O 1
ATOM 2877 N N . LYS B 1 33 ? -22.797 23.266 9.961 1 94.25 33 LYS B N 1
ATOM 2878 C CA . LYS B 1 33 ? -22.906 24.688 9.648 1 94.25 33 LYS B CA 1
ATOM 2879 C C . LYS B 1 33 ? -23.375 24.906 8.211 1 94.25 33 LYS B C 1
ATOM 2881 O O . LYS B 1 33 ? -23.766 26.016 7.84 1 94.25 33 LYS B O 1
ATOM 2886 N N . SER B 1 34 ? -23.312 23.906 7.434 1 91.94 34 SER B N 1
ATOM 2887 C CA . SER B 1 34 ? -23.719 23.969 6.035 1 91.94 34 SER B CA 1
ATOM 2888 C C . SER B 1 34 ? -25.031 23.234 5.805 1 91.94 34 SER B C 1
ATOM 2890 O O . SER B 1 34 ? -25.219 22.141 6.312 1 91.94 34 SER B O 1
ATOM 2892 N N . GLU B 1 35 ? -25.906 23.781 4.988 1 92.31 35 GLU B N 1
ATOM 2893 C CA . GLU B 1 35 ? -27.172 23.141 4.668 1 92.31 35 GLU B CA 1
ATOM 2894 C C . GLU B 1 35 ? -27.031 22.156 3.514 1 92.31 35 GLU B C 1
ATOM 2896 O O . GLU B 1 35 ? -27.984 21.484 3.129 1 92.31 35 GLU B O 1
ATOM 2901 N N . GLN B 1 36 ? -25.875 22.031 3.076 1 93.62 36 GLN B N 1
ATOM 2902 C CA . GLN B 1 36 ? -25.625 21.219 1.889 1 93.62 36 GLN B CA 1
ATOM 2903 C C . GLN B 1 36 ? -25.547 19.734 2.246 1 93.62 36 GLN B C 1
ATOM 2905 O O . GLN B 1 36 ? -25.656 18.875 1.373 1 93.62 36 GLN B O 1
ATOM 2910 N N . PHE B 1 37 ? -25.359 19.516 3.52 1 96.88 37 PHE B N 1
ATOM 2911 C CA . PHE B 1 37 ? -24.984 18.156 3.877 1 96.88 37 PHE B CA 1
ATOM 2912 C C . PHE B 1 37 ? -26.047 17.531 4.785 1 96.88 37 PHE B C 1
ATOM 2914 O O . PHE B 1 37 ? -26.547 18.172 5.703 1 96.88 37 PHE B O 1
ATOM 2921 N N . SER B 1 38 ? -26.438 16.359 4.484 1 97.44 38 SER B N 1
ATOM 2922 C CA . SER B 1 38 ? -27.094 15.438 5.395 1 97.44 38 SER B CA 1
ATOM 2923 C C . SER B 1 38 ? -26.125 14.398 5.93 1 97.44 38 SER B C 1
ATOM 2925 O O . SER B 1 38 ? -25.672 13.508 5.195 1 97.44 38 SER B O 1
ATOM 2927 N N . VAL B 1 39 ? -25.781 14.516 7.246 1 97.94 39 VAL B N 1
ATOM 2928 C CA . VAL B 1 39 ? -24.656 13.75 7.777 1 97.94 39 VAL B CA 1
ATOM 2929 C C . VAL B 1 39 ? -25.172 12.547 8.562 1 97.94 39 VAL B C 1
ATOM 2931 O O . VAL B 1 39 ? -26.078 12.68 9.383 1 97.94 39 VAL B O 1
ATOM 2934 N N . LEU B 1 40 ? -24.703 11.406 8.273 1 98.31 40 LEU B N 1
ATOM 2935 C CA . LEU B 1 40 ? -24.875 10.211 9.094 1 98.31 40 LEU B CA 1
ATOM 2936 C C . LEU B 1 40 ? -23.547 9.75 9.664 1 98.31 40 LEU B C 1
ATOM 2938 O O . LEU B 1 40 ? -22.625 9.414 8.914 1 98.31 40 LEU B O 1
ATOM 2942 N N . ARG B 1 41 ? -23.438 9.797 10.969 1 98.25 41 ARG B N 1
ATOM 2943 C CA . ARG B 1 41 ? -22.219 9.32 11.625 1 98.25 41 ARG B CA 1
ATOM 2944 C C . ARG B 1 41 ? -22.297 7.816 11.898 1 98.25 41 ARG B C 1
ATOM 2946 O O . ARG B 1 41 ? -23.312 7.328 12.414 1 98.25 41 ARG B O 1
ATOM 2953 N N . VAL B 1 42 ? -21.297 7.102 11.531 1 98.5 42 VAL B N 1
ATOM 2954 C CA . VAL B 1 42 ? -21.219 5.656 11.742 1 98.5 42 VAL B CA 1
ATOM 2955 C C . VAL B 1 42 ? -19.859 5.297 12.336 1 98.5 42 VAL B C 1
ATOM 2957 O O . VAL B 1 42 ? -18.828 5.793 11.883 1 98.5 42 VAL B O 1
ATOM 2960 N N . GLU B 1 43 ? -19.875 4.543 13.375 1 98.25 43 GLU B N 1
ATOM 2961 C CA . GLU B 1 43 ? -18.656 4.102 14.055 1 98.25 43 GLU B CA 1
ATOM 2962 C C . GLU B 1 43 ? -18.25 2.705 13.594 1 98.25 43 GLU B C 1
ATOM 2964 O O . GLU B 1 43 ? -19.078 1.787 13.57 1 98.25 43 GLU B O 1
ATOM 2969 N N . LEU B 1 44 ? -17.047 2.607 13.164 1 97.81 44 LEU B N 1
ATOM 2970 C CA . LEU B 1 44 ? -16.438 1.337 12.797 1 97.81 44 LEU B CA 1
ATOM 2971 C C . LEU B 1 44 ? -15.617 0.77 13.953 1 97.81 44 LEU B C 1
ATOM 2973 O O . LEU B 1 44 ? -14.797 1.474 14.547 1 97.81 44 LEU B O 1
ATOM 2977 N N . ASP B 1 45 ? -15.797 -0.483 14.305 1 95.25 45 ASP B N 1
ATOM 2978 C CA . ASP B 1 45 ? -15.016 -1.059 15.391 1 95.25 45 ASP B CA 1
ATOM 2979 C C . ASP B 1 45 ? -13.883 -1.928 14.859 1 95.25 45 ASP B C 1
ATOM 2981 O O . ASP B 1 45 ? -13.664 -2.002 13.648 1 95.25 45 ASP B O 1
ATOM 2985 N N . LYS B 1 46 ? -13.117 -2.506 15.758 1 92.44 46 LYS B N 1
ATOM 2986 C CA . LYS B 1 46 ? -11.906 -3.242 15.398 1 92.44 46 LYS B CA 1
ATOM 2987 C C . LYS B 1 46 ? -12.25 -4.535 14.664 1 92.44 46 LYS B C 1
ATOM 2989 O O . LYS B 1 46 ? -11.375 -5.176 14.078 1 92.44 46 LYS B O 1
ATOM 2994 N N . PHE B 1 47 ? -13.516 -4.953 14.633 1 92.81 47 PHE B N 1
ATOM 2995 C CA . PHE B 1 47 ? -13.922 -6.207 14.016 1 92.81 47 PHE B CA 1
ATOM 2996 C C . PHE B 1 47 ? -14.586 -5.957 12.664 1 92.81 47 PHE B C 1
ATOM 2998 O O . PHE B 1 47 ? -15.125 -6.879 12.055 1 92.81 47 PHE B O 1
ATOM 3005 N N . GLY B 1 48 ? -14.633 -4.707 12.242 1 93.56 48 GLY B N 1
ATOM 3006 C CA . GLY B 1 48 ? -15.195 -4.371 10.945 1 93.56 48 GLY B CA 1
ATOM 3007 C C . GLY B 1 48 ? -16.703 -4.191 10.977 1 93.56 48 GLY B C 1
ATOM 3008 O O . GLY B 1 48 ? -17.359 -4.277 9.938 1 93.56 48 GLY B O 1
ATOM 3009 N N . GLN B 1 49 ? -17.234 -4.016 12.156 1 95.81 49 GLN B N 1
ATOM 3010 C CA . GLN B 1 49 ? -18.672 -3.807 12.297 1 95.81 49 GLN B CA 1
ATOM 3011 C C . GLN B 1 49 ? -18.984 -2.326 12.469 1 95.81 49 GLN B C 1
ATOM 3013 O O . GLN B 1 49 ? -18.219 -1.579 13.07 1 95.81 49 GLN B O 1
ATOM 3018 N N . TYR B 1 50 ? -20.141 -1.947 11.93 1 97.56 50 TYR B N 1
ATOM 3019 C CA . TYR B 1 50 ? -20.562 -0.553 11.914 1 97.56 50 TYR B CA 1
ATOM 3020 C C . TYR B 1 50 ? -21.766 -0.337 12.836 1 97.56 50 TYR B C 1
ATOM 3022 O O . TYR B 1 50 ? -22.656 -1.18 12.914 1 97.56 50 TYR B O 1
ATOM 3030 N N . ARG B 1 51 ? -21.781 0.762 13.523 1 97.81 51 ARG B N 1
ATOM 3031 C CA . ARG B 1 51 ? -22.906 1.157 14.359 1 97.81 51 ARG B CA 1
ATOM 3032 C C . ARG B 1 51 ? -23.172 2.654 14.25 1 97.81 51 ARG B C 1
ATOM 3034 O O . ARG B 1 51 ? -22.25 3.459 14.266 1 97.81 51 ARG B O 1
ATOM 3041 N N . THR B 1 52 ? -24.422 3 14.094 1 97.88 52 THR B N 1
ATOM 3042 C CA . THR B 1 52 ? -24.766 4.418 14.055 1 97.88 52 THR B CA 1
ATOM 3043 C C . THR B 1 52 ? -24.719 5.02 15.461 1 97.88 52 THR B C 1
ATOM 3045 O O . THR B 1 52 ? -24.625 4.289 16.453 1 97.88 52 THR B O 1
ATOM 3048 N N . ALA B 1 53 ? -24.766 6.324 15.492 1 94.12 53 ALA B N 1
ATOM 3049 C CA . ALA B 1 53 ? -24.812 7.023 16.781 1 94.12 53 ALA B CA 1
ATOM 3050 C C . ALA B 1 53 ? -26.031 6.617 17.594 1 94.12 53 ALA B C 1
ATOM 3052 O O . ALA B 1 53 ? -25.984 6.594 18.828 1 94.12 53 ALA B O 1
ATOM 3053 N N . ALA B 1 54 ? -27.078 6.246 16.922 1 94.06 54 ALA B N 1
ATOM 3054 C CA . ALA B 1 54 ? -28.328 5.848 17.578 1 94.06 54 ALA B CA 1
ATOM 3055 C C . ALA B 1 54 ? -28.266 4.395 18.031 1 94.06 54 ALA B C 1
ATOM 3057 O O . ALA B 1 54 ? -29.188 3.902 18.672 1 94.06 54 ALA B O 1
ATOM 3058 N N . GLY B 1 55 ? -27.188 3.734 17.672 1 94.81 55 GLY B N 1
ATOM 3059 C CA . GLY B 1 55 ? -26.984 2.379 18.156 1 94.81 55 GLY B CA 1
ATOM 3060 C C . GLY B 1 55 ? -27.422 1.316 17.172 1 94.81 55 GLY B C 1
ATOM 3061 O O . GLY B 1 55 ? -27.438 0.127 17.5 1 94.81 55 GLY B O 1
ATOM 3062 N N . ASP B 1 56 ? -27.797 1.712 15.953 1 96.94 56 ASP B N 1
ATOM 3063 C CA . ASP B 1 56 ? -28.203 0.747 14.938 1 96.94 56 ASP B CA 1
ATOM 3064 C C . ASP B 1 56 ? -27 0.033 14.328 1 96.94 56 ASP B C 1
ATOM 3066 O O . ASP B 1 56 ? -26.047 0.679 13.891 1 96.94 56 ASP B O 1
ATOM 3070 N N . ASP B 1 57 ? -27.156 -1.272 14.336 1 97.25 57 ASP B N 1
ATOM 3071 C CA . ASP B 1 57 ? -26.203 -2.029 13.531 1 97.25 57 ASP B CA 1
ATOM 3072 C C . ASP B 1 57 ? -26.453 -1.819 12.039 1 97.25 57 ASP B C 1
ATOM 3074 O O . ASP B 1 57 ? -27.594 -1.85 11.586 1 97.25 57 ASP B O 1
ATOM 3078 N N . CYS B 1 58 ? -25.359 -1.594 11.344 1 97.75 58 CYS B N 1
ATOM 3079 C CA . CYS B 1 58 ? -25.531 -1.327 9.922 1 97.75 58 CYS B CA 1
ATOM 3080 C C . CYS B 1 58 ? -24.297 -1.742 9.141 1 97.75 58 CYS B C 1
ATOM 3082 O O . CYS B 1 58 ? -23.375 -2.33 9.695 1 97.75 58 CYS B O 1
ATOM 3084 N N . GLU B 1 59 ? -24.391 -1.556 7.824 1 96.69 59 GLU B N 1
ATOM 3085 C CA . GLU B 1 59 ? -23.281 -1.882 6.945 1 96.69 59 GLU B CA 1
ATOM 3086 C C . GLU B 1 59 ? -23.25 -0.962 5.73 1 96.69 59 GLU B C 1
ATOM 3088 O O . GLU B 1 59 ? -24.297 -0.541 5.234 1 96.69 59 GLU B O 1
ATOM 3093 N N . LEU B 1 60 ? -22.062 -0.602 5.363 1 97.62 60 LEU B N 1
ATOM 3094 C CA . LEU B 1 60 ? -21.891 0.06 4.074 1 97.62 60 LEU B CA 1
ATOM 3095 C C . LEU B 1 60 ? -21.844 -0.958 2.941 1 97.62 60 LEU B C 1
ATOM 3097 O O . LEU B 1 60 ? -20.969 -1.828 2.918 1 97.62 60 LEU B O 1
ATOM 3101 N N . THR B 1 61 ? -22.719 -0.854 1.984 1 96.06 61 THR B N 1
ATOM 3102 C CA . THR B 1 61 ? -22.859 -1.873 0.95 1 96.06 61 THR B CA 1
ATOM 3103 C C . THR B 1 61 ? -22.141 -1.445 -0.327 1 96.06 61 THR B C 1
ATOM 3105 O O . THR B 1 61 ? -21.766 -0.281 -0.474 1 96.06 61 THR B O 1
ATOM 3108 N N . ASN B 1 62 ? -22 -2.381 -1.282 1 95.06 62 ASN B N 1
ATOM 3109 C CA . ASN B 1 62 ? -21.344 -2.078 -2.549 1 95.06 62 ASN B CA 1
ATOM 3110 C C . ASN B 1 62 ? -22.219 -1.228 -3.453 1 95.06 62 ASN B C 1
ATOM 3112 O O . ASN B 1 62 ? -21.781 -0.754 -4.5 1 95.06 62 ASN B O 1
ATOM 3116 N N . SER B 1 63 ? -23.469 -0.988 -3.035 1 94.94 63 SER B N 1
ATOM 3117 C CA . SER B 1 63 ? -24.359 -0.08 -3.754 1 94.94 63 SER B CA 1
ATOM 3118 C C . SER B 1 63 ? -24.297 1.331 -3.178 1 94.94 63 SER B C 1
ATOM 3120 O O . SER B 1 63 ? -25.172 2.154 -3.43 1 94.94 63 SER B O 1
ATOM 3122 N N . ARG B 1 64 ? -23.359 1.573 -2.363 1 97.12 64 ARG B N 1
ATOM 3123 C CA . ARG B 1 64 ? -23.094 2.891 -1.791 1 97.12 64 ARG B CA 1
ATOM 3124 C C . ARG B 1 64 ? -24.266 3.355 -0.935 1 97.12 64 ARG B C 1
ATOM 3126 O O . ARG B 1 64 ? -24.75 4.48 -1.092 1 97.12 64 ARG B O 1
ATOM 3133 N N . GLU B 1 65 ? -24.656 2.486 -0.047 1 97.88 65 GLU B N 1
ATOM 3134 C CA . GLU B 1 65 ? -25.703 2.818 0.921 1 97.88 65 GLU B CA 1
ATOM 3135 C C . GLU B 1 65 ? -25.422 2.17 2.275 1 97.88 65 GLU B C 1
ATOM 3137 O O . GLU B 1 65 ? -24.734 1.146 2.35 1 97.88 65 GLU B O 1
ATOM 3142 N N . ILE B 1 66 ? -25.891 2.777 3.318 1 98.25 66 ILE B N 1
ATOM 3143 C CA . ILE B 1 66 ? -25.922 2.168 4.641 1 98.25 66 ILE B CA 1
ATOM 3144 C C . ILE B 1 66 ? -27.188 1.336 4.789 1 98.25 66 ILE B C 1
ATOM 3146 O O . ILE B 1 66 ? -28.297 1.868 4.715 1 98.25 66 ILE B O 1
ATOM 3150 N N . ARG B 1 67 ? -27.016 0.09 4.906 1 97.06 67 ARG B N 1
ATOM 3151 C CA . ARG B 1 67 ? -28.125 -0.816 5.176 1 97.06 67 ARG B CA 1
ATOM 3152 C C . ARG B 1 67 ? -28.172 -1.216 6.645 1 97.06 67 ARG B C 1
ATOM 3154 O O . ARG B 1 67 ? -27.156 -1.636 7.207 1 97.06 67 ARG B O 1
ATOM 3161 N N . PHE B 1 68 ? -29.344 -1.084 7.246 1 96.88 68 PHE B N 1
ATOM 3162 C CA . PHE B 1 68 ? -29.516 -1.401 8.656 1 96.88 68 PHE B CA 1
ATOM 3163 C C . PHE B 1 68 ? -29.875 -2.869 8.844 1 96.88 68 PHE B C 1
ATOM 3165 O O . PHE B 1 68 ? -30.562 -3.453 8.008 1 96.88 68 PHE B O 1
ATOM 3172 N N . ARG B 1 69 ? -29.359 -3.416 9.914 1 93.88 69 ARG B N 1
ATOM 3173 C CA . ARG B 1 69 ? -29.766 -4.777 10.25 1 93.88 69 ARG B CA 1
ATOM 3174 C C . ARG B 1 69 ? -31.281 -4.863 10.461 1 93.88 69 ARG B C 1
ATOM 3176 O O . ARG B 1 69 ? -31.906 -5.859 10.094 1 93.88 69 ARG B O 1
ATOM 3183 N N . ASP B 1 70 ? -31.766 -3.809 11.148 1 94.81 70 ASP B N 1
ATOM 3184 C CA . ASP B 1 70 ? -33.219 -3.67 11.234 1 94.81 70 ASP B CA 1
ATOM 3185 C C . ASP B 1 70 ? -33.812 -3.393 9.859 1 94.81 70 ASP B C 1
ATOM 3187 O O . ASP B 1 70 ? -33.812 -2.254 9.391 1 94.81 70 ASP B O 1
ATOM 3191 N N . GLU B 1 71 ? -34.438 -4.336 9.266 1 89.56 71 GLU B N 1
ATOM 3192 C CA . GLU B 1 71 ? -34.906 -4.281 7.891 1 89.56 71 GLU B CA 1
ATOM 3193 C C . GLU B 1 71 ? -36.094 -3.32 7.758 1 89.56 71 GLU B C 1
ATOM 3195 O O . GLU B 1 71 ? -36.5 -2.959 6.648 1 89.56 71 GLU B O 1
ATOM 3200 N N . SER B 1 72 ? -36.625 -2.992 8.805 1 94.06 72 SER B N 1
ATOM 3201 C CA . SER B 1 72 ? -37.719 -2.035 8.75 1 94.06 72 SER B CA 1
ATOM 3202 C C . SER B 1 72 ? -37.219 -0.627 8.453 1 94.06 72 SER B C 1
ATOM 3204 O O . SER B 1 72 ? -38 0.253 8.086 1 94.06 72 SER B O 1
ATOM 3206 N N . LYS B 1 73 ? -35.969 -0.453 8.602 1 95.94 73 LYS B N 1
ATOM 3207 C CA . LYS B 1 73 ? -35.344 0.85 8.32 1 95.94 73 LYS B CA 1
ATOM 3208 C C . LYS B 1 73 ? -34.938 0.96 6.859 1 95.94 73 LYS B C 1
ATOM 3210 O O . LYS B 1 73 ? -34.375 0.016 6.297 1 95.94 73 LYS B O 1
ATOM 3215 N N . THR B 1 74 ? -35.219 2.035 6.316 1 96.12 74 THR B N 1
ATOM 3216 C CA . THR B 1 74 ? -34.844 2.281 4.926 1 96.12 74 THR B CA 1
ATOM 3217 C C . THR B 1 74 ? -33.344 2.514 4.789 1 96.12 74 THR B C 1
ATOM 3219 O O . THR B 1 74 ? -32.75 3.242 5.586 1 96.12 74 THR B O 1
ATOM 3222 N N . PRO B 1 75 ? -32.781 1.874 3.77 1 96.88 75 PRO B N 1
ATOM 3223 C CA . PRO B 1 75 ? -31.375 2.148 3.533 1 96.88 75 PRO B CA 1
ATOM 3224 C C . PRO B 1 75 ? -31.094 3.629 3.279 1 96.88 75 PRO B C 1
ATOM 3226 O O . PRO B 1 75 ? -31.953 4.34 2.75 1 96.88 75 PRO B O 1
ATOM 3229 N N . TRP B 1 76 ? -29.953 4.059 3.646 1 98.06 76 TRP B N 1
ATOM 3230 C CA . TRP B 1 76 ? -29.531 5.449 3.525 1 98.06 76 TRP B CA 1
ATOM 3231 C C . TRP B 1 76 ? -28.453 5.605 2.453 1 98.06 76 TRP B C 1
ATOM 3233 O O . TRP B 1 76 ? -27.344 5.109 2.609 1 98.06 76 TRP B O 1
ATOM 3243 N N . PRO B 1 77 ? -28.812 6.23 1.337 1 98.12 77 PRO B N 1
ATOM 3244 C CA . 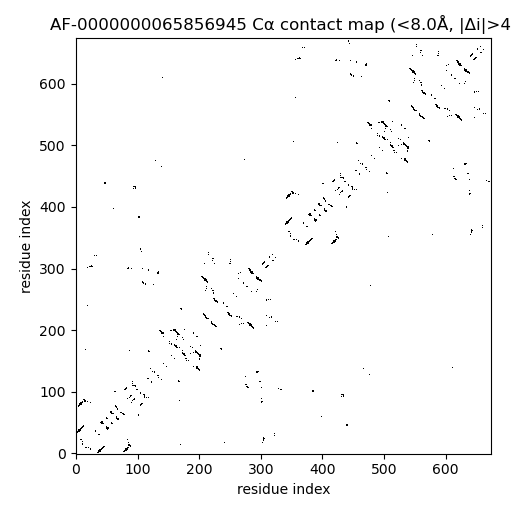PRO B 1 77 ? -27.812 6.379 0.274 1 98.12 77 PRO B CA 1
ATOM 3245 C C . PRO B 1 77 ? -26.609 7.227 0.701 1 98.12 77 PRO B C 1
ATOM 3247 O O . PRO B 1 77 ? -26.781 8.203 1.443 1 98.12 77 PRO B O 1
ATOM 3250 N N . VAL B 1 78 ? -25.438 6.891 0.199 1 98.5 78 VAL B N 1
ATOM 3251 C CA . VAL B 1 78 ? -24.219 7.617 0.514 1 98.5 78 VAL B CA 1
ATOM 3252 C C . VAL B 1 78 ? -23.656 8.242 -0.756 1 98.5 78 VAL B C 1
ATOM 3254 O O . VAL B 1 78 ? -23.297 7.531 -1.7 1 98.5 78 VAL B O 1
ATOM 3257 N N . ASP B 1 79 ? -23.484 9.562 -0.727 1 97.94 79 ASP B N 1
ATOM 3258 C CA . ASP B 1 79 ? -22.922 10.281 -1.859 1 97.94 79 ASP B CA 1
ATOM 3259 C C . ASP B 1 79 ? -21.422 10.492 -1.669 1 97.94 79 ASP B C 1
ATOM 3261 O O . ASP B 1 79 ? -20.672 10.609 -2.645 1 97.94 79 ASP B O 1
ATOM 3265 N N . TYR B 1 80 ? -21.047 10.602 -0.419 1 98.5 80 TYR B N 1
ATOM 3266 C CA . TYR B 1 80 ? -19.672 10.969 -0.073 1 98.5 80 TYR B CA 1
ATOM 3267 C C . TYR B 1 80 ? -19.312 10.469 1.321 1 98.5 80 TYR B C 1
ATOM 3269 O O . TYR B 1 80 ? -20.172 10.391 2.201 1 98.5 80 TYR B O 1
ATOM 3277 N N . VAL B 1 81 ? -18.062 10.133 1.518 1 98.69 81 VAL B N 1
ATOM 3278 C CA . VAL B 1 81 ? -17.688 9.648 2.84 1 98.69 81 VAL B CA 1
ATOM 3279 C C . VAL B 1 81 ? -16.469 10.414 3.344 1 98.69 81 VAL B C 1
ATOM 3281 O O . VAL B 1 81 ? -15.555 10.719 2.57 1 98.69 81 VAL B O 1
ATOM 3284 N N . ILE B 1 82 ? -16.391 10.773 4.609 1 98.56 82 ILE B N 1
ATOM 3285 C CA . ILE B 1 82 ? -15.219 11.242 5.336 1 98.56 82 ILE B CA 1
ATOM 3286 C C . ILE B 1 82 ? -14.758 10.164 6.32 1 98.56 82 ILE B C 1
ATOM 3288 O O . ILE B 1 82 ? -15.406 9.938 7.344 1 98.56 82 ILE B O 1
ATOM 3292 N N . PRO B 1 83 ? -13.695 9.508 5.992 1 98.44 83 PRO B N 1
ATOM 3293 C CA . PRO B 1 83 ? -13.164 8.5 6.91 1 98.44 83 PRO B CA 1
ATOM 3294 C C . PRO B 1 83 ? -12.281 9.102 8 1 98.44 83 PRO B C 1
ATOM 3296 O O . PRO B 1 83 ? -11.055 8.984 7.945 1 98.44 83 PRO B O 1
ATOM 3299 N N . CYS B 1 84 ? -12.914 9.656 8.984 1 97.69 84 CYS B N 1
ATOM 3300 C CA . CYS B 1 84 ? -12.211 10.281 10.102 1 97.69 84 CYS B CA 1
ATOM 3301 C C . CYS B 1 84 ? -11.656 9.227 11.055 1 97.69 84 CYS B C 1
ATOM 3303 O O . CYS B 1 84 ? -12.133 9.102 12.188 1 97.69 84 CYS B O 1
ATOM 3305 N N . ILE B 1 85 ? -10.703 8.5 10.633 1 96.81 85 ILE B N 1
ATOM 3306 C CA . ILE B 1 85 ? -10.109 7.387 11.359 1 96.81 85 ILE B CA 1
ATOM 3307 C C . ILE B 1 85 ? -8.594 7.551 11.414 1 96.81 85 ILE B C 1
ATOM 3309 O O . ILE B 1 85 ? -7.949 7.742 10.383 1 96.81 85 ILE B O 1
ATOM 3313 N N . HIS B 1 86 ? -8.023 7.5 12.562 1 94.06 86 HIS B N 1
ATOM 3314 C CA . HIS B 1 86 ? -6.582 7.586 12.758 1 94.06 86 HIS B CA 1
ATOM 3315 C C . HIS B 1 86 ? -5.965 6.199 12.906 1 94.06 86 HIS B C 1
ATOM 3317 O O . HIS B 1 86 ? -6.531 5.332 13.578 1 94.06 86 HIS B O 1
ATOM 3323 N N . GLY B 1 87 ? -4.812 6.055 12.266 1 93.62 87 GLY B N 1
ATOM 3324 C CA . GLY B 1 87 ? -4.258 4.711 12.203 1 93.62 87 GLY B CA 1
ATOM 3325 C C . GLY B 1 87 ? -5.059 3.773 11.32 1 93.62 87 GLY B C 1
ATOM 3326 O O . GLY B 1 87 ? -5.543 4.176 10.258 1 93.62 87 GLY B O 1
ATOM 3327 N N . TYR B 1 88 ? -5.137 2.506 11.695 1 94.12 88 TYR B N 1
ATOM 3328 C CA . TYR B 1 88 ? -5.895 1.508 10.953 1 94.12 88 TYR B CA 1
ATOM 3329 C C . TYR B 1 88 ? -7.391 1.675 11.188 1 94.12 88 TYR B C 1
ATOM 3331 O O . TYR B 1 88 ? -7.832 1.811 12.336 1 94.12 88 TYR B O 1
ATOM 3339 N N . PRO B 1 89 ? -8.195 1.656 10.172 1 96.75 89 PRO B N 1
ATOM 3340 C CA . PRO B 1 89 ? -7.832 1.444 8.773 1 96.75 89 PRO B CA 1
ATOM 3341 C C . PRO B 1 89 ? -7.797 2.742 7.969 1 96.75 89 PRO B C 1
ATOM 3343 O O . PRO B 1 89 ? -7.734 2.711 6.738 1 96.75 89 PRO B O 1
ATOM 3346 N N . GLY B 1 90 ? -7.805 3.846 8.609 1 96.62 90 GLY B N 1
ATOM 3347 C CA . GLY B 1 90 ? -7.953 5.129 7.941 1 96.62 90 GLY B CA 1
ATOM 3348 C C . GLY B 1 90 ? -6.652 5.652 7.367 1 96.62 90 GLY B C 1
ATOM 3349 O O . GLY B 1 90 ? -6.656 6.383 6.371 1 96.62 90 GLY B O 1
ATOM 3350 N N . GLU B 1 91 ? -5.551 5.32 7.969 1 96.75 91 GLU B N 1
ATOM 3351 C CA . GLU B 1 91 ? -4.258 5.82 7.52 1 96.75 91 GLU B CA 1
ATOM 3352 C C . GLU B 1 91 ? -3.428 4.711 6.883 1 96.75 91 GLU B C 1
ATOM 3354 O O . GLU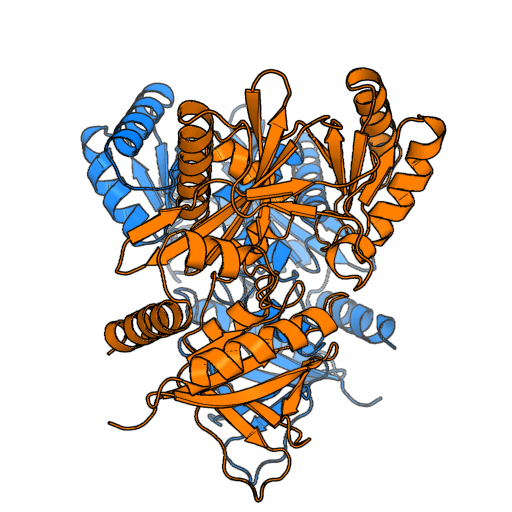 B 1 91 ? -2.32 4.957 6.398 1 96.75 91 GLU B O 1
ATOM 3359 N N . THR B 1 92 ? -4.016 3.523 6.816 1 96.38 92 THR B N 1
ATOM 3360 C CA . THR B 1 92 ? -3.301 2.393 6.23 1 96.38 92 THR B CA 1
ATOM 3361 C C . THR B 1 92 ? -3.771 2.135 4.805 1 96.38 92 THR B C 1
ATOM 3363 O O . THR B 1 92 ? -3.256 1.244 4.125 1 96.38 92 THR B O 1
ATOM 3366 N N . GLY B 1 93 ? -4.758 2.879 4.344 1 97.31 93 GLY B N 1
ATOM 3367 C CA . GLY B 1 93 ? -5.25 2.762 2.98 1 97.31 93 GLY B CA 1
ATOM 3368 C C . GLY B 1 93 ? -6.32 1.7 2.818 1 97.31 93 GLY B C 1
ATOM 3369 O O . GLY B 1 93 ? -6.926 1.577 1.752 1 97.31 93 GLY B O 1
ATOM 3370 N N . ASP B 1 94 ? -6.656 0.954 3.865 1 97.69 94 ASP B N 1
ATOM 3371 C CA . ASP B 1 94 ? -7.559 -0.19 3.77 1 97.69 94 ASP B CA 1
ATOM 3372 C C . ASP B 1 94 ? -8.992 0.263 3.518 1 97.69 94 ASP B C 1
ATOM 3374 O O . ASP B 1 94 ? -9.672 -0.272 2.641 1 97.69 94 ASP B O 1
ATOM 3378 N N . ILE B 1 95 ? -9.438 1.272 4.227 1 98 95 ILE B N 1
ATOM 3379 C CA . ILE B 1 95 ? -10.828 1.691 4.059 1 98 95 ILE B CA 1
ATOM 3380 C C . ILE B 1 95 ? -10.992 2.412 2.723 1 98 95 ILE B C 1
ATOM 3382 O O . ILE B 1 95 ? -12.031 2.289 2.068 1 98 95 ILE B O 1
ATOM 3386 N N . GLN B 1 96 ? -9.977 3.166 2.318 1 98.5 96 GLN B N 1
ATOM 3387 C CA . GLN B 1 96 ? -9.992 3.82 1.015 1 98.5 96 GLN B CA 1
ATOM 3388 C C . GLN B 1 96 ? -10.094 2.797 -0.113 1 98.5 96 GLN B C 1
ATOM 3390 O O . GLN B 1 96 ? -10.789 3.027 -1.106 1 98.5 96 GLN B O 1
ATOM 3395 N N . SER B 1 97 ? -9.344 1.7 0.053 1 97.94 97 SER B N 1
ATOM 3396 C CA . SER B 1 97 ? -9.422 0.618 -0.923 1 97.94 97 SER B CA 1
ATOM 3397 C C . SER B 1 97 ? -10.859 0.154 -1.123 1 97.94 97 SER B C 1
ATOM 3399 O O . SER B 1 97 ? -11.289 -0.081 -2.254 1 97.94 97 SER B O 1
ATOM 3401 N N . TYR B 1 98 ? -11.602 0.019 -0.019 1 97.75 98 TYR B N 1
ATOM 3402 C CA . TYR B 1 98 ? -13 -0.388 -0.128 1 97.75 98 TYR B CA 1
ATOM 3403 C C . TYR B 1 98 ? -13.82 0.673 -0.849 1 97.75 98 TYR B C 1
ATOM 3405 O O . TYR B 1 98 ? -14.641 0.352 -1.719 1 97.75 98 TYR B O 1
ATOM 3413 N N . PHE B 1 99 ? -13.609 1.941 -0.515 1 98.38 99 PHE B N 1
ATOM 3414 C CA . PHE B 1 99 ? -14.32 3.018 -1.195 1 98.38 99 PHE B CA 1
ATOM 3415 C C . PHE B 1 99 ? -14.055 2.977 -2.695 1 98.38 99 PHE B C 1
ATOM 3417 O O . PHE B 1 99 ? -14.977 3.15 -3.498 1 98.38 99 PHE B O 1
ATOM 3424 N N . ASN B 1 100 ? -12.805 2.748 -3.033 1 97.31 100 ASN B N 1
ATOM 3425 C CA . ASN B 1 100 ? -12.445 2.664 -4.445 1 97.31 100 ASN B CA 1
ATOM 3426 C C . ASN B 1 100 ? -13.164 1.511 -5.137 1 97.31 100 ASN B C 1
ATOM 3428 O O . ASN B 1 100 ? -13.648 1.663 -6.258 1 97.31 100 ASN B O 1
ATOM 3432 N N . LEU B 1 101 ? -13.195 0.395 -4.473 1 96.69 101 LEU B N 1
ATOM 3433 C CA . LEU B 1 101 ? -13.844 -0.789 -5.031 1 96.69 101 LEU B CA 1
ATOM 3434 C C . LEU B 1 101 ? -15.289 -0.496 -5.402 1 96.69 101 LEU B C 1
ATOM 3436 O O . LEU B 1 101 ? -15.781 -0.959 -6.434 1 96.69 101 LEU B O 1
ATOM 3440 N N . ILE B 1 102 ? -15.984 0.271 -4.605 1 96.69 102 ILE B N 1
ATOM 3441 C CA . ILE B 1 102 ? -17.406 0.469 -4.824 1 96.69 102 ILE B CA 1
ATOM 3442 C C . ILE B 1 102 ? -17.656 1.834 -5.469 1 96.69 102 ILE B C 1
ATOM 3444 O O . ILE B 1 102 ? -18.797 2.291 -5.562 1 96.69 102 ILE B O 1
ATOM 3448 N N . GLN B 1 103 ? -16.531 2.557 -5.812 1 96.5 103 GLN B N 1
ATOM 3449 C CA . GLN B 1 103 ? -16.562 3.836 -6.512 1 96.5 103 GLN B CA 1
ATOM 3450 C C . GLN B 1 103 ? -17.281 4.902 -5.688 1 96.5 103 GLN B C 1
ATOM 3452 O O . GLN B 1 103 ? -18.109 5.648 -6.215 1 96.5 103 GLN B O 1
ATOM 3457 N N . LEU B 1 104 ? -17.062 4.855 -4.426 1 97.81 104 LEU B N 1
ATOM 3458 C CA . LEU B 1 104 ? -17.578 5.855 -3.494 1 97.81 104 LEU B CA 1
ATOM 3459 C C . LEU B 1 104 ? -16.547 6.957 -3.258 1 97.81 104 LEU B C 1
ATOM 3461 O O . LEU B 1 104 ? -15.453 6.695 -2.758 1 97.81 104 LEU B O 1
ATOM 3465 N N . PRO B 1 105 ? -16.875 8.25 -3.654 1 98 105 PRO B N 1
ATOM 3466 C CA . PRO B 1 105 ? -15.914 9.328 -3.41 1 98 105 PRO B CA 1
ATOM 3467 C C . PRO B 1 105 ? -15.695 9.602 -1.924 1 98 105 PRO B C 1
ATOM 3469 O O . PRO B 1 105 ? -16.625 9.445 -1.121 1 98 105 PRO B O 1
ATOM 3472 N N . TYR B 1 106 ? -14.547 10.039 -1.565 1 98.56 106 TYR B N 1
ATOM 3473 C CA . TYR B 1 106 ? -14.25 10.211 -0.148 1 98.56 106 TYR B CA 1
ATOM 3474 C C . TYR B 1 106 ? -13.227 11.328 0.062 1 98.56 106 TYR B C 1
ATOM 3476 O O . TYR B 1 106 ? -12.523 11.719 -0.875 1 98.56 106 TYR B O 1
ATOM 3484 N N . PHE B 1 107 ? -13.188 11.836 1.297 1 98.31 107 PHE B N 1
ATOM 3485 C CA . PHE B 1 107 ? -12.258 12.867 1.742 1 98.31 107 PHE B CA 1
ATOM 3486 C C . PHE B 1 107 ? -10.93 12.25 2.162 1 98.31 107 PHE B C 1
ATOM 3488 O O . PHE B 1 107 ? -10.906 11.203 2.818 1 98.31 107 PHE B O 1
ATOM 3495 N N . GLY B 1 108 ? -9.797 12.891 1.742 1 98.06 108 GLY B N 1
ATOM 3496 C CA . GLY B 1 108 ? -8.492 12.484 2.234 1 98.06 108 GLY B CA 1
ATOM 3497 C C . GLY B 1 108 ? -7.648 11.781 1.19 1 98.06 108 GLY B C 1
ATOM 3498 O O . GLY B 1 108 ? -8.039 11.695 0.023 1 98.06 108 GLY B O 1
ATOM 3499 N N . CYS B 1 109 ? -6.535 11.266 1.6 1 98.25 109 CYS B N 1
ATOM 3500 C CA . CYS B 1 109 ? -5.547 10.641 0.726 1 98.25 109 CYS B CA 1
ATOM 3501 C C . CYS B 1 109 ? -6.051 9.305 0.197 1 98.25 109 CYS B C 1
ATOM 3503 O O . CYS B 1 109 ? -6.863 8.641 0.846 1 98.25 109 CYS B O 1
ATOM 3505 N N . GLU B 1 110 ? -5.547 8.898 -0.93 1 97.12 110 GLU B N 1
ATOM 3506 C CA . GLU B 1 110 ? -5.914 7.629 -1.551 1 97.12 110 GLU B CA 1
ATOM 3507 C C . GLU B 1 110 ? -5.203 6.457 -0.877 1 97.12 110 GLU B C 1
ATOM 3509 O O . GLU B 1 110 ? -4.293 6.656 -0.074 1 97.12 110 GLU B O 1
ATOM 3514 N N . SER B 1 111 ? -5.613 5.27 -1.254 1 97.56 111 SER B N 1
ATOM 3515 C CA . SER B 1 111 ? -5.18 4.039 -0.598 1 97.56 111 SER B CA 1
ATOM 3516 C C . SER B 1 111 ? -3.666 3.873 -0.683 1 97.56 111 SER B C 1
ATOM 3518 O O . SER B 1 111 ? -3.004 3.643 0.331 1 97.56 111 SER B O 1
ATOM 3520 N N . GLU B 1 112 ? -3.072 4.016 -1.827 1 96.69 112 GLU B N 1
ATOM 3521 C CA . GLU B 1 112 ? -1.645 3.766 -2.01 1 96.69 112 GLU B CA 1
ATOM 3522 C C . GLU B 1 112 ? -0.804 4.785 -1.249 1 96.69 112 GLU B C 1
ATOM 3524 O O . GLU B 1 112 ? 0.153 4.422 -0.562 1 96.69 112 GLU B O 1
ATOM 3529 N N . ALA B 1 113 ? -1.14 6.078 -1.403 1 97.5 113 ALA B N 1
ATOM 3530 C CA . ALA B 1 113 ? -0.406 7.121 -0.686 1 97.5 113 ALA B CA 1
ATOM 3531 C C . ALA B 1 113 ? -0.478 6.898 0.823 1 97.5 113 ALA B C 1
ATOM 3533 O O . ALA B 1 113 ? 0.517 7.078 1.53 1 97.5 113 ALA B O 1
ATOM 3534 N N . SER B 1 114 ? -1.675 6.504 1.309 1 97.88 114 SER B N 1
ATOM 3535 C CA . SER B 1 114 ? -1.855 6.219 2.729 1 97.88 114 SER B CA 1
ATOM 3536 C C . SER B 1 114 ? -0.968 5.066 3.18 1 97.88 114 SER B C 1
ATOM 3538 O O . SER B 1 114 ? -0.24 5.184 4.168 1 97.88 114 SER B O 1
ATOM 3540 N N . SER B 1 115 ? -0.986 4.012 2.426 1 96.88 115 SER B N 1
ATOM 3541 C CA . SER B 1 115 ? -0.188 2.842 2.768 1 96.88 115 SER B CA 1
ATOM 3542 C C . SER B 1 115 ? 1.304 3.156 2.727 1 96.88 115 SER B C 1
ATOM 3544 O O . SER B 1 115 ? 2.053 2.764 3.623 1 96.88 115 SER B O 1
ATOM 3546 N N . ASN B 1 116 ? 1.756 3.889 1.717 1 97.12 116 ASN B N 1
ATOM 3547 C CA . ASN B 1 116 ? 3.16 4.258 1.575 1 97.12 116 ASN B CA 1
ATOM 3548 C C . ASN B 1 116 ? 3.633 5.125 2.736 1 97.12 116 ASN B C 1
ATOM 3550 O O . ASN B 1 116 ? 4.754 4.965 3.221 1 97.12 116 ASN B O 1
ATOM 3554 N N . CYS B 1 117 ? 2.756 5.992 3.148 1 97.69 117 CYS B N 1
ATOM 3555 C CA . CYS B 1 117 ? 3.143 6.914 4.211 1 97.69 117 CYS B CA 1
ATOM 3556 C C . CYS B 1 117 ? 3.098 6.227 5.57 1 97.69 117 CYS B C 1
ATOM 3558 O O . CYS B 1 117 ? 3.842 6.594 6.48 1 97.69 117 CYS B O 1
ATOM 3560 N N . PHE B 1 118 ? 2.221 5.242 5.691 1 96.62 118 PHE B N 1
ATOM 3561 C CA . PHE B 1 118 ? 2.029 4.609 6.992 1 96.62 118 PHE B CA 1
ATOM 3562 C C . PHE B 1 118 ? 3.209 3.709 7.336 1 96.62 118 PHE B C 1
ATOM 3564 O O . PHE B 1 118 ? 3.582 3.582 8.5 1 96.62 118 PHE B O 1
ATOM 3571 N N . ASN B 1 119 ? 3.791 3.033 6.363 1 96.69 119 ASN B N 1
ATOM 3572 C CA . ASN B 1 119 ? 5 2.242 6.566 1 96.69 119 ASN B CA 1
ATOM 3573 C C . ASN B 1 119 ? 6.246 3.121 6.586 1 96.69 119 ASN B C 1
ATOM 3575 O O . ASN B 1 119 ? 6.656 3.652 5.551 1 96.69 119 ASN B O 1
ATOM 3579 N N . LYS B 1 120 ? 6.926 3.193 7.742 1 96.75 120 LYS B N 1
ATOM 3580 C CA . LYS B 1 120 ? 8.023 4.133 7.965 1 96.75 120 LYS B CA 1
ATOM 3581 C C . LYS B 1 120 ? 9.172 3.875 6.992 1 96.75 120 LYS B C 1
ATOM 3583 O O . LYS B 1 120 ? 9.836 4.812 6.551 1 96.75 120 LYS B O 1
ATOM 3588 N N . ILE B 1 121 ? 9.352 2.67 6.602 1 96.81 121 ILE B N 1
ATOM 3589 C CA . ILE B 1 121 ? 10.438 2.311 5.703 1 96.81 121 ILE B CA 1
ATOM 3590 C C . ILE B 1 121 ? 10.102 2.75 4.281 1 96.81 121 ILE B C 1
ATOM 3592 O O . ILE B 1 121 ? 10.875 3.467 3.643 1 96.81 121 ILE B O 1
ATOM 3596 N N . THR B 1 122 ? 8.922 2.373 3.818 1 97.62 122 THR B N 1
ATOM 3597 C CA . THR B 1 122 ? 8.477 2.771 2.486 1 97.62 122 THR B CA 1
ATOM 3598 C C . THR B 1 122 ? 8.445 4.293 2.359 1 97.62 122 THR B C 1
ATOM 3600 O O . THR B 1 122 ? 8.891 4.844 1.352 1 97.62 122 THR B O 1
ATOM 3603 N N . ALA B 1 123 ? 7.953 4.93 3.367 1 97.94 123 ALA B N 1
ATOM 3604 C CA . ALA B 1 123 ? 7.895 6.391 3.359 1 97.94 123 ALA B CA 1
ATOM 3605 C C . ALA B 1 123 ? 9.281 6.996 3.168 1 97.94 123 ALA B C 1
ATOM 3607 O O . ALA B 1 123 ? 9.484 7.852 2.303 1 97.94 123 ALA B O 1
ATOM 3608 N N . LYS B 1 124 ? 10.227 6.539 3.906 1 97.81 124 LYS B N 1
ATOM 3609 C CA . LYS B 1 124 ? 11.57 7.105 3.861 1 97.81 124 LYS B CA 1
ATOM 3610 C C . LYS B 1 124 ? 12.242 6.816 2.521 1 97.81 124 LYS B C 1
ATOM 3612 O O . LYS B 1 124 ? 13.008 7.641 2.018 1 97.81 124 LYS B O 1
ATOM 3617 N N . MET B 1 125 ? 11.953 5.625 1.949 1 97.5 125 MET B N 1
ATOM 3618 C CA . MET B 1 125 ? 12.453 5.344 0.607 1 97.5 125 MET B CA 1
ATOM 3619 C C . MET B 1 125 ? 11.93 6.363 -0.396 1 97.5 125 MET B C 1
ATOM 3621 O O . MET B 1 125 ? 12.688 6.852 -1.241 1 97.5 125 MET B O 1
ATOM 3625 N N . TRP B 1 126 ? 10.695 6.707 -0.223 1 98.12 126 TRP B N 1
ATOM 3626 C CA . TRP B 1 126 ? 10.086 7.684 -1.122 1 98.12 126 TRP B CA 1
ATOM 3627 C C . TRP B 1 126 ? 10.648 9.078 -0.868 1 98.12 126 TRP B C 1
ATOM 3629 O O . TRP B 1 126 ? 10.883 9.844 -1.808 1 98.12 126 TRP B O 1
ATOM 3639 N N . PHE B 1 127 ? 10.867 9.453 0.476 1 98.5 127 PHE B N 1
ATOM 3640 C CA . PHE B 1 127 ? 11.492 10.734 0.775 1 98.5 127 PHE B CA 1
ATOM 3641 C C . PHE B 1 127 ? 12.82 10.875 0.04 1 98.5 127 PHE B C 1
ATOM 3643 O O . PHE B 1 127 ? 13.078 11.898 -0.604 1 98.5 127 PHE B O 1
ATOM 3650 N N . SER B 1 128 ? 13.57 9.82 0.103 1 97.56 128 SER B N 1
ATOM 3651 C CA . SER B 1 128 ? 14.891 9.828 -0.533 1 97.56 128 SER B CA 1
ATOM 3652 C C . SER B 1 128 ? 14.766 9.898 -2.051 1 97.56 128 SER B C 1
ATOM 3654 O O . SER B 1 128 ? 15.508 10.641 -2.703 1 97.56 128 SER B O 1
ATOM 3656 N N . ALA B 1 129 ? 13.844 9.156 -2.582 1 96.38 129 ALA B N 1
ATOM 3657 C CA . ALA B 1 129 ? 13.633 9.164 -4.027 1 96.38 129 ALA B CA 1
ATOM 3658 C C . ALA B 1 129 ? 13.234 10.547 -4.52 1 96.38 129 ALA B C 1
ATOM 3660 O O . ALA B 1 129 ? 13.586 10.945 -5.637 1 96.38 129 ALA B O 1
ATOM 3661 N N . LEU B 1 130 ? 12.578 11.305 -3.707 1 97.38 130 LEU B N 1
ATOM 3662 C CA . LEU B 1 130 ? 12.102 12.633 -4.059 1 97.38 130 LEU B CA 1
ATOM 3663 C C . LEU B 1 130 ? 13.164 13.688 -3.775 1 97.38 130 LEU B C 1
ATOM 3665 O O . LEU B 1 130 ? 12.961 14.875 -4.043 1 97.38 130 LEU B O 1
ATOM 3669 N N . GLY B 1 131 ? 14.312 13.266 -3.205 1 97 131 GLY B N 1
ATOM 3670 C CA . GLY B 1 131 ? 15.398 14.18 -2.895 1 97 131 GLY B CA 1
ATOM 3671 C C . GLY B 1 131 ? 15.125 15.039 -1.676 1 97 131 GLY B C 1
ATOM 3672 O O . GLY B 1 131 ? 15.602 16.172 -1.585 1 97 131 GLY B O 1
ATOM 3673 N N . ILE B 1 132 ? 14.305 14.617 -0.782 1 98.5 132 ILE B N 1
ATOM 3674 C CA . ILE B 1 132 ? 14.008 15.344 0.45 1 98.5 132 ILE B CA 1
ATOM 3675 C C . ILE B 1 132 ? 14.836 14.766 1.598 1 98.5 132 ILE B C 1
ATOM 3677 O O . ILE B 1 132 ? 14.719 13.578 1.913 1 98.5 132 ILE B O 1
ATOM 3681 N N . PRO B 1 133 ? 15.664 15.555 2.252 1 98.56 133 PRO B N 1
ATOM 3682 C CA . PRO B 1 133 ? 16.469 15.047 3.359 1 98.56 133 PRO B CA 1
ATOM 3683 C C . PRO B 1 133 ? 15.625 14.445 4.48 1 98.56 133 PRO B C 1
ATOM 3685 O O . PRO B 1 133 ? 14.57 14.977 4.816 1 98.56 133 PRO B O 1
ATOM 3688 N N . ASN B 1 134 ? 16.047 13.305 4.973 1 98.06 134 ASN B N 1
ATOM 3689 C CA . ASN B 1 134 ? 15.391 12.633 6.094 1 98.06 134 ASN B CA 1
ATOM 3690 C C . ASN B 1 134 ? 16.406 11.938 6.996 1 98.06 134 ASN B C 1
ATOM 3692 O O . ASN B 1 134 ? 17.609 11.969 6.73 1 98.06 134 ASN B O 1
ATOM 3696 N N . THR B 1 135 ? 15.992 11.398 8.062 1 96.62 135 THR B N 1
ATOM 3697 C CA . THR B 1 135 ? 16.891 10.859 9.078 1 96.62 135 THR B CA 1
ATOM 3698 C C . THR B 1 135 ? 17.609 9.617 8.562 1 96.62 135 THR B C 1
ATOM 3700 O O . THR B 1 135 ? 17 8.742 7.953 1 96.62 135 THR B O 1
ATOM 3703 N N . PRO B 1 136 ? 18.922 9.547 8.812 1 96.81 136 PRO B N 1
ATOM 3704 C CA . PRO B 1 136 ? 19.609 8.305 8.469 1 96.81 136 PRO B CA 1
ATOM 3705 C C . PRO B 1 136 ? 19.016 7.078 9.156 1 96.81 136 PRO B C 1
ATOM 3707 O O . PRO B 1 136 ? 18.625 7.152 10.32 1 96.81 136 PRO B O 1
ATOM 3710 N N . TYR B 1 137 ? 18.984 5.984 8.383 1 97.88 137 TYR B N 1
ATOM 3711 C CA . TYR B 1 137 ? 18.328 4.816 8.969 1 97.88 137 TYR B CA 1
ATOM 3712 C C . TYR B 1 137 ? 18.875 3.527 8.359 1 97.88 137 TYR B C 1
ATOM 3714 O O . TYR B 1 137 ? 19.547 3.555 7.324 1 97.88 137 TYR B O 1
ATOM 3722 N N . ILE B 1 138 ? 18.656 2.436 9.062 1 97.31 138 ILE B N 1
ATOM 3723 C CA . ILE B 1 138 ? 18.797 1.106 8.477 1 97.31 138 ILE B CA 1
ATOM 3724 C C . ILE B 1 138 ? 17.453 0.365 8.547 1 97.31 138 ILE B C 1
ATOM 3726 O O . ILE B 1 138 ? 16.625 0.656 9.406 1 97.31 138 ILE B O 1
ATOM 3730 N N . PHE B 1 139 ? 17.312 -0.577 7.574 1 95.31 139 PHE B N 1
ATOM 3731 C CA . PHE B 1 139 ? 16.125 -1.392 7.375 1 95.31 139 PHE B CA 1
ATOM 3732 C C . PHE B 1 139 ? 16.375 -2.83 7.809 1 95.31 139 PHE B C 1
ATOM 3734 O O . PHE B 1 139 ? 17.375 -3.441 7.414 1 95.31 139 PHE B O 1
ATOM 3741 N N . LEU B 1 140 ? 15.492 -3.32 8.719 1 97.44 140 LEU B N 1
ATOM 3742 C CA . LEU B 1 140 ? 15.57 -4.707 9.164 1 97.44 140 LEU B CA 1
ATOM 3743 C C . LEU B 1 140 ? 14.289 -5.461 8.812 1 97.44 140 LEU B C 1
ATOM 3745 O O . LEU B 1 140 ? 13.195 -5.035 9.172 1 97.44 140 LEU B O 1
ATOM 3749 N N . ASN B 1 141 ? 14.461 -6.641 8.148 1 96.38 141 ASN B N 1
ATOM 3750 C CA . ASN B 1 141 ? 13.289 -7.375 7.695 1 96.38 141 ASN B CA 1
ATOM 3751 C C . ASN B 1 141 ? 13.078 -8.656 8.5 1 96.38 141 ASN B C 1
ATOM 3753 O O . ASN B 1 141 ? 12.164 -9.43 8.219 1 96.38 141 ASN B O 1
ATOM 3757 N N . GLN B 1 142 ? 13.945 -8.938 9.43 1 96.19 142 GLN B N 1
ATOM 3758 C CA . GLN B 1 142 ? 13.766 -10.07 10.328 1 96.19 142 GLN B CA 1
ATOM 3759 C C . GLN B 1 142 ? 14.617 -9.914 11.586 1 96.19 142 GLN B C 1
ATOM 3761 O O . GLN B 1 142 ? 15.625 -9.211 11.57 1 96.19 142 GLN B O 1
ATOM 3766 N N . PHE B 1 143 ? 14.141 -10.586 12.609 1 97.31 143 PHE B N 1
ATOM 3767 C CA . PHE B 1 143 ? 14.891 -10.602 13.859 1 97.31 143 PHE B CA 1
ATOM 3768 C C . PHE B 1 143 ? 15.867 -11.766 13.898 1 97.31 143 PHE B C 1
ATOM 3770 O O . PHE B 1 143 ? 15.461 -12.922 14.047 1 97.31 143 PHE B O 1
ATOM 3777 N N . ASP B 1 144 ? 17.094 -11.5 13.734 1 97.5 144 ASP B N 1
ATOM 3778 C CA . ASP B 1 144 ? 18.156 -12.5 13.812 1 97.5 144 ASP B CA 1
ATOM 3779 C C . ASP B 1 144 ? 19.469 -11.875 14.234 1 97.5 144 ASP B C 1
ATOM 3781 O O . ASP B 1 144 ? 19.531 -10.688 14.578 1 97.5 144 ASP B O 1
ATOM 3785 N N . ASP B 1 145 ? 20.516 -12.648 14.195 1 98.06 145 ASP B N 1
ATOM 3786 C CA . ASP B 1 145 ? 21.828 -12.18 14.656 1 98.06 145 ASP B CA 1
ATOM 3787 C C . ASP B 1 145 ? 22.359 -11.07 13.758 1 98.06 145 ASP B C 1
ATOM 3789 O O . ASP B 1 145 ? 23.031 -10.148 14.227 1 98.06 145 ASP B O 1
ATOM 3793 N N . ALA B 1 146 ? 22.094 -11.188 12.531 1 97.19 146 ALA B N 1
ATOM 3794 C CA . ALA B 1 146 ? 22.547 -10.164 11.602 1 97.19 146 ALA B CA 1
ATOM 3795 C C . ALA B 1 146 ? 21.906 -8.812 11.914 1 97.19 146 ALA B C 1
ATOM 3797 O O . ALA B 1 146 ? 22.562 -7.773 11.859 1 97.19 146 ALA B O 1
ATOM 3798 N N . ALA B 1 147 ? 20.641 -8.852 12.188 1 97.81 147 ALA B N 1
ATOM 3799 C CA . ALA B 1 147 ? 19.922 -7.633 12.547 1 97.81 147 ALA B CA 1
ATOM 3800 C C . ALA B 1 147 ? 20.5 -7.008 13.812 1 97.81 147 ALA B C 1
ATOM 3802 O O . ALA B 1 147 ? 20.656 -5.789 13.898 1 97.81 147 ALA B O 1
ATOM 3803 N N . ILE B 1 148 ? 20.75 -7.844 14.773 1 98.44 148 ILE B N 1
ATOM 3804 C CA . ILE B 1 148 ? 21.328 -7.379 16.031 1 98.44 148 ILE B CA 1
ATOM 3805 C C . ILE B 1 148 ? 22.688 -6.723 15.766 1 98.44 148 ILE B C 1
ATOM 3807 O O . ILE B 1 148 ? 22.953 -5.613 16.234 1 98.44 148 ILE B O 1
ATOM 3811 N N . GLU B 1 149 ? 23.5 -7.352 14.977 1 98.5 149 GLU B N 1
ATOM 3812 C CA . GLU B 1 149 ? 24.828 -6.832 14.664 1 98.5 149 GLU B CA 1
ATOM 3813 C C . GLU B 1 149 ? 24.734 -5.512 13.898 1 98.5 149 GLU B C 1
ATOM 3815 O O . GLU B 1 149 ? 25.469 -4.574 14.188 1 98.5 149 GLU B O 1
ATOM 3820 N N . GLN B 1 150 ? 23.906 -5.457 12.938 1 98.31 150 GLN B N 1
ATOM 3821 C CA . GLN B 1 150 ? 23.719 -4.23 12.164 1 98.31 150 GLN B CA 1
ATOM 3822 C C . GLN B 1 150 ? 23.281 -3.076 13.07 1 98.31 150 GLN B C 1
ATOM 3824 O O . GLN B 1 150 ? 23.766 -1.949 12.914 1 98.31 150 GLN B O 1
ATOM 3829 N N . THR B 1 151 ? 22.406 -3.387 13.93 1 98.69 151 THR B N 1
ATOM 3830 C CA . THR B 1 151 ? 21.875 -2.363 14.836 1 98.69 151 THR B CA 1
ATOM 3831 C C . THR B 1 151 ? 22.969 -1.891 15.797 1 98.69 151 THR B C 1
ATOM 3833 O O . THR B 1 151 ? 23.094 -0.691 16.062 1 98.69 151 THR B O 1
ATOM 3836 N N . GLN B 1 152 ? 23.656 -2.811 16.312 1 98.69 152 GLN B N 1
ATOM 3837 C CA . GLN B 1 152 ? 24.766 -2.457 17.203 1 98.69 152 GLN B CA 1
ATOM 3838 C C . GLN B 1 152 ? 25.797 -1.613 16.484 1 98.69 152 GLN B C 1
ATOM 3840 O O . GLN B 1 152 ? 26.359 -0.677 17.047 1 98.69 152 GLN B O 1
ATOM 3845 N N . THR B 1 153 ? 26.094 -1.958 15.258 1 98.5 153 THR B N 1
ATOM 3846 C CA . THR B 1 153 ? 27.016 -1.173 14.445 1 98.5 153 THR B CA 1
ATOM 3847 C C . THR B 1 153 ? 26.484 0.243 14.242 1 98.5 153 THR B C 1
ATOM 3849 O O . THR B 1 153 ? 27.234 1.216 14.367 1 98.5 153 THR B O 1
ATOM 3852 N N . ALA B 1 154 ? 25.219 0.323 13.922 1 98.38 154 ALA B N 1
ATOM 3853 C CA . ALA B 1 154 ? 24.594 1.63 13.75 1 98.38 154 ALA B CA 1
ATOM 3854 C C . ALA B 1 154 ? 24.672 2.445 15.039 1 98.38 154 ALA B C 1
ATOM 3856 O O . ALA B 1 154 ? 24.969 3.643 15.008 1 98.38 154 ALA B O 1
ATOM 3857 N N . LEU B 1 155 ? 24.359 1.799 16.156 1 98.5 155 LEU B N 1
ATOM 3858 C CA . LEU B 1 155 ? 24.438 2.463 17.453 1 98.5 155 LEU B CA 1
ATOM 3859 C C . LEU B 1 155 ? 25.844 2.982 17.719 1 98.5 155 LEU B C 1
ATOM 3861 O O . LEU B 1 155 ? 26.016 4.113 18.172 1 98.5 155 LEU B O 1
ATOM 3865 N N . ALA B 1 156 ? 26.797 2.178 17.438 1 98.31 156 ALA B N 1
ATOM 3866 C CA . ALA B 1 156 ? 28.188 2.582 17.641 1 98.31 156 ALA B CA 1
ATOM 3867 C C . ALA B 1 156 ? 28.531 3.779 16.75 1 98.31 156 ALA B C 1
ATOM 3869 O O . ALA B 1 156 ? 29.25 4.684 17.188 1 98.31 156 ALA B O 1
ATOM 3870 N N . GLN B 1 157 ? 28.078 3.77 15.594 1 98.12 157 GLN B N 1
ATOM 3871 C CA . GLN B 1 157 ? 28.391 4.82 14.633 1 98.12 157 GLN B CA 1
ATOM 3872 C C . GLN B 1 157 ? 27.656 6.117 14.977 1 98.12 157 GLN B C 1
ATOM 3874 O O . GLN B 1 157 ? 28.219 7.203 14.867 1 98.12 157 GLN B O 1
ATOM 3879 N N . TRP B 1 158 ? 26.391 6.008 15.406 1 97.5 158 TRP B N 1
ATOM 3880 C CA . TRP B 1 158 ? 25.531 7.184 15.539 1 97.5 158 TRP B CA 1
ATOM 3881 C C . TRP B 1 158 ? 25.453 7.641 17 1 97.5 158 TRP B C 1
ATOM 3883 O O . TRP B 1 158 ? 25.031 8.758 17.281 1 97.5 158 TRP B O 1
ATOM 3893 N N . GLY B 1 159 ? 25.859 6.801 17.969 1 96.94 159 GLY B N 1
ATOM 3894 C CA . GLY B 1 159 ? 25.875 7.137 19.375 1 96.94 159 GLY B CA 1
ATOM 3895 C C . GLY B 1 159 ? 24.547 6.875 20.062 1 96.94 159 GLY B C 1
ATOM 3896 O O . GLY B 1 159 ? 24.516 6.465 21.234 1 96.94 159 GLY B O 1
ATOM 3897 N N . SER B 1 160 ? 23.484 7.172 19.391 1 97.12 160 SER B N 1
ATOM 3898 C CA . SER B 1 160 ? 22.125 6.953 19.859 1 97.12 160 SER B CA 1
ATOM 3899 C C . SER B 1 160 ? 21.188 6.633 18.703 1 97.12 160 SER B C 1
ATOM 3901 O O . SER B 1 160 ? 21.328 7.18 17.609 1 97.12 160 SER B O 1
ATOM 3903 N N . ILE B 1 161 ? 20.234 5.676 19.016 1 97.75 161 ILE B N 1
ATOM 3904 C CA . ILE B 1 161 ? 19.359 5.277 17.922 1 97.75 161 ILE B CA 1
ATOM 3905 C C . ILE B 1 161 ? 17.922 5.164 18.422 1 97.75 161 ILE B C 1
ATOM 3907 O O . ILE B 1 161 ? 17.688 5.008 19.625 1 97.75 161 ILE B O 1
ATOM 3911 N N . PHE B 1 162 ? 17 5.324 17.516 1 96.19 162 PHE B N 1
ATOM 3912 C CA . PHE B 1 162 ? 15.617 4.934 17.719 1 96.19 162 PHE B CA 1
ATOM 3913 C C . PHE B 1 162 ? 15.297 3.658 16.953 1 96.19 162 PHE B C 1
ATOM 3915 O O . PHE B 1 162 ? 15.625 3.539 15.766 1 96.19 162 PHE B O 1
ATOM 3922 N N . VAL B 1 163 ? 14.727 2.746 17.641 1 97.31 163 VAL B N 1
ATOM 3923 C CA . VAL B 1 163 ? 14.195 1.533 17.031 1 97.31 163 VAL B CA 1
ATOM 3924 C C . VAL B 1 163 ? 12.672 1.627 16.938 1 97.31 163 VAL B C 1
ATOM 3926 O O . VAL B 1 163 ? 12 1.818 17.953 1 97.31 163 VAL B O 1
ATOM 3929 N N . LYS B 1 164 ? 12.172 1.523 15.734 1 95.88 164 LYS B N 1
ATOM 3930 C CA . LYS B 1 164 ? 10.742 1.735 15.523 1 95.88 164 LYS B CA 1
ATOM 3931 C C . LYS B 1 164 ? 10.125 0.588 14.727 1 95.88 164 LYS B C 1
ATOM 3933 O O . LYS B 1 164 ? 10.672 0.179 13.695 1 95.88 164 LYS B O 1
ATOM 3938 N N . ALA B 1 165 ? 8.969 0.073 15.25 1 94.81 165 ALA B N 1
ATOM 3939 C CA . ALA B 1 165 ? 8.148 -0.79 14.406 1 94.81 165 ALA B CA 1
ATOM 3940 C C . ALA B 1 165 ? 7.648 -0.038 13.172 1 94.81 165 ALA B C 1
ATOM 3942 O O . ALA B 1 165 ? 7.148 1.085 13.281 1 94.81 165 ALA B O 1
ATOM 3943 N N . ALA B 1 166 ? 7.73 -0.601 12 1 93.44 166 ALA B N 1
ATOM 3944 C CA . ALA B 1 166 ? 7.598 0.129 10.742 1 93.44 166 ALA B CA 1
ATOM 3945 C C . ALA B 1 166 ? 6.156 0.581 10.523 1 93.44 166 ALA B C 1
ATOM 3947 O O . ALA B 1 166 ? 5.914 1.613 9.891 1 93.44 166 ALA B O 1
ATOM 3948 N N . SER B 1 167 ? 5.184 -0.227 10.953 1 89.81 167 SER B N 1
ATOM 3949 C CA . SER B 1 167 ? 3.795 0.054 10.609 1 89.81 167 SER B CA 1
ATOM 3950 C C . SER B 1 167 ? 2.936 0.208 11.859 1 89.81 167 SER B C 1
ATOM 3952 O O . SER B 1 167 ? 1.898 -0.444 11.992 1 89.81 167 SER B O 1
ATOM 3954 N N . GLN B 1 168 ? 3.305 1.049 12.695 1 83.81 168 GLN B N 1
ATOM 3955 C CA . GLN B 1 168 ? 2.541 1.405 13.883 1 83.81 168 GLN B CA 1
ATOM 3956 C C . GLN B 1 168 ? 2.387 2.918 14.008 1 83.81 168 GLN B C 1
ATOM 3958 O O . GLN B 1 168 ? 3.178 3.676 13.438 1 83.81 168 GLN B O 1
ATOM 3963 N N . GLY B 1 169 ? 1.325 3.301 14.578 1 77.94 169 GLY B N 1
ATOM 3964 C CA . GLY B 1 169 ? 1.088 4.707 14.859 1 77.94 169 GLY B CA 1
ATOM 3965 C C . GLY B 1 169 ? 1.263 5.066 16.312 1 77.94 169 GLY B C 1
ATOM 3966 O O . GLY B 1 169 ? 1.497 4.191 17.156 1 77.94 169 GLY B O 1
ATOM 3967 N N . SER B 1 170 ? 1.407 6.305 16.547 1 72.25 170 SER B N 1
ATOM 3968 C CA . SER B 1 170 ? 1.361 6.887 17.891 1 72.25 170 SER B CA 1
ATOM 3969 C C . SER B 1 170 ? 2.512 6.379 18.75 1 72.25 170 SER B C 1
ATOM 3971 O O . SER B 1 170 ? 2.326 6.094 19.938 1 72.25 170 SER B O 1
ATOM 3973 N N . SER B 1 171 ? 3.578 6.195 18.219 1 75.12 171 SER B N 1
ATOM 3974 C CA . SER B 1 171 ? 4.824 5.863 18.906 1 75.12 171 SER B CA 1
ATOM 3975 C C . SER B 1 171 ? 4.746 4.492 19.562 1 75.12 171 SER B C 1
ATOM 3977 O O . SER B 1 171 ? 5.535 4.18 20.453 1 75.12 171 SER B O 1
ATOM 3979 N N . VAL B 1 172 ? 3.77 3.756 19.172 1 77.69 172 VAL B N 1
ATOM 3980 C CA . VAL B 1 172 ? 3.729 2.365 19.609 1 77.69 172 VAL B CA 1
ATOM 3981 C C . VAL B 1 172 ? 4.867 1.582 18.953 1 77.69 172 VAL B C 1
ATOM 3983 O O . VAL B 1 172 ? 5.117 1.717 17.766 1 77.69 172 VAL B O 1
ATOM 3986 N N . GLY B 1 173 ? 5.664 0.911 19.766 1 86 173 GLY B N 1
ATOM 3987 C CA . GLY B 1 173 ? 6.789 0.148 19.234 1 86 173 GLY B CA 1
ATOM 3988 C C . GLY B 1 173 ? 7.988 1.012 18.891 1 86 173 GLY B C 1
ATOM 3989 O O . GLY B 1 173 ? 8.695 0.746 17.922 1 86 173 GLY B O 1
ATOM 3990 N N . CYS B 1 174 ? 8.062 2.096 19.484 1 90.19 174 CYS B N 1
ATOM 3991 C CA . CYS B 1 174 ? 9.18 3.018 19.312 1 90.19 174 CYS B CA 1
ATOM 3992 C C . CYS B 1 174 ? 10.055 3.059 20.547 1 90.19 174 CYS B C 1
ATOM 3994 O O . CYS B 1 174 ? 9.555 3.289 21.656 1 90.19 174 CYS B O 1
ATOM 3996 N N . TYR B 1 175 ? 11.383 2.889 20.406 1 93.19 175 TYR B N 1
ATOM 3997 C CA . TYR B 1 175 ? 12.297 2.789 21.531 1 93.19 175 TYR B CA 1
ATOM 3998 C C . TYR B 1 175 ? 13.57 3.588 21.281 1 93.19 175 TYR B C 1
ATOM 4000 O O . TYR B 1 175 ? 14.203 3.441 20.234 1 93.19 175 TYR B O 1
ATOM 4008 N N . LYS B 1 176 ? 13.898 4.391 22.219 1 94 176 LYS B N 1
ATOM 4009 C CA . LYS B 1 176 ? 15.234 4.98 22.203 1 94 176 LYS B CA 1
ATOM 4010 C C . LYS B 1 176 ? 16.25 4.035 22.812 1 94 176 LYS B C 1
ATOM 4012 O O . LYS B 1 176 ? 15.992 3.418 23.859 1 94 176 LYS B O 1
ATOM 4017 N N . VAL B 1 177 ? 17.375 3.859 22.172 1 96.56 177 VAL B N 1
ATOM 4018 C CA . VAL B 1 177 ? 18.406 2.936 22.656 1 96.56 177 VAL B CA 1
ATOM 4019 C C . VAL B 1 177 ? 19.766 3.633 22.672 1 96.56 177 VAL B C 1
ATOM 4021 O O . VAL B 1 177 ? 20.219 4.141 21.641 1 96.56 177 VAL B O 1
ATOM 4024 N N . ASP B 1 178 ? 20.391 3.57 23.844 1 96.75 178 ASP B N 1
ATOM 4025 C CA . ASP B 1 178 ? 21.703 4.188 24.016 1 96.75 178 ASP B CA 1
ATOM 4026 C C . ASP B 1 178 ? 22.719 3.172 24.516 1 96.75 178 ASP B C 1
ATOM 4028 O O . ASP B 1 178 ? 23.891 3.512 24.734 1 96.75 178 ASP B O 1
ATOM 4032 N N . ASP B 1 179 ? 22.266 1.981 24.719 1 96.94 179 ASP B N 1
ATOM 4033 C CA . ASP B 1 179 ? 23.078 0.91 25.266 1 96.94 179 ASP B CA 1
ATOM 4034 C C . ASP B 1 179 ? 23.031 -0.332 24.391 1 96.94 179 ASP B C 1
ATOM 4036 O O . ASP B 1 179 ? 21.969 -0.94 24.219 1 96.94 179 ASP B O 1
ATOM 4040 N N . SER B 1 180 ? 24.172 -0.75 24.016 1 97.38 180 SER B N 1
ATOM 4041 C CA . SER B 1 180 ? 24.281 -1.873 23.094 1 97.38 180 SER B CA 1
ATOM 4042 C C . SER B 1 180 ? 23.703 -3.146 23.703 1 97.38 180 SER B C 1
ATOM 4044 O O . SER B 1 180 ? 23.172 -3.992 22.984 1 97.38 180 SER B O 1
ATOM 4046 N N . ALA B 1 181 ? 23.719 -3.285 24.922 1 97.56 181 ALA B N 1
ATOM 4047 C CA . ALA B 1 181 ? 23.219 -4.477 25.609 1 97.56 181 ALA B CA 1
ATOM 4048 C C . ALA B 1 181 ? 21.703 -4.594 25.484 1 97.56 181 ALA B C 1
ATOM 4050 O O . ALA B 1 181 ? 21.141 -5.68 25.656 1 97.56 181 ALA B O 1
ATOM 4051 N N . LYS B 1 182 ? 21.078 -3.514 25.188 1 97.88 182 LYS B N 1
ATOM 4052 C CA . LYS B 1 182 ? 19.609 -3.492 25.125 1 97.88 182 LYS B CA 1
ATOM 4053 C C . LYS B 1 182 ? 19.125 -3.783 23.719 1 97.88 182 LYS B C 1
ATOM 4055 O O . LYS B 1 182 ? 17.922 -4.016 23.5 1 97.88 182 LYS B O 1
ATOM 4060 N N . VAL B 1 183 ? 20 -3.834 22.797 1 98.31 183 VAL B N 1
ATOM 4061 C CA . VAL B 1 183 ? 19.641 -3.881 21.375 1 98.31 183 VAL B CA 1
ATOM 4062 C C . VAL B 1 183 ? 18.812 -5.137 21.094 1 98.31 183 VAL B C 1
ATOM 4064 O O . VAL B 1 183 ? 17.734 -5.055 20.516 1 98.31 183 VAL B O 1
ATOM 4067 N N . ALA B 1 184 ? 19.266 -6.242 21.484 1 98.31 184 ALA B N 1
ATOM 4068 C CA . ALA B 1 184 ? 18.594 -7.496 21.188 1 98.31 184 ALA B CA 1
ATOM 4069 C C . ALA B 1 184 ? 17.172 -7.5 21.75 1 98.31 184 ALA B C 1
ATOM 4071 O O . ALA B 1 184 ? 16.219 -7.875 21.047 1 98.31 184 ALA B O 1
ATOM 4072 N N . GLY B 1 185 ? 17.062 -7.117 22.984 1 98.12 185 GLY B N 1
ATOM 4073 C CA . GLY B 1 185 ? 15.75 -7.086 23.609 1 98.12 185 GLY B CA 1
ATOM 4074 C C . GLY B 1 185 ? 14.789 -6.125 22.938 1 98.12 185 GLY B C 1
ATOM 4075 O O . GLY B 1 185 ? 13.617 -6.457 22.734 1 98.12 185 GLY B O 1
ATOM 4076 N N . VAL B 1 186 ? 15.258 -4.98 22.594 1 97.62 186 VAL B N 1
ATOM 4077 C CA . VAL B 1 186 ? 14.438 -3.941 21.984 1 97.62 186 VAL B CA 1
ATOM 4078 C C . VAL B 1 186 ? 14 -4.387 20.578 1 97.62 186 VAL B C 1
ATOM 4080 O O . VAL B 1 186 ? 12.859 -4.164 20.188 1 97.62 186 VAL B O 1
ATOM 4083 N N . LEU B 1 187 ? 14.938 -4.98 19.859 1 98.19 187 LEU B N 1
ATOM 4084 C CA . LEU B 1 187 ? 14.586 -5.492 18.547 1 98.19 187 LEU B CA 1
ATOM 4085 C C . LEU B 1 187 ? 13.5 -6.559 18.641 1 98.19 187 LEU B C 1
ATOM 4087 O O . LEU B 1 187 ? 12.57 -6.574 17.828 1 98.19 187 LEU B O 1
ATOM 4091 N N . LYS B 1 188 ? 13.672 -7.391 19.594 1 97.94 188 LYS B N 1
ATOM 4092 C CA . LYS B 1 188 ? 12.664 -8.422 19.812 1 97.94 188 LYS B CA 1
ATOM 4093 C C . LYS B 1 188 ? 11.289 -7.801 20.047 1 97.94 188 LYS B C 1
ATOM 4095 O O . LYS B 1 188 ? 10.297 -8.227 19.453 1 97.94 188 LYS B O 1
ATOM 4100 N N . ASP B 1 189 ? 11.258 -6.789 20.875 1 96.56 189 ASP B N 1
ATOM 4101 C CA . ASP B 1 189 ? 10.008 -6.098 21.172 1 96.56 189 ASP B CA 1
ATOM 4102 C C . ASP B 1 189 ? 9.438 -5.43 19.922 1 96.56 189 ASP B C 1
ATOM 4104 O O . ASP B 1 189 ? 8.25 -5.566 19.625 1 96.56 189 ASP B O 1
ATOM 4108 N N . ALA B 1 190 ? 10.266 -4.727 19.203 1 95.94 190 ALA B N 1
ATOM 4109 C CA . ALA B 1 190 ? 9.82 -3.996 18.016 1 95.94 190 ALA B CA 1
ATOM 4110 C C . ALA B 1 190 ? 9.25 -4.949 16.969 1 95.94 190 ALA B C 1
ATOM 4112 O O . ALA B 1 190 ? 8.203 -4.684 16.375 1 95.94 190 ALA B O 1
ATOM 4113 N N . PHE B 1 191 ? 9.922 -6.074 16.781 1 96.5 191 PHE B N 1
ATOM 4114 C CA . PHE B 1 191 ? 9.469 -7.055 15.797 1 96.5 191 PHE B CA 1
ATOM 4115 C C . PHE B 1 191 ? 8.18 -7.727 16.266 1 96.5 191 PHE B C 1
ATOM 4117 O O . PHE B 1 191 ? 7.469 -8.336 15.453 1 96.5 191 PHE B O 1
ATOM 4124 N N . GLY B 1 192 ? 7.887 -7.637 17.531 1 94.75 192 GLY B N 1
ATOM 4125 C CA . GLY B 1 192 ? 6.609 -8.109 18.047 1 94.75 192 GLY B CA 1
ATOM 4126 C C . GLY B 1 192 ? 5.434 -7.273 17.578 1 94.75 192 GLY B C 1
ATOM 4127 O O . GLY B 1 192 ? 4.293 -7.746 17.578 1 94.75 192 GLY B O 1
ATOM 4128 N N . TYR B 1 193 ? 5.734 -6.055 17.109 1 91.56 193 TYR B N 1
ATOM 4129 C CA . TYR B 1 193 ? 4.672 -5.125 16.75 1 91.56 193 TYR B CA 1
ATOM 4130 C C . TYR B 1 193 ? 4.516 -5.043 15.234 1 91.56 193 TYR B C 1
ATOM 4132 O O . TYR B 1 193 ? 3.471 -4.625 14.734 1 91.56 193 TYR B O 1
ATOM 4140 N N . ALA B 1 194 ? 5.535 -5.391 14.508 1 92.69 194 ALA B N 1
ATOM 4141 C CA . ALA B 1 194 ? 5.508 -5.262 13.055 1 92.69 194 ALA B CA 1
ATOM 4142 C C . ALA B 1 194 ? 6.504 -6.219 12.406 1 92.69 194 ALA B C 1
ATOM 4144 O O . ALA B 1 194 ? 7.512 -6.586 13.008 1 92.69 194 ALA B O 1
ATOM 4145 N N . PRO B 1 195 ? 6.211 -6.516 11.172 1 93.88 195 PRO B N 1
ATOM 4146 C CA . PRO B 1 195 ? 7.117 -7.449 10.492 1 93.88 195 PRO B CA 1
ATOM 4147 C C . PRO B 1 195 ? 8.422 -6.789 10.047 1 93.88 195 PRO B C 1
ATOM 4149 O O . PRO B 1 195 ? 9.367 -7.48 9.672 1 93.88 195 PRO B O 1
ATOM 4152 N N . TYR B 1 196 ? 8.469 -5.461 10.008 1 95.88 196 TYR B N 1
ATOM 4153 C CA . TYR B 1 196 ? 9.664 -4.688 9.688 1 95.88 196 TYR B CA 1
ATOM 4154 C C . TYR B 1 196 ? 10.016 -3.727 10.82 1 95.88 196 TYR B C 1
ATOM 4156 O O . TYR B 1 196 ? 9.125 -3.244 11.523 1 95.88 196 TYR B O 1
ATOM 4164 N N . VAL B 1 197 ? 11.305 -3.557 10.93 1 97.56 197 VAL B N 1
ATOM 4165 C CA . VAL B 1 197 ? 11.789 -2.602 11.922 1 97.56 197 VAL B CA 1
ATOM 4166 C C . VAL B 1 197 ? 12.758 -1.618 11.266 1 97.56 197 VAL B C 1
ATOM 4168 O O . VAL B 1 197 ? 13.555 -2.004 10.414 1 97.56 197 VAL B O 1
ATOM 4171 N N . ILE B 1 198 ? 12.609 -0.379 11.625 1 97.62 198 ILE B N 1
ATOM 4172 C CA . ILE B 1 198 ? 13.539 0.655 11.172 1 97.62 198 ILE B CA 1
ATOM 4173 C C . ILE B 1 198 ? 14.367 1.155 12.352 1 97.62 198 ILE B C 1
ATOM 4175 O O . ILE B 1 198 ? 13.852 1.318 13.461 1 97.62 198 ILE B O 1
ATOM 4179 N N . VAL B 1 199 ? 15.648 1.274 12.141 1 98.19 199 VAL B N 1
ATOM 4180 C CA . VAL B 1 199 ? 16.578 1.852 13.109 1 98.19 199 VAL B CA 1
ATOM 4181 C C . VAL B 1 199 ? 17.094 3.195 12.602 1 98.19 199 VAL B C 1
ATOM 4183 O O . VAL B 1 199 ? 17.688 3.27 11.523 1 98.19 199 VAL B O 1
ATOM 4186 N N . GLU B 1 200 ? 16.828 4.242 13.391 1 97.5 200 GLU B N 1
ATOM 4187 C CA . GLU B 1 200 ? 17.172 5.586 12.945 1 97.5 200 GLU B CA 1
ATOM 4188 C C . GLU B 1 200 ? 18.172 6.246 13.906 1 97.5 200 GLU B C 1
ATOM 4190 O O . GLU B 1 200 ? 18.125 6.004 15.117 1 97.5 200 GLU B O 1
ATOM 4195 N N . LYS B 1 201 ? 18.984 7.086 13.297 1 97.12 201 LYS B N 1
ATOM 4196 C CA . LYS B 1 201 ? 19.812 7.949 14.125 1 97.12 201 LYS B CA 1
ATOM 4197 C C . LYS B 1 201 ? 18.969 8.891 14.977 1 97.12 201 LYS B C 1
ATOM 4199 O O . LYS B 1 201 ? 18 9.477 14.484 1 97.12 201 LYS B O 1
ATOM 4204 N N . THR B 1 202 ? 19.312 8.945 16.25 1 94.94 202 THR B N 1
ATOM 4205 C CA . THR B 1 202 ? 18.656 9.945 17.094 1 94.94 202 THR B CA 1
ATOM 4206 C C . THR B 1 202 ? 19.078 11.352 16.688 1 94.94 202 THR B C 1
ATOM 4208 O O . THR B 1 202 ? 20.281 11.648 16.609 1 94.94 202 THR B O 1
ATOM 4211 N N . ILE B 1 203 ? 18.094 12.148 16.484 1 92.56 203 ILE B N 1
ATOM 4212 C CA . ILE B 1 203 ? 18.375 13.523 16.094 1 92.56 203 ILE B CA 1
ATOM 4213 C C . ILE B 1 203 ? 17.953 14.477 17.203 1 92.56 203 ILE B C 1
ATOM 4215 O O . ILE B 1 203 ? 16.812 14.43 17.672 1 92.56 203 ILE B O 1
ATOM 4219 N N . LYS B 1 204 ? 18.859 15.227 17.688 1 91.5 204 LYS B N 1
ATOM 4220 C CA . LYS B 1 204 ? 18.484 16.344 18.562 1 91.5 204 LYS B CA 1
ATOM 4221 C C . LYS B 1 204 ? 18.016 17.531 17.734 1 91.5 204 LYS B C 1
ATOM 4223 O O . LYS B 1 204 ? 18.812 18.203 17.062 1 91.5 204 LYS B O 1
ATOM 4228 N N . ALA B 1 205 ? 16.703 17.734 17.828 1 93.69 205 ALA B N 1
ATOM 4229 C CA . ALA B 1 205 ? 16.156 18.75 16.922 1 93.69 205 ALA B CA 1
ATOM 4230 C C . ALA B 1 205 ? 14.812 19.25 17.422 1 93.69 205 ALA B C 1
ATOM 4232 O O . ALA B 1 205 ? 14.203 18.641 18.312 1 93.69 205 ALA B O 1
ATOM 4233 N N . ARG B 1 206 ? 14.43 20.391 16.922 1 94.12 206 ARG B N 1
ATOM 4234 C CA . ARG B 1 206 ? 13.055 20.859 17.062 1 94.12 206 ARG B CA 1
ATOM 4235 C C . ARG B 1 206 ? 12.102 20.047 16.203 1 94.12 206 ARG B C 1
ATOM 4237 O O . ARG B 1 206 ? 12.445 19.656 15.078 1 94.12 206 ARG B O 1
ATOM 4244 N N . GLU B 1 207 ? 10.969 19.812 16.703 1 94.31 207 GLU B N 1
ATOM 4245 C CA . GLU B 1 207 ? 9.922 19.141 15.93 1 94.31 207 GLU B CA 1
ATOM 4246 C C . GLU B 1 207 ? 8.938 20.156 15.359 1 94.31 207 GLU B C 1
ATOM 4248 O O . GLU B 1 207 ? 8.211 20.812 16.109 1 94.31 207 GLU B O 1
ATOM 4253 N N . LEU B 1 208 ? 8.953 20.234 14.07 1 97.19 208 LEU B N 1
ATOM 4254 C CA . LEU B 1 208 ? 8.102 21.188 13.375 1 97.19 208 LEU B CA 1
ATOM 4255 C C . LEU B 1 208 ? 7.035 20.484 12.547 1 97.19 208 LEU B C 1
ATOM 4257 O O . LEU B 1 208 ? 7.297 19.406 11.977 1 97.19 208 LEU B O 1
ATOM 4261 N N . GLU B 1 209 ? 5.883 21.062 12.469 1 97.38 209 GLU B N 1
ATOM 4262 C CA . GLU B 1 209 ? 4.758 20.5 11.734 1 97.38 209 GLU B CA 1
ATOM 4263 C C . GLU B 1 209 ? 4.238 21.469 10.68 1 97.38 209 GLU B C 1
ATOM 4265 O O . GLU B 1 209 ? 4.199 22.672 10.906 1 97.38 209 GLU B O 1
ATOM 4270 N N . VAL B 1 210 ? 3.9 20.984 9.555 1 98.62 210 VAL B N 1
ATOM 4271 C CA . VAL B 1 210 ? 3.316 21.781 8.477 1 98.62 210 VAL B CA 1
ATOM 4272 C C . VA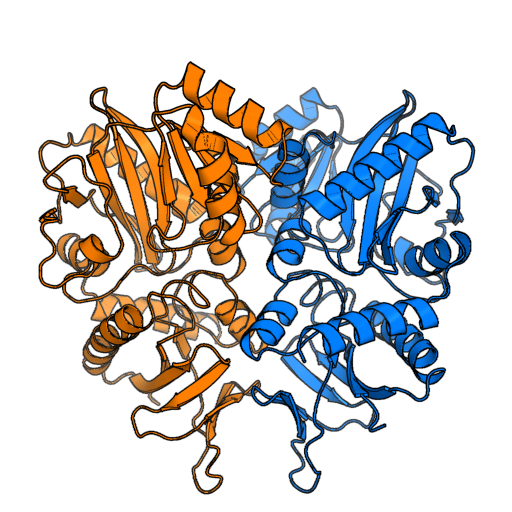L B 1 210 ? 1.999 21.141 8.031 1 98.62 210 VAL B C 1
ATOM 4274 O O . VAL B 1 210 ? 1.947 19.953 7.727 1 98.62 210 VAL B O 1
ATOM 4277 N N . ALA B 1 211 ? 0.914 21.906 8.062 1 98.38 211 ALA B N 1
ATOM 4278 C CA . ALA B 1 211 ? -0.321 21.484 7.41 1 98.38 211 ALA B CA 1
ATOM 4279 C C . ALA B 1 211 ? -0.26 21.719 5.902 1 98.38 211 ALA B C 1
ATOM 4281 O O . ALA B 1 211 ? 0.047 22.812 5.453 1 98.38 211 ALA B O 1
ATOM 4282 N N . VAL B 1 212 ? -0.447 20.734 5.18 1 98.81 212 VAL B N 1
ATOM 4283 C CA . VAL B 1 212 ? -0.522 20.844 3.727 1 98.81 212 VAL B CA 1
ATOM 4284 C C . VAL B 1 212 ? -1.887 20.359 3.242 1 98.81 212 VAL B C 1
ATOM 4286 O O . VAL B 1 212 ? -2.338 19.281 3.621 1 98.81 212 VAL B O 1
ATOM 4289 N N . TYR B 1 213 ? -2.574 21.109 2.414 1 98.56 213 TYR B N 1
ATOM 4290 C CA . TYR B 1 213 ? -3.924 20.766 1.977 1 98.56 213 TYR B CA 1
ATOM 4291 C C . TYR B 1 213 ? -4.246 21.422 0.639 1 98.56 213 TYR B C 1
ATOM 4293 O O . TYR B 1 213 ? -3.514 22.312 0.183 1 98.56 213 TYR B O 1
ATOM 4301 N N . GLU B 1 214 ? -5.211 20.859 -0.009 1 97.62 214 GLU B N 1
ATOM 4302 C CA . GLU B 1 214 ? -5.688 21.422 -1.267 1 97.62 214 GLU B CA 1
ATOM 4303 C C . GLU B 1 214 ? -6.805 22.438 -1.027 1 97.62 214 GLU B C 1
ATOM 4305 O O . GLU B 1 214 ? -7.758 22.156 -0.292 1 97.62 214 GLU B O 1
ATOM 4310 N N . TYR B 1 215 ? -6.664 23.594 -1.592 1 96.25 215 TYR B N 1
ATOM 4311 C CA . TYR B 1 215 ? -7.633 24.672 -1.451 1 96.25 215 TYR B CA 1
ATOM 4312 C C . TYR B 1 215 ? -7.816 25.406 -2.77 1 96.25 215 TYR B C 1
ATOM 4314 O O . TYR B 1 215 ? -6.875 26.031 -3.273 1 96.25 215 TYR B O 1
ATOM 4322 N N . ASN B 1 216 ? -9.023 25.328 -3.354 1 91.62 216 ASN B N 1
ATOM 4323 C CA . ASN B 1 216 ? -9.367 25.984 -4.605 1 91.62 216 ASN B CA 1
ATOM 4324 C C . ASN B 1 216 ? -8.398 25.609 -5.723 1 91.62 216 ASN B C 1
ATOM 4326 O O . ASN B 1 216 ? -7.855 26.484 -6.402 1 91.62 216 ASN B O 1
ATOM 4330 N N . GLY B 1 217 ? -8.039 24.391 -5.758 1 88.94 217 GLY B N 1
ATOM 4331 C CA . GLY B 1 217 ? -7.25 23.844 -6.848 1 88.94 217 GLY B CA 1
ATOM 4332 C C . GLY B 1 217 ? -5.754 24 -6.641 1 88.94 217 GLY B C 1
ATOM 4333 O O . GLY B 1 217 ? -4.957 23.594 -7.488 1 88.94 217 GLY B O 1
ATOM 4334 N N . GLU B 1 218 ? -5.387 24.531 -5.5 1 95.38 218 GLU B N 1
ATOM 4335 C CA . GLU B 1 218 ? -3.971 24.719 -5.203 1 95.38 218 GLU B CA 1
ATOM 4336 C C . GLU B 1 218 ? -3.551 23.922 -3.971 1 95.38 218 GLU B C 1
ATOM 4338 O O . GLU B 1 218 ? -4.371 23.656 -3.088 1 95.38 218 GLU B O 1
ATOM 4343 N N . VAL B 1 219 ? -2.264 23.594 -3.959 1 98.12 219 VAL B N 1
ATOM 4344 C CA . VAL B 1 219 ? -1.696 22.984 -2.768 1 98.12 219 VAL B CA 1
ATOM 4345 C C . VAL B 1 219 ? -1.122 24.047 -1.848 1 98.12 219 VAL B C 1
ATOM 4347 O O . VAL B 1 219 ? -0.249 24.828 -2.254 1 98.12 219 VAL B O 1
ATOM 4350 N N . VAL B 1 220 ? -1.618 24.109 -0.649 1 98.44 220 VAL B N 1
ATOM 4351 C CA . VAL B 1 220 ? -1.215 25.094 0.343 1 98.44 220 VAL B CA 1
ATOM 4352 C C . VAL B 1 220 ? -0.361 24.422 1.42 1 98.44 220 VAL B C 1
ATOM 4354 O O . VAL B 1 220 ? -0.669 23.328 1.87 1 98.44 220 VAL B O 1
ATOM 4357 N N . ALA B 1 221 ? 0.722 25.047 1.795 1 98.75 221 ALA B N 1
ATOM 4358 C CA . ALA B 1 221 ? 1.514 24.672 2.965 1 98.75 221 ALA B CA 1
ATOM 4359 C C . ALA B 1 221 ? 1.557 25.828 3.979 1 98.75 221 ALA B C 1
ATOM 4361 O O . ALA B 1 221 ? 1.97 26.938 3.648 1 98.75 221 ALA B O 1
ATOM 4362 N N . THR B 1 222 ? 1.148 25.562 5.156 1 98.62 222 THR B N 1
ATOM 4363 C CA . THR B 1 222 ? 1.193 26.594 6.199 1 98.62 222 THR B CA 1
ATOM 4364 C C . THR B 1 222 ? 2.629 26.828 6.66 1 98.62 222 THR B C 1
ATOM 4366 O O . THR B 1 222 ? 3.52 26.031 6.371 1 98.62 222 THR B O 1
ATOM 4369 N N . VAL B 1 223 ? 2.814 27.953 7.395 1 98.19 223 VAL B N 1
ATOM 4370 C CA . VAL B 1 223 ? 4.086 28.109 8.094 1 98.19 223 VAL B CA 1
ATOM 4371 C C . VAL B 1 223 ? 4.227 27.016 9.156 1 98.19 223 VAL B C 1
ATOM 4373 O O . VAL B 1 223 ? 3.229 26.5 9.664 1 98.19 223 VAL B O 1
ATOM 4376 N N . PRO B 1 224 ? 5.484 26.641 9.414 1 98.5 224 PRO B N 1
ATOM 4377 C CA . PRO B 1 224 ? 5.676 25.547 10.375 1 98.5 224 PRO B CA 1
ATOM 4378 C C . PRO B 1 224 ? 5.18 25.891 11.773 1 98.5 224 PRO B C 1
ATOM 4380 O O . PRO B 1 224 ? 5.379 27.016 12.242 1 98.5 224 PRO B O 1
ATOM 4383 N N . GLY B 1 225 ? 4.387 24.969 12.336 1 97.56 225 GLY B N 1
ATOM 4384 C CA . GLY B 1 225 ? 4.16 24.953 13.773 1 97.56 225 GLY B CA 1
ATOM 4385 C C . GLY B 1 225 ? 5.168 24.109 14.531 1 97.56 225 GLY B C 1
ATOM 4386 O O . GLY B 1 225 ? 6.031 23.469 13.922 1 97.56 225 GLY B O 1
ATOM 4387 N N . GLU B 1 226 ? 5.07 24.172 15.875 1 95.5 226 GLU B N 1
ATOM 4388 C CA . GLU B 1 226 ? 6.078 23.453 16.641 1 95.5 226 GLU B CA 1
ATOM 4389 C C . GLU B 1 226 ? 5.449 22.734 17.828 1 95.5 226 GLU B C 1
ATOM 4391 O O . GLU B 1 226 ? 4.582 23.281 18.516 1 95.5 226 GLU B O 1
ATOM 4396 N N . ILE B 1 227 ? 5.855 21.5 17.984 1 87 227 ILE B N 1
ATOM 4397 C CA . ILE B 1 227 ? 5.562 20.734 19.203 1 87 227 ILE B CA 1
ATOM 4398 C C . ILE B 1 227 ? 6.734 20.859 20.188 1 87 227 ILE B C 1
ATOM 4400 O O . ILE B 1 227 ? 7.863 20.5 19.859 1 87 227 ILE B O 1
ATOM 4404 N N . ILE B 1 228 ? 6.484 21.422 21.297 1 85.19 228 ILE B N 1
ATOM 4405 C CA . ILE B 1 228 ? 7.523 21.641 22.297 1 85.19 228 ILE B CA 1
ATOM 4406 C C . ILE B 1 228 ? 7.297 20.688 23.484 1 85.19 228 ILE B C 1
ATOM 4408 O O . ILE B 1 228 ? 6.273 20.766 24.172 1 85.19 228 ILE B O 1
ATOM 4412 N N . CYS B 1 229 ? 8.102 19.766 23.5 1 73.75 229 CYS B N 1
ATOM 4413 C CA . CYS B 1 229 ? 7.996 18.812 24.594 1 73.75 229 CYS B CA 1
ATOM 4414 C C . CYS B 1 229 ? 8.906 19.219 25.75 1 73.75 229 CYS B C 1
ATOM 4416 O O . CYS B 1 229 ? 9.961 19.828 25.531 1 73.75 229 CYS B O 1
ATOM 4418 N N . ASP B 1 230 ? 8.281 19.484 26.938 1 65.88 230 ASP B N 1
ATOM 4419 C CA . ASP B 1 230 ? 9.125 19.875 28.078 1 65.88 230 ASP B CA 1
ATOM 4420 C C . ASP B 1 230 ? 10.445 19.109 28.062 1 65.88 230 ASP B C 1
ATOM 4422 O O . ASP B 1 230 ? 11.305 19.359 27.219 1 65.88 230 ASP B O 1
ATOM 4426 N N . THR B 1 231 ? 10.547 18.125 29 1 57.34 231 THR B N 1
ATOM 4427 C CA . THR B 1 231 ? 11.812 17.438 29.188 1 57.34 231 THR B CA 1
ATOM 4428 C C . THR B 1 231 ? 12.109 16.516 28 1 57.34 231 THR B C 1
ATOM 4430 O O . THR B 1 231 ? 11.203 16.141 27.25 1 57.34 231 THR B O 1
ATOM 4433 N N . ASN B 1 232 ? 13.414 16.344 27.609 1 55.16 232 ASN B N 1
ATOM 4434 C CA . ASN B 1 232 ? 14.039 15.477 26.594 1 55.16 232 ASN B CA 1
ATOM 4435 C C . ASN B 1 232 ? 13.227 14.211 26.375 1 55.16 232 ASN B C 1
ATOM 4437 O O . ASN B 1 232 ? 13.789 13.125 26.203 1 55.16 232 ASN B O 1
ATOM 4441 N N . THR B 1 233 ? 11.852 14.523 26.547 1 56.28 233 THR B N 1
ATOM 4442 C CA . THR B 1 233 ? 11.117 13.266 26.516 1 56.28 233 THR B CA 1
ATOM 4443 C C . THR B 1 233 ? 10.469 13.062 25.141 1 56.28 233 THR B C 1
ATOM 4445 O O . THR B 1 233 ? 10.195 14.023 24.422 1 56.28 233 THR B O 1
ATOM 4448 N N . PHE B 1 234 ? 10.477 11.891 24.719 1 62.69 234 PHE B N 1
ATOM 4449 C CA . PHE B 1 234 ? 9.805 11.359 23.531 1 62.69 234 PHE B CA 1
ATOM 4450 C C . PHE B 1 234 ? 8.312 11.664 23.578 1 62.69 234 PHE B C 1
ATOM 4452 O O . PHE B 1 234 ? 7.699 11.656 24.641 1 62.69 234 PHE B O 1
ATOM 4459 N N . TYR B 1 235 ? 7.793 12.328 22.484 1 67.06 235 TYR B N 1
ATOM 4460 C CA . TYR B 1 235 ? 6.383 12.648 22.297 1 67.06 235 TYR B CA 1
ATOM 4461 C C . TYR B 1 235 ? 5.535 11.391 22.234 1 67.06 235 TYR B C 1
ATOM 4463 O O . TYR B 1 235 ? 5.188 10.93 21.141 1 67.06 235 TYR B O 1
ATOM 4471 N N . THR B 1 236 ? 5.152 10.781 23.344 1 69.81 236 THR B N 1
ATOM 4472 C CA . THR B 1 236 ? 4.434 9.516 23.453 1 69.81 236 THR B CA 1
ATOM 4473 C C . THR B 1 236 ? 2.943 9.719 23.188 1 69.81 236 THR B C 1
ATOM 4475 O O . THR B 1 236 ? 2.473 10.852 23.094 1 69.81 236 THR B O 1
ATOM 4478 N N . PHE B 1 237 ? 2.283 8.672 23.062 1 73 237 PHE B N 1
ATOM 4479 C CA . PHE B 1 237 ? 0.838 8.688 22.875 1 73 237 PHE B CA 1
ATOM 4480 C C . PHE B 1 237 ? 0.149 9.445 24 1 73 237 PHE B C 1
ATOM 4482 O O . PHE B 1 237 ? -0.73 10.273 23.75 1 73 237 PHE B O 1
ATOM 4489 N N . ASP B 1 238 ? 0.583 9.156 25.094 1 69.19 238 ASP B N 1
ATOM 4490 C CA . ASP B 1 238 ? -0.01 9.812 26.266 1 69.19 238 ASP B CA 1
ATOM 4491 C C . ASP B 1 238 ? 0.251 11.312 26.234 1 69.19 238 ASP B C 1
ATOM 4493 O O . ASP B 1 238 ? -0.643 12.109 26.531 1 69.19 238 ASP B O 1
ATOM 4497 N N . GLU B 1 239 ? 1.403 11.727 25.797 1 70.81 239 GLU B N 1
ATOM 4498 C CA . GLU B 1 239 ? 1.737 13.148 25.719 1 70.81 239 GLU B CA 1
ATOM 4499 C C . GLU B 1 239 ? 0.939 13.836 24.609 1 70.81 239 GLU B C 1
ATOM 4501 O O . GLU B 1 239 ? 0.575 15.008 24.75 1 70.81 239 GLU B O 1
ATOM 4506 N N . LYS B 1 240 ? 0.656 13.109 23.625 1 67.69 240 LYS B N 1
ATOM 4507 C CA . LYS B 1 240 ? -0.049 13.656 22.469 1 67.69 240 LYS B CA 1
ATOM 4508 C C . LYS B 1 240 ? -1.514 13.938 22.812 1 67.69 240 LYS B C 1
ATOM 4510 O O . LYS B 1 240 ? -2.074 14.945 22.375 1 67.69 240 LYS B O 1
ATOM 4515 N N . TYR B 1 241 ? -2.084 13.117 23.688 1 68.44 241 TYR B N 1
ATOM 4516 C CA . TYR B 1 241 ? -3.543 13.156 23.703 1 68.44 241 TYR B CA 1
ATOM 4517 C C . TYR B 1 241 ? -4.062 13.203 25.141 1 68.44 241 TYR B C 1
ATOM 4519 O O . TYR B 1 241 ? -5.266 13.352 25.359 1 68.44 241 TYR B O 1
ATOM 4527 N N . ALA B 1 242 ? -3.135 13.156 26.062 1 66.06 242 ALA B N 1
ATOM 4528 C CA . ALA B 1 242 ? -3.586 13.211 27.438 1 66.06 242 ALA B CA 1
ATOM 4529 C C . ALA B 1 242 ? -4.023 14.617 27.828 1 66.06 242 ALA B C 1
ATOM 4531 O O . ALA B 1 242 ? -3.428 15.602 27.375 1 66.06 242 ALA B O 1
ATOM 4532 N N . LYS B 1 243 ? -5.113 14.828 28.531 1 63.88 243 LYS B N 1
ATOM 4533 C CA . LYS B 1 243 ? -5.641 16.109 29.016 1 63.88 243 LYS B CA 1
ATOM 4534 C C . LYS B 1 243 ? -4.582 16.875 29.797 1 63.88 243 LYS B C 1
ATOM 4536 O O . LYS B 1 243 ? -4.559 18.109 29.766 1 63.88 243 LYS B O 1
ATOM 4541 N N . ASN B 1 244 ? -3.666 16.078 30.344 1 64.06 244 ASN B N 1
ATOM 4542 C CA . ASN B 1 244 ? -2.631 16.688 31.172 1 64.06 244 ASN B CA 1
ATOM 4543 C C . ASN B 1 244 ? -1.286 16.719 30.453 1 64.06 244 ASN B C 1
ATOM 4545 O O . ASN B 1 244 ? -0.235 16.75 31.094 1 64.06 244 ASN B O 1
ATOM 4549 N N . SER B 1 245 ? -1.531 16.703 29.094 1 64.75 245 SER B N 1
ATOM 4550 C CA . SER B 1 245 ? -0.295 16.719 28.312 1 64.75 245 SER B CA 1
ATOM 4551 C C . SER B 1 245 ? 0.548 17.938 28.656 1 64.75 245 SER B C 1
ATOM 4553 O O . SER B 1 245 ? 0.012 19.031 28.891 1 64.75 245 SER B O 1
ATOM 4555 N N . LYS B 1 246 ? 1.923 17.781 28.938 1 67.75 246 LYS B N 1
ATOM 4556 C CA . LYS B 1 246 ? 2.861 18.875 29.219 1 67.75 246 LYS B CA 1
ATOM 4557 C C . LYS B 1 246 ? 3.441 19.438 27.922 1 67.75 246 LYS B C 1
ATOM 4559 O O . LYS B 1 246 ? 4.23 20.391 27.953 1 67.75 246 LYS B O 1
ATOM 4564 N N . ALA B 1 247 ? 3.02 18.828 26.797 1 70.44 247 ALA B N 1
ATOM 4565 C CA . ALA B 1 247 ? 3.527 19.328 25.531 1 70.44 247 ALA B CA 1
ATOM 4566 C C . ALA B 1 247 ? 2.803 20.609 25.125 1 70.44 247 ALA B C 1
ATOM 4568 O O . ALA B 1 247 ? 1.587 20.734 25.297 1 70.44 247 ALA B O 1
ATOM 4569 N N . ARG B 1 248 ? 3.658 21.609 24.875 1 79.62 248 ARG B N 1
ATOM 4570 C CA . ARG B 1 248 ? 3.115 22.859 24.359 1 79.62 248 ARG B CA 1
ATOM 4571 C C . ARG B 1 248 ? 3.199 22.891 22.844 1 79.62 248 ARG B C 1
ATOM 4573 O O . ARG B 1 248 ? 4.16 22.391 22.25 1 79.62 248 ARG B O 1
ATOM 4580 N N . THR B 1 249 ? 2.113 23.375 22.234 1 84 249 THR B N 1
ATOM 4581 C CA . THR B 1 249 ? 2.111 23.5 20.781 1 84 249 THR B CA 1
ATOM 4582 C C . THR B 1 249 ? 1.997 24.953 20.344 1 84 249 THR B C 1
ATOM 4584 O O . THR B 1 249 ? 1.231 25.719 20.938 1 84 249 THR B O 1
ATOM 4587 N N . ASP B 1 250 ? 2.918 25.344 19.5 1 92.44 250 ASP B N 1
ATOM 4588 C CA . ASP B 1 250 ? 2.846 26.656 18.844 1 92.44 250 ASP B CA 1
ATOM 4589 C C . ASP B 1 250 ? 2.34 26.516 17.406 1 92.44 250 ASP B C 1
ATOM 4591 O O . ASP B 1 250 ? 2.924 25.781 16.609 1 92.44 250 ASP B O 1
ATOM 4595 N N . VAL B 1 251 ? 1.328 27.25 17.094 1 94.44 251 VAL B N 1
ATOM 4596 C CA . VAL B 1 251 ? 0.752 27.203 15.758 1 94.44 251 VAL B CA 1
ATOM 4597 C C . VAL B 1 251 ? 1.752 27.75 14.742 1 94.44 251 VAL B C 1
ATOM 4599 O O . VAL B 1 251 ? 1.791 27.312 13.594 1 94.44 251 VAL B O 1
ATOM 4602 N N . VAL B 1 252 ? 2.502 28.703 15.266 1 96.56 252 VAL B N 1
ATOM 4603 C CA . VAL B 1 252 ? 3.625 29.219 14.492 1 96.56 252 VAL B CA 1
ATOM 4604 C C . VAL B 1 252 ? 4.918 29.062 15.281 1 96.56 252 VAL B C 1
ATOM 4606 O O . VAL B 1 252 ? 5.062 29.609 16.375 1 96.56 252 VAL B O 1
ATOM 4609 N N . ALA B 1 253 ? 5.785 28.328 14.68 1 96.88 253 ALA B N 1
ATOM 4610 C CA . ALA B 1 253 ? 7.059 28.109 15.359 1 96.88 253 ALA B CA 1
ATOM 4611 C C . ALA B 1 253 ? 7.805 29.422 15.57 1 96.88 253 ALA B C 1
ATOM 4613 O O . ALA B 1 253 ? 7.91 30.234 14.656 1 96.88 253 ALA B O 1
ATOM 4614 N N . GLN B 1 254 ? 8.328 29.547 16.734 1 95.56 254 GLN B N 1
ATOM 4615 C CA . GLN B 1 254 ? 9.094 30.75 17.062 1 95.56 254 GLN B CA 1
ATOM 4616 C C . GLN B 1 254 ? 10.555 30.594 16.656 1 95.56 254 GLN B C 1
ATOM 4618 O O . GLN B 1 254 ? 11.078 29.469 16.609 1 95.56 254 GLN B O 1
ATOM 4623 N N . HIS B 1 255 ? 11.188 31.703 16.281 1 95.19 255 HIS B N 1
ATOM 4624 C CA . HIS B 1 255 ? 12.625 31.766 16.016 1 95.19 255 HIS B CA 1
ATOM 4625 C C . HIS B 1 255 ? 13.008 30.875 14.844 1 95.19 255 HIS B C 1
ATOM 4627 O O . HIS B 1 255 ? 14.031 30.188 14.891 1 95.19 255 HIS B O 1
ATOM 4633 N N . VAL B 1 256 ? 12.148 30.688 13.898 1 97.12 256 VAL B N 1
ATOM 4634 C CA . VAL B 1 256 ? 12.453 30.078 12.602 1 97.12 256 VAL B CA 1
ATOM 4635 C C . VAL B 1 256 ? 12.539 31.172 11.539 1 97.12 256 VAL B C 1
ATOM 4637 O O . VAL B 1 256 ? 11.586 31.922 11.336 1 97.12 256 VAL B O 1
ATOM 4640 N N . SER B 1 257 ? 13.703 31.297 10.906 1 97.56 257 SER B N 1
ATOM 4641 C CA . SER B 1 257 ? 13.875 32.344 9.906 1 97.56 257 SER B CA 1
ATOM 4642 C C . SER B 1 257 ? 12.922 32.156 8.727 1 97.56 257 SER B C 1
ATOM 4644 O O . SER B 1 257 ? 12.453 31.031 8.484 1 97.56 257 SER B O 1
ATOM 4646 N N . ALA B 1 258 ? 12.648 33.188 8.016 1 97.69 258 ALA B N 1
ATOM 4647 C CA . ALA B 1 258 ? 11.773 33.125 6.844 1 97.69 258 ALA B CA 1
ATOM 4648 C C . ALA B 1 258 ? 12.328 32.188 5.793 1 97.69 258 ALA B C 1
ATOM 4650 O O . ALA B 1 258 ? 11.57 31.453 5.145 1 97.69 258 ALA B O 1
ATOM 4651 N N . GLU B 1 259 ? 13.633 32.219 5.723 1 98.12 259 GLU B N 1
ATOM 4652 C CA . GLU B 1 259 ? 14.289 31.359 4.734 1 98.12 259 GLU B CA 1
ATOM 4653 C C . GLU B 1 259 ? 14.094 29.875 5.059 1 98.12 259 GLU B C 1
ATOM 4655 O O . GLU B 1 259 ? 13.734 29.094 4.188 1 98.12 259 GLU B O 1
ATOM 4660 N N . ILE B 1 260 ? 14.281 29.516 6.285 1 98.31 260 ILE B N 1
ATOM 4661 C CA . ILE B 1 260 ? 14.125 28.141 6.734 1 98.31 260 ILE B CA 1
ATOM 4662 C C . ILE B 1 260 ? 12.656 27.719 6.625 1 98.31 260 ILE B C 1
ATOM 4664 O O . ILE B 1 260 ? 12.352 26.625 6.164 1 98.31 260 ILE B O 1
ATOM 4668 N N . SER B 1 261 ? 11.812 28.609 7.043 1 98.5 261 SER B N 1
ATOM 4669 C CA . SER B 1 261 ? 10.383 28.359 6.945 1 98.5 261 SER B CA 1
ATOM 4670 C C . SER B 1 261 ? 9.961 28.062 5.508 1 98.5 261 SER B C 1
ATOM 4672 O O . SER B 1 261 ? 9.219 27.125 5.246 1 98.5 261 SER B O 1
ATOM 4674 N N . GLU B 1 262 ? 10.445 28.875 4.613 1 98.56 262 GLU B N 1
ATOM 4675 C CA . GLU B 1 262 ? 10.109 28.703 3.205 1 98.56 262 GLU B CA 1
ATOM 4676 C C . GLU B 1 262 ? 10.648 27.391 2.662 1 98.56 262 GLU B C 1
ATOM 4678 O O . GLU B 1 262 ? 10 26.719 1.855 1 98.56 262 GLU B O 1
ATOM 4683 N N . GLN B 1 263 ? 11.828 27.047 3.09 1 98.62 263 GLN B N 1
ATOM 4684 C CA . GLN B 1 263 ? 12.422 25.797 2.645 1 98.62 263 GLN B CA 1
ATOM 4685 C C . GLN B 1 263 ? 11.625 24.594 3.166 1 98.62 263 GLN B C 1
ATOM 4687 O O . GLN B 1 263 ? 11.414 23.625 2.439 1 98.62 263 GLN B O 1
ATOM 4692 N N . ILE B 1 264 ? 11.211 24.656 4.391 1 98.81 264 ILE B N 1
ATOM 4693 C CA . ILE B 1 264 ? 10.398 23.594 4.98 1 98.81 264 ILE B CA 1
ATOM 4694 C C . ILE B 1 264 ? 9.078 23.469 4.223 1 98.81 264 ILE B C 1
ATOM 4696 O O . ILE B 1 264 ? 8.641 22.375 3.898 1 98.81 264 ILE B O 1
ATOM 4700 N N . ARG B 1 265 ? 8.477 24.594 3.92 1 98.81 265 ARG B N 1
ATOM 4701 C CA . ARG B 1 265 ? 7.223 24.609 3.168 1 98.81 265 ARG B CA 1
ATOM 4702 C C . ARG B 1 265 ? 7.414 24.016 1.777 1 98.81 265 ARG B C 1
ATOM 4704 O O . ARG B 1 265 ? 6.559 23.266 1.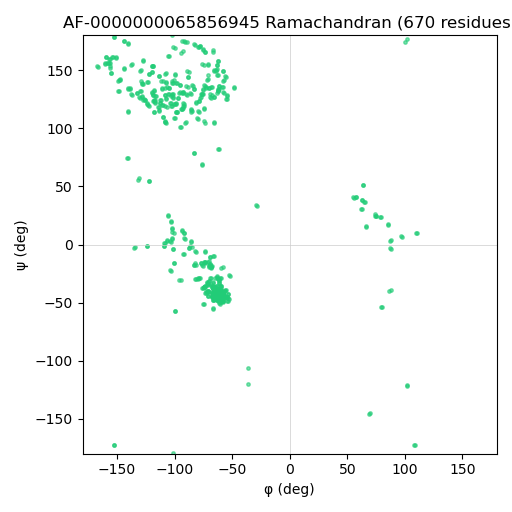291 1 98.81 265 ARG B O 1
ATOM 4711 N N . ALA B 1 266 ? 8.516 24.312 1.18 1 98.75 266 ALA B N 1
ATOM 4712 C CA . ALA B 1 266 ? 8.82 23.781 -0.143 1 98.75 266 ALA B CA 1
ATOM 4713 C C . ALA B 1 266 ? 8.969 22.266 -0.095 1 98.75 266 ALA B C 1
ATOM 4715 O O . ALA B 1 266 ? 8.461 21.547 -0.969 1 98.75 266 ALA B O 1
ATOM 4716 N N . TYR B 1 267 ? 9.656 21.734 0.939 1 98.81 267 TYR B N 1
ATOM 4717 C CA . TYR B 1 267 ? 9.789 20.297 1.118 1 98.81 267 TYR B CA 1
ATOM 4718 C C . TYR B 1 267 ? 8.43 19.641 1.36 1 98.81 267 TYR B C 1
ATOM 4720 O O . TYR B 1 267 ? 8.156 18.562 0.85 1 98.81 267 TYR B O 1
ATOM 4728 N N . ALA B 1 268 ? 7.621 20.328 2.129 1 98.88 268 ALA B N 1
ATOM 4729 C CA . ALA B 1 268 ? 6.297 19.812 2.439 1 98.88 268 ALA B CA 1
ATOM 4730 C C . ALA B 1 268 ? 5.453 19.672 1.175 1 98.88 268 ALA B C 1
ATOM 4732 O O . ALA B 1 268 ? 4.809 18.641 0.961 1 98.88 268 ALA B O 1
ATOM 4733 N N . ILE B 1 269 ? 5.461 20.688 0.343 1 98.75 269 ILE B N 1
ATOM 4734 C CA . ILE B 1 269 ? 4.707 20.672 -0.907 1 98.75 269 ILE B CA 1
ATOM 4735 C C . ILE B 1 269 ? 5.27 19.594 -1.83 1 98.75 269 ILE B C 1
ATOM 4737 O O . ILE B 1 269 ? 4.512 18.844 -2.455 1 98.75 269 ILE B O 1
ATOM 4741 N N . LYS B 1 270 ? 6.617 19.516 -1.88 1 98.38 270 LYS B N 1
ATOM 4742 C CA . LYS B 1 270 ? 7.27 18.5 -2.697 1 98.38 270 LYS B CA 1
ATOM 4743 C C . LYS B 1 270 ? 6.859 17.094 -2.262 1 98.38 270 LYS B C 1
ATOM 4745 O O . LYS B 1 270 ? 6.559 16.25 -3.1 1 98.38 270 LYS B O 1
ATOM 4750 N N . ALA B 1 271 ? 6.828 16.875 -0.977 1 98.69 271 ALA B N 1
ATOM 4751 C CA . ALA B 1 271 ? 6.414 15.578 -0.449 1 98.69 271 ALA B CA 1
ATOM 4752 C C . ALA B 1 271 ? 4.945 15.305 -0.755 1 98.69 271 ALA B C 1
ATOM 4754 O O . ALA B 1 271 ? 4.59 14.203 -1.185 1 98.69 271 ALA B O 1
ATOM 4755 N N . PHE B 1 272 ? 4.094 16.312 -0.545 1 98.75 272 PHE B N 1
ATOM 4756 C CA . PHE B 1 272 ? 2.662 16.188 -0.786 1 98.75 272 PHE B CA 1
ATOM 4757 C C . PHE B 1 272 ? 2.387 15.805 -2.234 1 98.75 272 PHE B C 1
ATOM 4759 O O . PHE B 1 272 ? 1.68 14.828 -2.498 1 98.75 272 PHE B O 1
ATOM 4766 N N . LYS B 1 273 ? 3 16.516 -3.146 1 98.06 273 LYS B N 1
ATOM 4767 C CA . LYS B 1 273 ? 2.807 16.266 -4.57 1 98.06 273 LYS B CA 1
ATOM 4768 C C . LYS B 1 273 ? 3.51 14.977 -4.996 1 98.06 273 LYS B C 1
ATOM 4770 O O . LYS B 1 273 ? 2.938 14.164 -5.727 1 98.06 273 LYS B O 1
ATOM 4775 N N . GLY B 1 274 ? 4.695 14.805 -4.484 1 97.62 274 GLY B N 1
ATOM 4776 C CA . GLY B 1 274 ? 5.516 13.672 -4.891 1 97.62 274 GLY B CA 1
ATOM 4777 C C . GLY B 1 274 ? 4.949 12.336 -4.449 1 97.62 274 GLY B C 1
ATOM 4778 O O . GLY B 1 274 ? 5.082 11.336 -5.156 1 97.62 274 GLY B O 1
ATOM 4779 N N . MET B 1 275 ? 4.375 12.328 -3.303 1 97.81 275 MET B N 1
ATOM 4780 C CA . MET B 1 275 ? 3.807 11.086 -2.777 1 97.81 275 MET B CA 1
ATOM 4781 C C . MET B 1 275 ? 2.338 10.953 -3.168 1 97.81 275 MET B C 1
ATOM 4783 O O . MET B 1 275 ? 1.673 9.992 -2.777 1 97.81 275 MET B O 1
ATOM 4787 N N . LYS B 1 276 ? 1.851 11.883 -3.982 1 97.5 276 LYS B N 1
ATOM 4788 C CA . LYS B 1 276 ? 0.494 11.906 -4.523 1 97.5 276 LYS B CA 1
ATOM 4789 C C . LYS B 1 276 ? -0.542 11.914 -3.402 1 97.5 276 LYS B C 1
ATOM 4791 O O . LYS B 1 276 ? -1.524 11.172 -3.451 1 97.5 276 LYS B O 1
ATOM 4796 N N . LEU B 1 277 ? -0.269 12.695 -2.35 1 98.31 277 LEU B N 1
ATOM 4797 C CA . LEU B 1 277 ? -1.289 12.93 -1.332 1 98.31 277 LEU B CA 1
ATOM 4798 C C . LEU B 1 277 ? -2.451 13.734 -1.901 1 98.31 277 LEU B C 1
ATOM 4800 O O . LEU B 1 277 ? -2.387 14.211 -3.037 1 98.31 277 LEU B O 1
ATOM 4804 N N . ARG B 1 278 ? -3.537 13.711 -1.096 1 96.94 278 ARG B N 1
ATOM 4805 C CA . ARG B 1 278 ? -4.754 14.352 -1.584 1 96.94 278 ARG B CA 1
ATOM 4806 C C . ARG B 1 278 ? -5.566 14.938 -0.432 1 96.94 278 ARG B C 1
ATOM 4808 O O . ARG B 1 278 ? -5.766 14.281 0.591 1 96.94 278 ARG B O 1
ATOM 4815 N N . HIS B 1 279 ? -6.031 16.188 -0.521 1 97.94 279 HIS B N 1
ATOM 4816 C CA . HIS B 1 279 ? -6.988 16.906 0.317 1 97.94 279 HIS B CA 1
ATOM 4817 C C . HIS B 1 279 ? -6.328 17.422 1.592 1 97.94 279 HIS B C 1
ATOM 4819 O O . HIS B 1 279 ? -6.398 18.609 1.896 1 97.94 279 HIS B O 1
ATOM 4825 N N . LEU B 1 280 ? -5.664 16.625 2.393 1 97.75 280 LEU B N 1
ATOM 4826 C CA . LEU B 1 280 ? -5.074 17.094 3.643 1 97.75 280 LEU B CA 1
ATOM 4827 C C . LEU B 1 280 ? -3.912 16.188 4.062 1 97.75 280 LEU B C 1
ATOM 4829 O O . LEU B 1 280 ? -3.879 15.008 3.725 1 97.75 280 LEU B O 1
ATOM 4833 N N . SER B 1 281 ? -3.006 16.734 4.785 1 98.44 281 SER B N 1
ATOM 4834 C CA . SER B 1 281 ? -1.92 16.031 5.457 1 98.44 281 SER B CA 1
ATOM 4835 C C . SER B 1 281 ? -1.219 16.938 6.469 1 98.44 281 SER B C 1
ATOM 4837 O O . SER B 1 281 ? -1.341 18.156 6.41 1 98.44 281 SER B O 1
ATOM 4839 N N . ARG B 1 282 ? -0.679 16.375 7.402 1 97.94 282 ARG B N 1
ATOM 4840 C CA . ARG B 1 282 ? 0.305 17.031 8.25 1 97.94 282 ARG B CA 1
ATOM 4841 C C . ARG B 1 282 ? 1.688 16.422 8.07 1 97.94 282 ARG B C 1
ATOM 4843 O O . ARG B 1 282 ? 1.862 15.211 8.242 1 97.94 282 ARG B O 1
ATOM 4850 N N . ILE B 1 283 ? 2.633 17.188 7.746 1 98.56 283 ILE B N 1
ATOM 4851 C CA . ILE B 1 283 ? 3.986 16.75 7.438 1 98.56 283 ILE B CA 1
ATOM 4852 C C . ILE B 1 283 ? 4.957 17.266 8.5 1 98.56 283 ILE B C 1
ATOM 4854 O O . ILE B 1 283 ? 5.113 18.484 8.656 1 98.56 283 ILE B O 1
ATOM 4858 N N . ASP B 1 284 ? 5.582 16.344 9.164 1 97.06 284 ASP B N 1
ATOM 4859 C CA . ASP B 1 284 ? 6.406 16.656 10.32 1 97.06 284 ASP B CA 1
ATOM 4860 C C . ASP B 1 284 ? 7.891 16.641 9.961 1 97.06 284 ASP B C 1
ATOM 4862 O O . ASP B 1 284 ? 8.359 15.742 9.273 1 97.06 284 ASP B O 1
ATOM 4866 N N . PHE B 1 285 ? 8.578 17.656 10.531 1 98.12 285 PHE B N 1
ATOM 4867 C CA . PHE B 1 285 ? 10 17.828 10.25 1 98.12 285 PHE B CA 1
ATOM 4868 C C . PHE B 1 285 ? 10.797 17.922 11.547 1 98.12 285 PHE B C 1
ATOM 4870 O O . PHE B 1 285 ? 10.25 18.281 12.594 1 98.12 285 PHE B O 1
ATOM 4877 N N . PHE B 1 286 ? 12.055 17.625 11.391 1 97 286 PHE B N 1
ATOM 4878 C CA . PHE B 1 286 ? 13.062 17.984 12.375 1 97 286 PHE B CA 1
ATOM 4879 C C . PHE B 1 286 ? 13.906 19.156 11.883 1 97 286 PHE B C 1
ATOM 4881 O O . PHE B 1 286 ? 14.289 19.203 10.711 1 97 286 PHE B O 1
ATOM 4888 N N . LEU B 1 287 ? 14.117 20.062 12.711 1 97.94 287 LEU B N 1
ATOM 4889 C CA . LEU B 1 287 ? 15.055 21.156 12.469 1 97.94 287 LEU B CA 1
ATOM 4890 C C . LEU B 1 287 ? 16.188 21.125 13.484 1 97.94 287 LEU B C 1
ATOM 4892 O O . LEU B 1 287 ? 15.984 21.391 14.672 1 97.94 287 LEU B O 1
ATOM 4896 N N . THR B 1 288 ? 17.375 20.859 12.992 1 96.94 288 THR B N 1
ATOM 4897 C CA . THR B 1 288 ? 18.516 20.75 13.891 1 96.94 288 THR B CA 1
ATOM 4898 C C . THR B 1 288 ? 19.094 22.125 14.234 1 96.94 288 THR B C 1
ATOM 4900 O O . THR B 1 288 ? 18.703 23.125 13.625 1 96.94 288 THR B O 1
ATOM 4903 N N . ALA B 1 289 ? 20.016 22.125 15.164 1 95.69 289 ALA B N 1
ATOM 4904 C CA . ALA B 1 289 ? 20.656 23.375 15.594 1 95.69 289 ALA B CA 1
ATOM 4905 C C . ALA B 1 289 ? 21.438 24.016 14.461 1 95.69 289 ALA B C 1
ATOM 4907 O O . ALA B 1 289 ? 21.562 25.234 14.391 1 95.69 289 ALA B O 1
ATOM 4908 N N . ASP B 1 290 ? 21.938 23.234 13.539 1 96 290 ASP B N 1
ATOM 4909 C CA . ASP B 1 290 ? 22.703 23.734 12.406 1 96 290 ASP B CA 1
ATOM 4910 C C . ASP B 1 290 ? 21.797 24 11.203 1 96 290 ASP B C 1
ATOM 4912 O O . ASP B 1 290 ? 22.281 24.109 10.07 1 96 290 ASP B O 1
ATOM 4916 N N . ASN B 1 291 ? 20.469 23.953 11.398 1 96.75 291 ASN B N 1
ATOM 4917 C CA . ASN B 1 291 ? 19.453 24.312 10.422 1 96.75 291 ASN B CA 1
ATOM 4918 C C . ASN B 1 291 ? 19.312 23.25 9.336 1 96.75 291 ASN B C 1
ATOM 4920 O O . ASN B 1 291 ? 19 23.562 8.188 1 96.75 291 ASN B O 1
ATOM 4924 N N . GLU B 1 292 ? 19.703 22.078 9.742 1 97.5 292 GLU B N 1
ATOM 4925 C CA . GLU B 1 292 ? 19.344 20.984 8.852 1 97.5 292 GLU B CA 1
ATOM 4926 C C . GLU B 1 292 ? 17.875 20.625 8.961 1 97.5 292 GLU B C 1
ATOM 4928 O O . GLU B 1 292 ? 17.344 20.469 10.062 1 97.5 292 GLU B O 1
ATOM 4933 N N . ILE B 1 293 ? 17.219 20.547 7.828 1 98.62 293 ILE B N 1
ATOM 4934 C CA . ILE B 1 293 ? 15.797 20.188 7.762 1 98.62 293 ILE B CA 1
ATOM 4935 C C . ILE B 1 293 ? 15.664 18.719 7.363 1 98.62 293 ILE B C 1
ATOM 4937 O O . ILE B 1 293 ? 16.156 18.312 6.312 1 98.62 293 ILE B O 1
ATOM 4941 N N . LEU B 1 294 ? 15.023 17.891 8.203 1 98.62 294 LEU B N 1
ATOM 4942 C CA . LEU B 1 294 ? 14.812 16.484 7.938 1 98.62 294 LEU B CA 1
ATOM 4943 C C . LEU B 1 294 ? 13.336 16.125 7.996 1 98.62 294 LEU B C 1
ATOM 4945 O O . LEU B 1 294 ? 12.664 16.391 9 1 98.62 294 LEU B O 1
ATOM 4949 N N . LEU B 1 295 ? 12.789 15.594 6.906 1 98.62 295 LEU B N 1
ATOM 4950 C CA . LEU B 1 295 ? 11.422 15.086 6.934 1 98.62 295 LEU B CA 1
ATOM 4951 C C . LEU B 1 295 ? 11.305 13.875 7.852 1 98.62 295 LEU B C 1
ATOM 4953 O O . LEU B 1 295 ? 12.07 12.914 7.719 1 98.62 295 LEU B O 1
ATOM 4957 N N . ASN B 1 296 ? 10.398 13.922 8.773 1 95.75 296 ASN B N 1
ATOM 4958 C CA . ASN B 1 296 ? 10.25 12.875 9.773 1 95.75 296 ASN B CA 1
ATOM 4959 C C . ASN B 1 296 ? 9.125 11.914 9.414 1 95.75 296 ASN B C 1
ATOM 4961 O O . ASN B 1 296 ? 9.352 10.719 9.234 1 95.75 296 ASN B O 1
ATOM 4965 N N . GLU B 1 297 ? 7.973 12.438 9.258 1 95.38 297 GLU B N 1
ATOM 4966 C CA . GLU B 1 297 ? 6.812 11.594 9 1 95.38 297 GLU B CA 1
ATOM 4967 C C . GLU B 1 297 ? 5.691 12.383 8.328 1 95.38 297 GLU B C 1
ATOM 4969 O O . GLU B 1 297 ? 5.66 13.609 8.398 1 95.38 297 GLU B O 1
ATOM 4974 N N . ILE B 1 298 ? 4.844 11.703 7.641 1 97.75 298 ILE B N 1
ATOM 4975 C CA . ILE B 1 298 ? 3.648 12.281 7.031 1 97.75 298 ILE B CA 1
ATOM 4976 C C . ILE B 1 298 ? 2.4 11.633 7.637 1 97.75 298 ILE B C 1
ATOM 4978 O O . ILE B 1 298 ? 2.289 10.406 7.684 1 97.75 298 ILE B O 1
ATOM 4982 N N . ASN B 1 299 ? 1.529 12.391 8.156 1 96.56 299 ASN B N 1
ATOM 4983 C CA . ASN B 1 299 ? 0.211 11.953 8.602 1 96.56 299 ASN B CA 1
ATOM 4984 C C . ASN B 1 299 ? -0.862 12.258 7.562 1 96.56 299 ASN B C 1
ATOM 4986 O O . ASN B 1 299 ? -1.187 13.422 7.316 1 96.56 299 ASN B O 1
ATOM 4990 N N . THR B 1 300 ? -1.437 11.195 7 1 98.06 300 THR B N 1
ATOM 4991 C CA . THR B 1 300 ? -2.311 11.352 5.844 1 98.06 300 THR B CA 1
ATOM 4992 C C . THR B 1 300 ? -3.725 11.727 6.281 1 98.06 300 THR B C 1
ATOM 4994 O O . THR B 1 300 ? -4.539 12.164 5.465 1 98.06 300 THR B O 1
ATOM 4997 N N . PHE B 1 301 ? -4.059 11.523 7.508 1 97.19 301 PHE B N 1
ATOM 4998 C CA . PHE B 1 301 ? -5.289 12.008 8.125 1 97.19 301 PHE B CA 1
ATOM 4999 C C . PHE B 1 301 ? -5.031 12.469 9.555 1 97.19 301 PHE B C 1
ATOM 5001 O O . PHE B 1 301 ? -5.426 11.805 10.508 1 97.19 301 PHE B O 1
ATOM 5008 N N . PRO B 1 302 ? -4.418 13.602 9.688 1 94.06 302 PRO B N 1
ATOM 5009 C CA . PRO B 1 302 ? -3.994 14.078 11.008 1 94.06 302 PRO B CA 1
ATOM 5010 C C . PRO B 1 302 ? -5.172 14.328 11.945 1 94.06 302 PRO B C 1
ATOM 5012 O O . PRO B 1 302 ? -6.293 14.555 11.492 1 94.06 302 PRO B O 1
ATOM 5015 N N . GLY B 1 303 ? -4.828 14.234 13.195 1 87.25 303 GLY B N 1
ATOM 5016 C CA . GLY B 1 303 ? -5.836 14.594 14.18 1 87.25 303 GLY B CA 1
ATOM 5017 C C . GLY B 1 303 ? -6.512 15.914 13.883 1 87.25 303 GLY B C 1
ATOM 5018 O O . GLY B 1 303 ? -5.859 16.875 13.461 1 87.25 303 GLY B O 1
ATOM 5019 N N . SER B 1 304 ? -7.793 15.867 14.031 1 86.25 304 SER B N 1
ATOM 5020 C CA . SER B 1 304 ? -8.602 17.031 13.68 1 86.25 304 SER B CA 1
ATOM 5021 C C . SER B 1 304 ? -9.586 17.375 14.789 1 86.25 304 SER B C 1
ATOM 5023 O O . SER B 1 304 ? -10.797 17.422 14.555 1 86.25 304 SER B O 1
ATOM 5025 N N . THR B 1 305 ? -9.008 17.547 15.906 1 81.5 305 THR B N 1
ATOM 5026 C CA . THR B 1 305 ? -9.773 18.141 17 1 81.5 305 THR B CA 1
ATOM 5027 C C . THR B 1 305 ? -9.586 19.656 17.031 1 81.5 305 THR B C 1
ATOM 5029 O O . THR B 1 305 ? -8.711 20.188 16.359 1 81.5 305 THR B O 1
ATOM 5032 N N . PRO B 1 306 ? -10.453 20.281 17.797 1 74.12 306 PRO B N 1
ATOM 5033 C CA . PRO B 1 306 ? -10.312 21.734 17.828 1 74.12 306 PRO B CA 1
ATOM 5034 C C . PRO B 1 306 ? -8.938 22.172 18.328 1 74.12 306 PRO B C 1
ATOM 5036 O O . PRO B 1 306 ? -8.492 23.281 18.031 1 74.12 306 PRO B O 1
ATOM 5039 N N . ILE B 1 307 ? -8.234 21.312 19.031 1 77.88 307 ILE B N 1
ATOM 5040 C CA . ILE B 1 307 ? -6.945 21.703 19.609 1 77.88 307 ILE B CA 1
ATOM 5041 C C . ILE B 1 307 ? -5.816 21.047 18.812 1 77.88 307 ILE B C 1
ATOM 5043 O O . ILE B 1 307 ? -4.641 21.219 19.141 1 77.88 307 ILE B O 1
ATOM 5047 N N . SER B 1 308 ? -6.227 20.344 17.766 1 85.69 308 SER B N 1
ATOM 5048 C CA . SER B 1 308 ? -5.211 19.688 16.938 1 85.69 308 SER B CA 1
ATOM 5049 C C . SER B 1 308 ? -4.48 20.703 16.062 1 85.69 308 SER B C 1
ATOM 5051 O O . SER B 1 308 ? -5.031 21.75 15.711 1 85.69 308 SER B O 1
ATOM 5053 N N . MET B 1 309 ? -3.35 20.344 15.734 1 89.56 309 MET B N 1
ATOM 5054 C CA . MET B 1 309 ? -2.461 21.234 14.992 1 89.56 309 MET B CA 1
ATOM 5055 C C . MET B 1 309 ? -3.025 21.531 13.609 1 89.56 309 MET B C 1
ATOM 5057 O O . MET B 1 309 ? -3.037 22.672 13.172 1 89.56 309 MET B O 1
ATOM 5061 N N . PHE B 1 310 ? -3.623 20.609 12.922 1 94.94 310 PHE B N 1
ATOM 5062 C CA . PHE B 1 310 ? -3.994 20.812 11.523 1 94.94 310 PHE B CA 1
ATOM 5063 C C . PHE B 1 310 ? -5.074 21.875 11.398 1 94.94 310 PHE B C 1
ATOM 5065 O O . PHE B 1 310 ? -4.879 22.875 10.711 1 94.94 310 PHE B O 1
ATOM 5072 N N . PRO B 1 311 ? -6.211 21.734 12.094 1 93.62 311 PRO B N 1
ATOM 5073 C CA . PRO B 1 311 ? -7.227 22.797 11.977 1 93.62 311 PRO B CA 1
ATOM 5074 C C . PRO B 1 311 ? -6.715 24.156 12.43 1 93.62 311 PRO B C 1
ATOM 5076 O O . PRO B 1 311 ? -7.059 25.188 11.828 1 93.62 311 PRO B O 1
ATOM 5079 N N . LYS B 1 312 ? -5.871 24.172 13.461 1 94 312 LYS B N 1
ATOM 5080 C CA . LYS B 1 312 ? -5.336 25.438 13.969 1 94 312 LYS B CA 1
ATOM 5081 C C . LYS B 1 312 ? -4.422 26.094 12.945 1 94 312 LYS B C 1
ATOM 5083 O O . LYS B 1 312 ? -4.473 27.312 12.75 1 94 312 LYS B O 1
ATOM 5088 N N . MET B 1 313 ? -3.645 25.281 12.32 1 97 313 MET B N 1
ATOM 5089 C CA . MET B 1 313 ? -2.719 25.812 11.32 1 97 313 MET B CA 1
ATOM 5090 C C . MET B 1 313 ? -3.469 26.281 10.078 1 97 313 MET B C 1
ATOM 5092 O O . MET B 1 313 ? -3.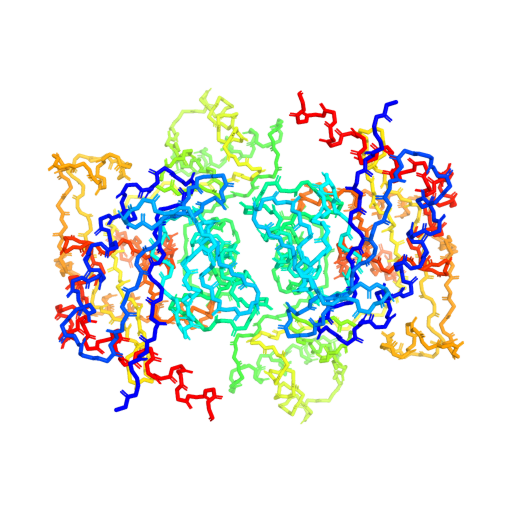119 27.312 9.492 1 97 313 MET B O 1
ATOM 5096 N N . LEU B 1 314 ? -4.477 25.547 9.664 1 96.44 314 LEU B N 1
ATOM 5097 C CA . LEU B 1 314 ? -5.324 25.953 8.547 1 96.44 314 LEU B CA 1
ATOM 5098 C C . LEU B 1 314 ? -5.992 27.297 8.82 1 96.44 314 LEU B C 1
ATOM 5100 O O . LEU B 1 314 ? -5.965 28.188 7.977 1 96.44 314 LEU B O 1
ATOM 5104 N N . GLN B 1 315 ? -6.543 27.453 10.047 1 95.06 315 GLN B N 1
ATOM 5105 C CA . GLN B 1 315 ? -7.188 28.703 10.453 1 95.06 315 GLN B CA 1
ATOM 5106 C C . GLN B 1 315 ? -6.188 29.844 10.5 1 95.06 315 GLN B C 1
ATOM 5108 O O . GLN B 1 315 ? -6.477 30.953 10.031 1 95.06 315 GLN B O 1
ATOM 5113 N N . ASN B 1 316 ? -5.066 29.562 11.07 1 96.56 316 ASN B N 1
ATOM 5114 C CA . ASN B 1 316 ? -4.031 30.594 11.164 1 96.56 316 ASN B CA 1
ATOM 5115 C C . ASN B 1 316 ? -3.578 31.062 9.781 1 96.56 316 ASN B C 1
ATOM 5117 O O . ASN B 1 316 ? -3.141 32.188 9.625 1 96.56 316 ASN B O 1
ATOM 5121 N N . HIS B 1 317 ? -3.59 30.141 8.82 1 97.25 317 HIS B N 1
ATOM 5122 C CA . HIS B 1 317 ? -3.223 30.469 7.449 1 97.25 317 HIS B CA 1
ATOM 5123 C C . HIS B 1 317 ? -4.277 31.359 6.801 1 97.25 317 HIS B C 1
ATOM 5125 O O . HIS B 1 317 ? -4.031 31.953 5.75 1 97.25 317 HIS B O 1
ATOM 5131 N N . GLY B 1 318 ? -5.492 31.406 7.422 1 97 318 GLY B N 1
ATOM 5132 C CA . GLY B 1 318 ? -6.527 32.312 6.941 1 97 318 GLY B CA 1
ATOM 5133 C C . GLY B 1 318 ? -7.691 31.594 6.285 1 97 318 GLY B C 1
ATOM 5134 O O . GLY B 1 318 ? -8.531 32.219 5.645 1 97 318 GLY B O 1
ATOM 5135 N N . HIS B 1 319 ? -7.734 30.297 6.41 1 96.56 319 HIS B N 1
ATOM 5136 C CA . HIS B 1 319 ? -8.805 29.531 5.789 1 96.56 319 HIS B CA 1
ATOM 5137 C C . HIS B 1 319 ? -9.781 28.984 6.832 1 96.56 319 HIS B C 1
ATOM 5139 O O . HIS B 1 319 ? -9.398 28.75 7.98 1 96.56 319 HIS B O 1
ATOM 5145 N N . ASP B 1 320 ? -11 28.906 6.457 1 94.44 320 ASP B N 1
ATOM 5146 C CA . ASP B 1 320 ? -12.047 28.359 7.312 1 94.44 320 ASP B CA 1
ATOM 5147 C C . ASP B 1 320 ? -12.242 26.859 7.066 1 94.44 320 ASP B C 1
ATOM 5149 O O . ASP B 1 320 ? -12.398 26.438 5.922 1 94.44 320 ASP B O 1
ATOM 5153 N N . PHE B 1 321 ? -12.266 26.141 8.117 1 93.75 321 PHE B N 1
ATOM 5154 C CA . PHE B 1 321 ? -12.297 24.688 8 1 93.75 321 PHE B CA 1
ATOM 5155 C C . PHE B 1 321 ? -13.594 24.219 7.34 1 93.75 321 PHE B C 1
ATOM 5157 O O . PHE B 1 321 ? -13.578 23.312 6.508 1 93.75 321 PHE B O 1
ATOM 5164 N N . THR B 1 322 ? -14.695 24.844 7.715 1 93.75 322 THR B N 1
ATOM 5165 C CA . THR B 1 322 ? -15.984 24.484 7.129 1 93.75 322 THR B CA 1
ATOM 5166 C C . THR B 1 322 ? -15.992 24.766 5.629 1 93.75 322 THR B C 1
ATOM 5168 O O . THR B 1 322 ? -16.438 23.922 4.836 1 93.75 322 THR B O 1
ATOM 5171 N N . GLU B 1 323 ? -15.547 25.891 5.34 1 94.88 323 GLU B N 1
ATOM 5172 C CA . GLU B 1 323 ? -15.453 26.266 3.932 1 94.88 323 GLU B CA 1
ATOM 5173 C C . GLU B 1 323 ? -14.531 25.328 3.174 1 94.88 323 GLU B C 1
ATOM 5175 O O . GLU B 1 323 ? -14.852 24.891 2.064 1 94.88 323 GLU B O 1
ATOM 5180 N N . TYR B 1 324 ? -13.43 25.078 3.793 1 96.06 324 TYR B N 1
ATOM 5181 C CA . TYR B 1 324 ? -12.453 24.156 3.227 1 96.06 324 TYR B CA 1
ATOM 5182 C C . TYR B 1 324 ? -13.094 22.797 2.906 1 96.06 324 TYR B C 1
ATOM 5184 O O . TYR B 1 324 ? -12.961 22.297 1.789 1 96.06 324 TYR B O 1
ATOM 5192 N N . LEU B 1 325 ? -13.828 22.203 3.791 1 95.44 325 LEU B N 1
ATOM 5193 C CA . LEU B 1 325 ? -14.5 20.922 3.602 1 95.44 325 LEU B CA 1
ATOM 5194 C C . LEU B 1 325 ? -15.477 20.984 2.436 1 95.44 325 LEU B C 1
ATOM 5196 O O . LEU B 1 325 ? -15.492 20.109 1.576 1 95.44 325 LEU B O 1
ATOM 5200 N N . SER B 1 326 ? -16.25 22.031 2.426 1 94.62 326 SER B N 1
ATOM 5201 C CA . SER B 1 326 ? -17.25 22.203 1.379 1 94.62 326 SER B CA 1
ATOM 5202 C C . SER B 1 326 ? -16.594 22.266 0.001 1 94.62 326 SER B C 1
ATOM 5204 O O . SER B 1 326 ? -17.078 21.656 -0.954 1 94.62 326 SER B O 1
ATOM 5206 N N . LEU B 1 327 ? -15.531 23.016 -0.058 1 94.69 327 LEU B N 1
ATOM 5207 C CA . LEU B 1 327 ? -14.828 23.188 -1.323 1 94.69 327 LEU B CA 1
ATOM 5208 C C . LEU B 1 327 ? -14.312 21.844 -1.835 1 94.69 327 LEU B C 1
ATOM 5210 O O . LEU B 1 327 ? -14.477 21.516 -3.014 1 94.69 327 LEU B O 1
ATOM 5214 N N . VAL B 1 328 ? -13.711 21.062 -0.966 1 96.06 328 VAL B N 1
ATOM 5215 C CA . VAL B 1 328 ? -13.125 19.781 -1.351 1 96.06 328 VAL B CA 1
ATOM 5216 C C . VAL B 1 328 ? -14.219 18.828 -1.785 1 96.06 328 VAL B C 1
ATOM 5218 O O . VAL B 1 328 ? -14.125 18.203 -2.846 1 96.06 328 VAL B O 1
ATOM 5221 N N . ILE B 1 329 ? -15.281 18.719 -1.011 1 95.75 329 ILE B N 1
ATOM 5222 C CA . ILE B 1 329 ? -16.359 17.781 -1.263 1 95.75 329 ILE B CA 1
ATOM 5223 C C . ILE B 1 329 ? -17.062 18.125 -2.574 1 95.75 329 ILE B C 1
ATOM 5225 O O . ILE B 1 329 ? -17.25 17.266 -3.439 1 95.75 329 ILE B O 1
ATOM 5229 N N . ASN B 1 330 ? -17.375 19.375 -2.752 1 94.38 330 ASN B N 1
ATOM 5230 C CA . ASN B 1 330 ? -18.062 19.797 -3.965 1 94.38 330 ASN B CA 1
ATOM 5231 C C . ASN B 1 330 ? -17.172 19.641 -5.195 1 94.38 330 ASN B C 1
ATOM 5233 O O . ASN B 1 330 ? -17.672 19.328 -6.281 1 94.38 330 ASN B O 1
ATOM 5237 N N . GLY B 1 331 ? -15.953 19.938 -5.008 1 93.06 331 GLY B N 1
ATOM 5238 C CA . GLY B 1 331 ? -15.023 19.75 -6.113 1 93.06 331 GLY B CA 1
ATOM 5239 C C . GLY B 1 331 ? -15 18.344 -6.648 1 93.06 331 GLY B C 1
ATOM 5240 O O . GLY B 1 331 ? -14.93 18.125 -7.859 1 93.06 331 GLY B O 1
ATOM 5241 N N . GLN B 1 332 ? -15.055 17.328 -5.812 1 92.44 332 GLN B N 1
ATOM 5242 C CA . GLN B 1 332 ? -15.016 15.922 -6.207 1 92.44 332 GLN B CA 1
ATOM 5243 C C . GLN B 1 332 ? -16.344 15.492 -6.828 1 92.44 332 GLN B C 1
ATOM 5245 O O . GLN B 1 332 ? -16.375 14.648 -7.723 1 92.44 332 GLN B O 1
ATOM 5250 N N . LEU B 1 333 ? -17.438 16.016 -6.301 1 92.12 333 LEU B N 1
ATOM 5251 C CA . LEU B 1 333 ? -18.75 15.586 -6.754 1 92.12 333 LEU B CA 1
ATOM 5252 C C . LEU B 1 333 ? -19.125 16.266 -8.07 1 92.12 333 LEU B C 1
ATOM 5254 O O . LEU B 1 333 ? -19.906 15.719 -8.852 1 92.12 333 LEU B O 1
ATOM 5258 N N . THR B 1 334 ? -18.641 17.453 -8.344 1 81.38 334 THR B N 1
ATOM 5259 C CA . THR B 1 334 ? -18.875 18.109 -9.617 1 81.38 334 THR B CA 1
ATOM 5260 C C . THR B 1 334 ? -18 17.5 -10.711 1 81.38 334 THR B C 1
ATOM 5262 O O . THR B 1 334 ? -18.406 17.422 -11.867 1 81.38 334 THR B O 1
ATOM 5265 N N . ALA B 1 335 ? -16.844 17.156 -10.391 1 63.22 335 ALA B N 1
ATOM 5266 C CA . ALA B 1 335 ? -15.922 16.562 -11.352 1 63.22 335 ALA B CA 1
ATOM 5267 C C . ALA B 1 335 ? -16.438 15.219 -11.859 1 63.22 335 ALA B C 1
ATOM 5269 O O . ALA B 1 335 ? -16.203 14.844 -13.008 1 63.22 335 ALA B O 1
ATOM 5270 N N . LYS B 1 336 ? -16.969 14.445 -11.125 1 59.19 336 LYS B N 1
ATOM 5271 C CA . LYS B 1 336 ? -17.469 13.133 -11.531 1 59.19 336 LYS B CA 1
ATOM 5272 C C . LYS B 1 336 ? -18.781 13.258 -12.305 1 59.19 336 LYS B C 1
ATOM 5274 O O . LYS B 1 336 ? -19.234 12.297 -12.93 1 59.19 336 LYS B O 1
ATOM 5279 N N . SER B 1 337 ? -19.562 14.305 -12.305 1 41.5 337 SER B N 1
ATOM 5280 C CA . SER B 1 337 ? -20.781 14.477 -13.109 1 41.5 337 SER B CA 1
ATOM 5281 C C . SER B 1 337 ? -20.438 14.922 -14.523 1 41.5 337 SER B C 1
ATOM 5283 O O . SER B 1 337 ? -19.5 15.695 -14.734 1 41.5 337 SER B O 1
#

Radius of gyration: 25.35 Å; Cα contacts (8 Å, |Δi|>4): 1487; chains: 2; bounding box: 66×66×64 Å

Sequence (674 aa):
MSKINLLLLCGGGSAEHDISLMSANYFETSLAKSEQFSVLRVELDKFGQYRTAAGDDCELTNSREIRFRDESKTPWPVDYVIPCIHGYPGETGDIQSYFNLIQLPYFGCESEASSNCFNKITAKMWFSALGIPNTPYIFLNQFDDAAIEQTQTALAQWGSIFVKAASQGSSVGCYKVDDSAKVAGVLKDAFGYAPYVIVEKTIKARELEVAVYEYNGEVVATVPGEIICDTNTFYTFDEKYAKNSKARTDVVAQHVSAEISEQIRAYAIKAFKGMKLRHLSRIDFFLTADNEILLNEINTFPGSTPISMFPKMLQNHGHDFTEYLSLVINGQLTAKSMSKINLLLLCGGGSAEHDISLMSANYFETSLAKSEQFSVLRVELDKFGQYRTAAGDDCELTNSREIRFRDESKTPWPVDYVIPCIHGYPGETGDIQSYFNLIQLPYFGCESEASSNCFNKITAKMWFSALGIPNTPYIFLNQFDDAAIEQTQTALAQWGSIFVKAASQGSSVGCYKVDDSAKVAGVLKDAFGYAPYVIVEKTIKARELEVAVYEYNGEVVATVPGEIICDTNTFYTFDEKYAKNSKARTDVVAQHVSAEISEQIRAYAIKAFKGMKLRHLSRIDFFLTADNEILLNEINTFPGSTPISMFPKMLQNHGHDFTEYLSLVINGQLTAKS

Secondary structure (DSSP, 8-state):
-PPEEEEEEEE-SSTTHHHHHHHHHHHHHHHTT-TTEEEEEEEE-TTS-EEETT--EEEE-TTSEEEESSTTSPPEE-SEEEEE--STTTTSSHHHHHHHHTT--BSS--HHHHHHHHSHHHHHHHHHHTT--B--EEEE-S-SHHHHHHHHHHHHHHSSEEEEETT-STTTTEEEE--GGGHHHHHHHHHTT-S-EEEEE---EEEEEEEEEEETTEEEEPPPEEEE-STT----HHHHH-TT---EEESS-TT--HHHHHHHHHHHHHHHHHTT--SEEEEEEEEETT--EEEEEEESS---STTSHHHHHHHHTT--HHHHHHHHHHHHHHHT-/-PPEEEEEEEE-SSTTHHHHHHHHHHHHHHHTT-TTEEEEEEEE-TTS-EEETT--EEEE-TTSEEEESSTTSPPEE-SEEEEE--STTTTSSHHHHHHHHTT--BSS--HHHHHHHHSHHHHHHHHHHTT--B--EEEE-S-SHHHHHHHHHHHHHHSSEEEEETT-STTTTEEEE--GGGHHHHHHHHHTT-S-EEEEE---EEEEEEEEEEETTEEEEPPPEEEE-SSS----HHHHH-TT---EEESS-TT--HHHHHHHHHHHHHHHHHTT--SEEEEEEEEETT--EEEEEEESS---STTSHHHHHHHHTT--HHHHHHHHHHHHHHHT-

pLDDT: mean 93.37, std 9.15, range [41.25, 98.88]

InterPro domains:
  IPR000291 D-alanine--D-alanine ligase/VANA/B/C, conserved site [PS00843] (86-97)
  IPR000291 D-alanine--D-alanine ligase/VANA/B/C, conserved site [PS00844] (275-303)
  IPR005905 D-alanine--D-alanine ligase [MF_00047] (4-333)
  IPR005905 D-alanine--D-alanine ligase [PIRSF039102] (2-334)
  IPR005905 D-alanine--D-alanine ligase [TIGR01205] (6-328)
  IPR011095 D-alanine--D-alanine ligase, C-terminal [PF07478] (128-328)
  IPR011127 D-alanine--D-alanine ligase, N-terminal domain [PF01820] (6-109)
  IPR011761 ATP-grasp fold [PS50975] (124-330)
  IPR013815 ATP-grasp fold, subdomain 1 [G3DSA:3.30.1490.20] (135-202)
  IPR016185 Pre-ATP-grasp domain superfamily [SSF52440] (3-118)

Solvent-accessible surface area (backbone atoms only — not comparable to full-atom values): 34432 Å² total; per-residue (Å²): 127,84,54,43,28,30,35,40,34,22,18,27,57,32,96,37,21,67,57,11,47,49,21,38,50,42,51,50,57,40,49,66,73,39,85,55,52,41,78,46,54,34,37,33,40,67,66,38,48,36,29,33,85,90,64,46,49,36,40,80,46,60,82,37,25,40,40,42,71,58,72,88,48,75,63,42,67,46,64,32,33,38,59,40,20,28,42,40,38,46,25,47,14,28,53,44,22,42,29,57,44,32,68,46,52,62,61,45,37,46,28,66,37,18,33,38,40,40,27,52,59,55,31,50,54,49,35,52,73,71,69,43,54,50,70,58,66,49,85,36,64,58,94,48,69,67,43,44,51,53,48,45,50,48,30,68,74,57,59,29,26,32,41,30,19,22,65,51,57,68,58,46,46,54,42,82,46,76,48,72,86,48,45,57,60,50,50,53,54,18,50,71,65,20,78,34,34,35,40,28,53,60,75,78,52,48,43,31,36,25,36,33,32,56,56,96,91,36,82,45,57,33,68,40,14,24,58,43,58,59,69,103,53,80,83,35,49,61,44,72,68,38,94,78,36,72,51,45,73,35,64,58,42,74,96,60,52,70,68,57,42,50,49,51,31,50,51,47,49,48,48,39,58,60,53,54,53,33,56,39,31,33,39,30,29,33,38,30,92,86,68,48,64,25,52,69,51,54,34,48,51,52,64,40,29,89,85,23,64,42,53,45,31,43,42,73,70,70,45,52,69,49,58,49,52,49,51,54,53,49,52,58,59,55,65,75,101,127,84,54,43,28,30,35,39,35,22,18,28,58,33,97,36,21,69,57,9,48,50,20,37,52,42,50,50,59,39,48,64,74,39,84,55,50,43,78,47,53,34,36,32,42,69,67,38,46,35,28,33,85,89,64,47,48,37,42,80,45,61,81,38,25,40,40,43,69,56,73,88,48,77,64,42,68,47,65,34,33,38,60,39,20,29,44,40,40,45,26,48,13,28,52,43,22,42,29,57,44,32,68,46,53,62,61,45,39,46,28,66,37,17,34,39,40,40,26,50,59,55,31,50,53,48,36,53,73,71,70,41,55,49,72,58,66,50,84,36,64,56,94,49,71,66,44,44,52,52,48,46,51,48,31,68,72,58,60,28,25,32,41,30,18,22,66,51,58,67,58,47,44,52,42,81,44,75,49,72,85,48,45,59,61,50,51,53,54,18,50,71,65,20,76,33,34,36,39,27,53,60,74,78,52,47,42,31,35,25,35,33,33,56,56,96,91,35,82,44,57,32,68,40,15,25,57,43,53,69,66,102,52,80,84,35,49,61,43,73,68,37,94,78,35,72,53,44,73,35,64,60,44,76,97,60,53,70,68,57,41,50,49,53,30,50,52,46,50,49,50,38,60,60,52,54,53,32,56,38,30,33,40,31,29,33,38,30,91,86,68,47,66,24,51,68,49,56,34,46,53,52,62,41,29,88,85,23,64,43,56,45,31,43,43,72,69,68,43,53,69,48,59,50,50,51,52,54,54,50,52,56,58,54,65,74,100